Protein AF-A0A932ZQN5-F1 (afdb_monomer_lite)

Sequence (502 aa):
MGGWAAVWGGACRLLALGLAAAAVAAGDRPAQAADREADEVEGDEAFLRPDIDPVLRTKIDAAIVRGVEHLRGKLQAKLEEVKDWHPSPAVRGARANLEQHPVGHVALYALTLIKCGDGPGNELVDRAMAWLRERHPRQELFMGTYDVSVTLMALQAYLHHPASLRRTEEERRADLEWARKMAFWLMSGSNDGGWAYVCPGYIESGGEYPMPGPRQPRSAEEGREARARERRARRERDRGGSGEAEVPDPAEVVRFRTPPDLPGFHAPPRGFGDRSNTQYAVLGLQAASRLGIAFPDRFWDRIALRCLDSQMGDGEEVDLLFTREWRYELSGEERSARHANGWGYGNFGPPVRSSGVSASMTVAGLAILRVAQDHVTQAPVRKRIPVALEDGWAWLQRHFTVTANPCYNQAEAPAVPVLDPSPANRPLTLYYLYGLERAGVFCQVRHVGGHDWYVEGAEHLCVSQLADGSWMARAEYHCMGLLFLKRASHGVVQEYEIGEMR

Radius of gyration: 23.83 Å; chains: 1; bounding box: 66×71×60 Å

pLDDT: mean 71.6, std 24.77, range [18.47, 98.19]

Secondary structure (DSSP, 8-state):
-------------------------------SSHHHHHHHHHHHHHHTS----HHHHHHHHHHHHHHHHHHHHHHHHHHHHHTT----TT--STTTTTS--HHHHHHHHHHHHHHTT--TT-HHHHHHHHHHHHHTT-GGG--BHHHHHHHHHHHHHHHHSGGGGGS-HHHHHHHHHHHHHHHHHHHHT-BTTBB-SB-------SS-----PBPP---HHHHHHHHHHHHHHHHHHTTS------PPPHHHHS-----TT-TT--PPPTT--BHHHHHHHHHHHHHHHHTTB---HHHHHHHHHHHHHTSPSSPPEEEEE--SS--SS--S--EEEEE----BSS-SSS--TTS-EEHHHHHHHHHHHHHHHTT---HHHHHHHHHHHHHHHHHHHHT--SSS--EE-TTSSS---B---SGGGHHHHHHHHHHHHHHHHHTT--EETTEEHHHHHHHHHHHH--TTS-SSSSHHHHHHHHHHHHTTTGGGTHHHHTTT--

Foldseek 3Di:
DDDDPDDDDDDDDDDDDDDDDDDDDDDDDDDPPVPVVCVVVVVLLVLQVDPFDPVLVVLLVVLLVLLLVLLLVVLVVLCVVCVVDDDDLVQQAPVSLLVDLSLLSLLLSLLLNLLSPDAPPPPSNVSSLVVNLVCLVPQVNQFFLSNLLSNLSSLLSRCPRPVVVPPDPVVSVSSLVSLLQSLVQLLQQDQQLAHARTRFGADPPVDDDPRQDFPDPAPLVRLVVVVVVVVVVLVVVVVDPDPDPCPDDPNVVRPDDRPPPSRNDDRPPRLFHWLVSSLSSLSSNLSSVSSRGDDDLVSLQRNLVLLLQQWDPDADWDFWDFCPDDDPDPPDDPTDGAGLIFGFTDRSDHHPLQGKGKLLSLLSSLSSLLSSLVRHDDPVSNVSSVRSNSSSLSNCLVVPDLQFIFIFGSPDPPTDTDGDSDPVGLLVSLSSLLSVLSSCQSVVTQDRNNDRSLNRNSVVLSVQADPSSANDPDVSSSSSSSCSSSSSCNVVVVVVCVSVVD

Structure (mmCIF, N/CA/C/O backbone):
data_AF-A0A932ZQN5-F1
#
_entry.id   AF-A0A932ZQN5-F1
#
loop_
_atom_site.group_PDB
_atom_site.id
_atom_site.type_symbol
_atom_site.label_atom_id
_atom_site.label_alt_id
_atom_site.label_comp_id
_atom_site.label_asym_id
_atom_site.label_entity_id
_atom_site.label_seq_id
_atom_site.pdbx_PDB_ins_code
_atom_site.Cartn_x
_atom_site.Cartn_y
_atom_site.Cartn_z
_atom_site.occupancy
_atom_site.B_iso_or_equiv
_atom_site.auth_seq_id
_atom_site.auth_comp_id
_atom_site.auth_asym_id
_atom_site.auth_atom_id
_atom_site.pdbx_PDB_model_num
ATOM 1 N N . MET A 1 1 ? 29.085 -20.135 19.365 1.00 27.22 1 MET A N 1
ATOM 2 C CA . MET A 1 1 ? 28.961 -21.312 20.255 1.00 27.22 1 MET A CA 1
ATOM 3 C C . MET A 1 1 ? 28.257 -20.827 21.507 1.00 27.22 1 MET A C 1
ATOM 5 O O . MET A 1 1 ? 28.739 -19.872 22.082 1.00 27.22 1 MET A O 1
ATOM 9 N N . GLY A 1 2 ? 27.116 -21.310 21.961 1.00 27.14 2 GLY A N 1
ATOM 10 C CA . GLY A 1 2 ? 26.179 -22.346 21.554 1.00 27.14 2 GLY A CA 1
ATOM 11 C C . GLY A 1 2 ? 25.006 -22.235 22.543 1.00 27.14 2 GLY A C 1
ATOM 12 O O . GLY A 1 2 ? 25.179 -21.658 23.615 1.00 27.14 2 GLY A O 1
ATOM 13 N N . GLY A 1 3 ? 23.831 -22.755 22.191 1.00 25.08 3 GLY A N 1
ATOM 14 C CA . GLY A 1 3 ? 22.744 -22.924 23.164 1.00 25.08 3 GLY A CA 1
ATOM 15 C C . GLY A 1 3 ? 21.388 -22.394 22.719 1.00 25.08 3 GLY A C 1
ATOM 16 O O . GLY A 1 3 ? 20.890 -21.451 23.310 1.00 25.08 3 GLY A O 1
ATOM 17 N N . TRP A 1 4 ? 20.786 -23.030 21.712 1.00 21.64 4 TRP A N 1
ATOM 18 C CA . TRP A 1 4 ? 19.333 -22.971 21.458 1.00 21.64 4 TRP A CA 1
ATOM 19 C C . TRP A 1 4 ? 18.773 -24.338 21.010 1.00 21.64 4 TRP A C 1
ATOM 21 O O . TRP A 1 4 ? 17.686 -24.427 20.452 1.00 21.64 4 TRP A O 1
ATOM 31 N N . ALA A 1 5 ? 19.517 -25.425 21.251 1.00 23.42 5 ALA A N 1
ATOM 32 C CA . ALA A 1 5 ? 19.123 -26.788 20.907 1.00 23.42 5 ALA A CA 1
ATOM 33 C C . ALA A 1 5 ? 18.731 -27.550 22.175 1.00 23.42 5 ALA A C 1
ATOM 35 O O . ALA A 1 5 ? 19.576 -28.188 22.791 1.00 23.42 5 ALA A O 1
ATOM 36 N N . ALA A 1 6 ? 17.468 -27.425 22.570 1.00 26.09 6 ALA A N 1
ATOM 37 C CA . ALA A 1 6 ? 16.700 -28.416 23.324 1.00 26.09 6 ALA A CA 1
ATOM 38 C C . ALA A 1 6 ? 15.440 -27.716 23.815 1.00 26.09 6 ALA A C 1
ATOM 40 O O . ALA A 1 6 ? 15.520 -26.983 24.791 1.00 26.09 6 ALA A O 1
ATOM 41 N N . VAL A 1 7 ? 14.308 -27.926 23.139 1.00 23.94 7 VAL A N 1
ATOM 42 C CA . VAL A 1 7 ? 12.987 -27.987 23.777 1.00 23.94 7 VAL A CA 1
ATOM 43 C C . VAL A 1 7 ? 11.941 -28.446 22.740 1.00 23.94 7 VAL A C 1
ATOM 45 O O . VAL A 1 7 ? 11.383 -27.666 21.984 1.00 23.94 7 VAL A O 1
ATOM 48 N N . TRP A 1 8 ? 11.738 -29.769 22.755 1.00 21.16 8 TRP A N 1
ATOM 49 C CA . TRP A 1 8 ? 10.469 -30.498 22.605 1.00 21.16 8 TRP A CA 1
ATOM 50 C C . TRP A 1 8 ? 9.842 -30.735 21.216 1.00 21.16 8 TRP A C 1
ATOM 52 O O . TRP A 1 8 ? 9.406 -29.831 20.513 1.00 21.16 8 TRP A O 1
ATOM 62 N N . GLY A 1 9 ? 9.718 -32.031 20.898 1.00 18.47 9 GLY A N 1
ATOM 63 C CA . GLY A 1 9 ? 8.845 -32.607 19.874 1.00 18.47 9 GLY A CA 1
ATOM 64 C C . GLY A 1 9 ? 7.825 -33.591 20.475 1.00 18.47 9 GLY A C 1
ATOM 65 O O . GLY A 1 9 ? 7.951 -33.983 21.634 1.00 18.47 9 GLY A O 1
ATOM 66 N N . GLY A 1 10 ? 6.846 -33.999 19.651 1.00 21.88 10 GLY A N 1
ATOM 67 C CA . GLY A 1 10 ? 5.819 -35.032 19.914 1.00 21.88 10 GLY A CA 1
ATOM 68 C C . GLY A 1 10 ? 4.390 -34.489 19.712 1.00 21.88 10 GLY A C 1
ATOM 69 O O . GLY A 1 10 ? 3.918 -33.745 20.557 1.00 21.88 10 GLY A O 1
ATOM 70 N N . ALA A 1 11 ? 3.738 -34.590 18.543 1.00 22.89 11 ALA A N 1
ATOM 71 C CA . ALA A 1 11 ? 3.148 -35.740 17.826 1.00 22.89 11 ALA A CA 1
ATOM 72 C C . ALA A 1 11 ? 1.651 -36.028 18.147 1.00 22.89 11 ALA A C 1
ATOM 74 O O . ALA A 1 11 ? 1.338 -36.437 19.255 1.00 22.89 11 ALA A O 1
ATOM 75 N N . CYS A 1 12 ? 0.813 -35.953 17.084 1.00 20.77 12 CYS A N 1
ATOM 76 C CA . CYS A 1 12 ? -0.411 -36.743 16.753 1.00 20.77 12 CYS A CA 1
ATOM 77 C C . CYS A 1 12 ? -1.681 -36.647 17.650 1.00 20.77 12 CYS A C 1
ATOM 79 O O . CYS A 1 12 ? -1.560 -36.497 18.850 1.00 20.77 12 CYS A O 1
ATOM 81 N N . ARG A 1 13 ? -2.947 -36.833 17.212 1.00 23.75 13 ARG A N 1
ATOM 82 C CA . ARG A 1 13 ? -3.656 -37.076 15.925 1.00 23.75 13 ARG A CA 1
ATOM 83 C C . ARG A 1 13 ? -5.197 -37.028 16.175 1.00 23.75 13 ARG A C 1
ATOM 85 O O . ARG A 1 13 ? -5.625 -37.423 17.248 1.00 23.75 13 ARG A O 1
ATOM 92 N N . LEU A 1 14 ? -5.962 -36.708 15.114 1.00 21.86 14 LEU A N 1
ATOM 93 C CA . LEU A 1 14 ? -7.324 -37.173 14.717 1.00 21.86 14 LEU A CA 1
ATOM 94 C C . LEU A 1 14 ? -8.587 -36.869 15.569 1.00 21.86 14 LEU A C 1
ATOM 96 O O . LEU A 1 14 ? -8.740 -37.399 16.660 1.00 21.86 14 LEU A O 1
ATOM 100 N N . LEU A 1 15 ? -9.597 -36.223 14.954 1.00 22.77 15 LEU A N 1
ATOM 101 C CA . LEU A 1 15 ? -10.834 -36.871 14.450 1.00 22.77 15 LEU A CA 1
ATOM 102 C C . LEU A 1 15 ? -11.714 -35.893 13.635 1.00 22.77 15 LEU A C 1
ATOM 104 O O . LEU A 1 15 ? -11.743 -34.695 13.897 1.00 22.77 15 LEU A O 1
ATOM 108 N N . ALA A 1 16 ? -12.389 -36.442 12.622 1.00 22.02 16 ALA A N 1
ATOM 109 C CA . ALA A 1 16 ? -13.243 -35.782 11.631 1.00 22.02 16 ALA A CA 1
ATOM 110 C C . ALA A 1 16 ? -14.741 -36.077 11.871 1.00 22.02 16 ALA A C 1
ATOM 112 O O . ALA A 1 16 ? -15.050 -36.908 12.724 1.00 22.02 16 ALA A O 1
ATOM 113 N N . LEU A 1 17 ? -15.596 -35.457 11.031 1.00 23.14 17 LEU A N 1
ATOM 114 C CA . LEU A 1 17 ? -17.052 -35.617 10.756 1.00 23.14 17 LEU A CA 1
ATOM 115 C C . LEU A 1 17 ? -17.785 -34.287 11.031 1.00 23.14 17 LEU A C 1
ATOM 117 O O . LEU A 1 17 ? -17.595 -33.713 12.092 1.00 23.14 17 LEU A O 1
ATOM 121 N N . GLY A 1 18 ? -18.632 -33.702 10.179 1.00 22.66 18 GLY A N 1
ATOM 122 C CA . GLY A 1 18 ? -19.268 -34.072 8.911 1.00 22.66 18 GLY A CA 1
ATOM 123 C C . GLY A 1 18 ? -20.589 -33.277 8.786 1.00 22.66 18 GLY A C 1
ATOM 124 O O . GLY A 1 18 ? -21.123 -32.868 9.813 1.00 22.66 18 GLY A O 1
ATOM 125 N N . LEU A 1 19 ? -21.120 -33.150 7.556 1.00 23.20 19 LEU A N 1
ATOM 126 C CA . LEU A 1 19 ? -22.444 -32.612 7.137 1.00 23.20 19 LEU A CA 1
ATOM 127 C C . LEU A 1 19 ? -22.521 -31.097 6.870 1.00 23.20 19 LEU A C 1
ATOM 129 O O . LEU A 1 19 ? -21.942 -30.310 7.602 1.00 23.20 19 LEU A O 1
ATOM 133 N N . ALA A 1 20 ? -23.320 -30.575 5.937 1.00 24.66 20 ALA A N 1
ATOM 134 C CA . ALA A 1 20 ? -23.915 -30.994 4.658 1.00 24.66 20 ALA A CA 1
ATOM 135 C C . ALA A 1 20 ? -24.662 -29.737 4.163 1.00 24.66 20 ALA A C 1
ATOM 137 O O . ALA A 1 20 ? -25.292 -29.041 4.957 1.00 24.66 20 ALA A O 1
ATOM 138 N N . ALA A 1 21 ? -24.560 -29.430 2.873 1.00 25.69 21 ALA A N 1
ATOM 139 C CA . ALA A 1 21 ? -25.135 -28.237 2.261 1.00 25.69 21 ALA A CA 1
ATOM 140 C C . ALA A 1 21 ? -26.651 -28.363 2.017 1.00 25.69 21 ALA A C 1
ATOM 142 O O . ALA A 1 21 ? -27.151 -29.457 1.755 1.00 25.69 21 ALA A O 1
ATOM 143 N N . ALA A 1 22 ? -27.357 -27.229 2.002 1.00 25.77 22 ALA A N 1
ATOM 144 C CA . ALA A 1 22 ? -28.668 -27.104 1.371 1.00 25.77 22 ALA A CA 1
ATOM 145 C C . ALA A 1 22 ? -28.738 -25.777 0.599 1.00 25.77 22 ALA A C 1
ATOM 147 O O . ALA A 1 22 ? -28.624 -24.699 1.179 1.00 25.77 22 ALA A O 1
ATOM 148 N N . ALA A 1 23 ? -28.885 -25.889 -0.720 1.00 25.50 23 ALA A N 1
ATOM 149 C CA . ALA A 1 23 ? -29.097 -24.790 -1.653 1.00 25.50 23 ALA A CA 1
ATOM 150 C C . ALA A 1 23 ? -30.595 -24.464 -1.767 1.00 25.50 23 ALA A C 1
ATOM 152 O O . ALA A 1 23 ? -31.430 -25.367 -1.694 1.00 25.50 23 ALA A O 1
ATOM 153 N N . VAL A 1 24 ? -30.932 -23.193 -2.001 1.00 27.31 24 VAL A N 1
ATOM 154 C CA . VAL A 1 24 ? -32.278 -22.756 -2.402 1.00 27.31 24 VAL A CA 1
ATOM 155 C C . VAL A 1 24 ? -32.159 -21.832 -3.613 1.00 27.31 24 VAL A C 1
ATOM 157 O O . VAL A 1 24 ? -31.302 -20.954 -3.659 1.00 27.31 24 VAL A O 1
ATOM 160 N N . ALA A 1 25 ? -33.008 -22.116 -4.599 1.00 27.00 25 ALA A N 1
ATOM 161 C CA . ALA A 1 25 ? -32.998 -21.628 -5.969 1.00 27.00 25 ALA A CA 1
ATOM 162 C C . ALA A 1 25 ? -33.431 -20.159 -6.132 1.00 27.00 25 ALA A C 1
ATOM 164 O O . ALA A 1 25 ? -34.315 -19.672 -5.426 1.00 27.00 25 ALA A O 1
ATOM 165 N N . ALA A 1 26 ? -32.832 -19.499 -7.127 1.00 26.81 26 ALA A N 1
ATOM 166 C CA . ALA A 1 26 ? -33.229 -18.202 -7.665 1.00 26.81 26 ALA A CA 1
ATOM 167 C C . ALA A 1 26 ? -34.276 -18.371 -8.784 1.00 26.81 26 ALA A C 1
ATOM 169 O O . ALA A 1 26 ? -34.266 -19.372 -9.498 1.00 26.81 26 ALA A O 1
ATOM 170 N N . GLY A 1 27 ? -35.183 -17.397 -8.907 1.00 26.86 27 GLY A N 1
ATOM 171 C CA . GLY A 1 27 ? -36.199 -17.315 -9.959 1.00 26.86 27 GLY A CA 1
ATOM 172 C C . GLY A 1 27 ? -35.933 -16.150 -10.917 1.00 26.86 27 GLY A C 1
ATOM 173 O O . GLY A 1 27 ? -35.584 -15.053 -10.479 1.00 26.86 27 GLY A O 1
ATOM 174 N N . ASP A 1 28 ? -36.129 -16.428 -12.205 1.00 28.88 28 ASP A N 1
ATOM 175 C CA . ASP A 1 28 ? -35.750 -15.645 -13.387 1.00 28.88 28 ASP A CA 1
ATOM 176 C C . ASP A 1 28 ? -36.470 -14.297 -13.581 1.00 28.88 28 ASP A C 1
ATOM 178 O O . ASP A 1 28 ? -37.677 -14.162 -13.348 1.00 28.88 28 ASP A O 1
ATOM 182 N N . ARG A 1 29 ? -35.742 -13.324 -14.154 1.00 28.16 29 ARG A N 1
ATOM 183 C CA . ARG A 1 29 ? -36.260 -12.207 -14.972 1.00 28.16 29 ARG A CA 1
ATOM 184 C C . ARG A 1 29 ? -35.205 -11.791 -16.029 1.00 28.16 29 ARG A C 1
ATOM 186 O O . ARG A 1 29 ? -34.042 -12.122 -15.856 1.00 28.16 29 ARG A O 1
ATOM 193 N N . PRO A 1 30 ? -35.607 -11.162 -17.153 1.00 31.36 30 PRO A N 1
ATOM 194 C CA . PRO A 1 30 ? -35.042 -11.428 -18.481 1.00 31.36 30 PRO A CA 1
ATOM 195 C C . PRO A 1 30 ? -33.720 -10.712 -18.799 1.00 31.36 30 PRO A C 1
ATOM 197 O O . PRO A 1 30 ? -33.492 -9.573 -18.399 1.00 31.36 30 PRO A O 1
ATOM 200 N N . ALA A 1 31 ? -32.943 -11.376 -19.656 1.00 34.34 31 ALA A N 1
ATOM 201 C CA . ALA A 1 31 ? -31.537 -11.715 -19.441 1.00 34.34 31 ALA A CA 1
ATOM 202 C C . ALA A 1 31 ? -30.654 -11.433 -20.683 1.00 34.34 31 ALA A C 1
ATOM 204 O O . ALA A 1 31 ? -29.921 -12.298 -21.147 1.00 34.34 31 ALA A O 1
ATOM 205 N N . GLN A 1 32 ? -30.837 -10.303 -21.386 1.00 34.12 32 GLN A N 1
ATOM 206 C CA . GLN A 1 32 ? -30.178 -10.152 -22.707 1.00 34.12 32 GLN A CA 1
ATOM 207 C C . GLN A 1 32 ? -29.544 -8.798 -23.033 1.00 34.12 32 GLN A C 1
ATOM 209 O O . GLN A 1 32 ? -28.749 -8.733 -23.968 1.00 34.12 32 GLN A O 1
ATOM 214 N N . ALA A 1 33 ? -29.833 -7.735 -22.281 1.00 28.47 33 ALA A N 1
ATOM 215 C CA . ALA A 1 33 ? -29.161 -6.439 -22.457 1.00 28.47 33 ALA A CA 1
ATOM 216 C C . ALA A 1 33 ? -28.352 -6.047 -21.214 1.00 28.47 33 ALA A C 1
ATOM 218 O O . ALA A 1 33 ? -27.207 -5.638 -21.351 1.00 28.47 33 ALA A O 1
ATOM 219 N N . ALA A 1 34 ? -28.916 -6.273 -20.023 1.00 31.05 34 ALA A N 1
ATOM 220 C CA . ALA A 1 34 ? -28.191 -6.182 -18.759 1.00 31.05 34 ALA A CA 1
ATOM 221 C C . ALA A 1 34 ? -27.124 -7.278 -18.635 1.00 31.05 34 ALA A C 1
ATOM 223 O O . ALA A 1 34 ? -26.075 -7.015 -18.079 1.00 31.05 34 ALA A O 1
ATOM 224 N N . ASP A 1 35 ? -27.357 -8.463 -19.203 1.00 30.78 35 ASP A N 1
ATOM 225 C CA . ASP A 1 35 ? -26.448 -9.605 -19.068 1.00 30.78 35 ASP A CA 1
ATOM 226 C C . ASP A 1 35 ? -25.136 -9.414 -19.822 1.00 30.78 35 ASP A C 1
ATOM 228 O O . ASP A 1 35 ? -24.114 -9.844 -19.331 1.00 30.78 35 ASP A O 1
ATOM 232 N N . ARG A 1 36 ? -25.110 -8.695 -20.954 1.00 30.30 36 ARG A N 1
ATOM 233 C CA . ARG A 1 36 ? -23.838 -8.405 -21.644 1.00 30.30 36 ARG A CA 1
ATOM 234 C C . ARG A 1 36 ? -22.989 -7.360 -20.914 1.00 30.30 36 ARG A C 1
ATOM 236 O O . ARG A 1 36 ? -21.774 -7.481 -20.904 1.00 30.30 36 ARG A O 1
ATOM 243 N N . GLU A 1 37 ? -23.627 -6.355 -20.312 1.00 28.14 37 GLU A N 1
ATOM 244 C CA . GLU A 1 37 ? -22.958 -5.331 -19.490 1.00 28.14 37 GLU A CA 1
ATOM 245 C C . GLU A 1 37 ? -22.594 -5.862 -18.091 1.00 28.14 37 GLU A C 1
ATOM 247 O O . GLU A 1 37 ? -21.578 -5.467 -17.527 1.00 28.14 37 GLU A O 1
ATOM 252 N N . ALA A 1 38 ? -23.393 -6.776 -17.535 1.00 30.06 38 ALA A N 1
ATOM 253 C CA . ALA A 1 38 ? -23.096 -7.485 -16.296 1.00 30.06 38 ALA A CA 1
ATOM 254 C C . ALA A 1 38 ? -22.017 -8.555 -16.504 1.00 30.06 38 ALA A C 1
ATOM 256 O O . ALA A 1 38 ? -21.148 -8.652 -15.654 1.00 30.06 38 ALA A O 1
ATOM 257 N N . ASP A 1 39 ? -21.998 -9.275 -17.631 1.00 29.47 39 ASP A N 1
ATOM 258 C CA . ASP A 1 39 ? -20.952 -10.254 -17.970 1.00 29.47 39 ASP A CA 1
ATOM 259 C C . ASP A 1 39 ? -19.573 -9.586 -18.141 1.00 29.47 39 ASP A C 1
ATOM 261 O O . ASP A 1 39 ? -18.560 -10.172 -17.762 1.00 29.47 39 ASP A O 1
ATOM 265 N N . GLU A 1 40 ? -19.502 -8.358 -18.678 1.00 31.25 40 GLU A N 1
ATOM 266 C CA . GLU A 1 40 ? -18.238 -7.605 -18.805 1.00 31.25 40 GLU A CA 1
ATOM 267 C C . GLU A 1 40 ? -17.715 -7.113 -17.437 1.00 31.25 40 GLU A C 1
ATOM 269 O O . GLU A 1 40 ? -16.525 -7.238 -17.150 1.00 31.25 40 GLU A O 1
ATOM 274 N N . VAL A 1 41 ? -18.601 -6.638 -16.551 1.00 31.66 41 VAL A N 1
ATOM 275 C CA . VAL A 1 41 ? -18.256 -6.131 -15.203 1.00 31.66 41 VAL A CA 1
ATOM 276 C C . VAL A 1 41 ? -18.009 -7.264 -14.196 1.00 31.66 41 VAL A C 1
ATOM 278 O O . VAL A 1 41 ? -17.112 -7.191 -13.355 1.00 31.66 41 VAL A O 1
ATOM 281 N N . GLU A 1 42 ? -18.788 -8.341 -14.278 1.00 31.34 42 GLU A N 1
ATOM 282 C CA . GLU A 1 42 ? -18.584 -9.573 -13.512 1.00 31.34 42 GLU A CA 1
ATOM 283 C C . GLU A 1 42 ? -17.330 -10.312 -14.004 1.00 31.34 42 GLU A C 1
ATOM 285 O O . GLU A 1 42 ? -16.633 -10.926 -13.195 1.00 31.34 42 GLU A O 1
ATOM 290 N N . GLY A 1 43 ? -16.981 -10.149 -15.288 1.00 35.59 43 GLY A N 1
ATOM 291 C CA . GLY A 1 43 ? -15.690 -10.492 -15.873 1.00 35.59 43 GLY A CA 1
ATOM 292 C C . GLY A 1 43 ? -14.539 -9.847 -15.106 1.00 35.59 43 GLY A C 1
ATOM 293 O O . GLY A 1 43 ? -13.822 -10.555 -14.399 1.00 35.59 43 GLY A O 1
ATOM 294 N N . ASP A 1 44 ? -14.374 -8.524 -15.166 1.00 38.66 44 ASP A N 1
ATOM 295 C CA . ASP A 1 44 ? -13.230 -7.824 -14.549 1.00 38.66 44 ASP A CA 1
ATOM 296 C C . ASP A 1 44 ? -13.118 -8.036 -13.021 1.00 38.66 44 ASP A C 1
ATOM 298 O O . ASP A 1 44 ? -12.011 -8.195 -12.487 1.00 38.66 44 ASP A O 1
ATOM 302 N N . GLU A 1 45 ? -14.240 -8.177 -12.299 1.00 40.34 45 GLU A N 1
ATOM 303 C CA . GLU A 1 45 ? -14.233 -8.560 -10.878 1.00 40.34 45 GLU A CA 1
ATOM 304 C C . GLU A 1 45 ? -13.859 -10.031 -10.621 1.00 40.34 45 GLU A C 1
ATOM 306 O O . GLU A 1 45 ? -13.254 -10.340 -9.583 1.00 40.34 45 GLU A O 1
ATOM 311 N N . ALA A 1 46 ? -14.224 -10.953 -11.515 1.00 47.88 46 ALA A N 1
ATOM 312 C CA . ALA A 1 46 ? -13.819 -12.353 -11.449 1.00 47.88 46 ALA A CA 1
ATOM 313 C C . ALA A 1 46 ? -12.330 -12.532 -11.786 1.00 47.88 46 ALA A C 1
ATOM 315 O O . ALA A 1 46 ? -11.711 -13.462 -11.273 1.00 47.88 46 ALA A O 1
ATOM 316 N N . PHE A 1 47 ? -11.722 -11.609 -12.546 1.00 48.19 47 PHE A N 1
ATOM 317 C CA . PHE A 1 47 ? -10.319 -11.681 -12.988 1.00 48.19 47 PHE A CA 1
ATOM 318 C C . PHE A 1 47 ? -9.349 -11.847 -11.841 1.00 48.19 47 PHE A C 1
ATOM 320 O O . PHE A 1 47 ? -8.479 -12.724 -11.818 1.00 48.19 47 PHE A O 1
ATOM 327 N N . LEU A 1 48 ? -9.509 -10.945 -10.877 1.00 51.62 48 LEU A N 1
ATOM 328 C CA . LEU A 1 48 ? -8.634 -10.883 -9.743 1.00 51.62 48 LEU A CA 1
ATOM 329 C C . LEU A 1 48 ? -9.070 -11.877 -8.673 1.00 51.62 48 LEU A C 1
ATOM 331 O O . LEU A 1 48 ? -8.332 -12.018 -7.712 1.00 51.62 48 LEU A O 1
ATOM 335 N N . ARG A 1 49 ? -10.216 -12.572 -8.789 1.00 59.25 49 ARG A N 1
ATOM 336 C CA . ARG A 1 49 ? -10.625 -13.690 -7.917 1.00 59.25 49 ARG A CA 1
ATOM 337 C C . ARG A 1 49 ? -9.964 -14.972 -8.447 1.00 59.25 49 ARG A C 1
ATOM 339 O O . ARG A 1 49 ? -10.482 -15.564 -9.383 1.00 59.25 49 ARG A O 1
ATOM 346 N N . PRO A 1 50 ? -8.839 -15.436 -7.868 1.00 62.72 50 PRO A N 1
ATOM 347 C CA . PRO A 1 50 ? -8.258 -16.682 -8.312 1.00 62.72 50 PRO A CA 1
ATOM 348 C C . PRO A 1 50 ? -9.257 -17.805 -8.059 1.00 62.72 50 PRO A C 1
ATOM 350 O O . PRO A 1 50 ? -10.016 -17.771 -7.076 1.00 62.72 50 PRO A O 1
ATOM 353 N N . ASP A 1 51 ? -9.207 -18.822 -8.915 1.00 71.94 51 ASP A N 1
ATOM 354 C CA . ASP A 1 51 ? -9.853 -20.098 -8.629 1.00 71.94 51 ASP A CA 1
ATOM 355 C C . ASP A 1 51 ? -9.043 -20.789 -7.540 1.00 71.94 51 ASP A C 1
ATOM 357 O O . ASP A 1 51 ? -8.171 -21.623 -7.767 1.00 71.94 51 ASP A O 1
ATOM 361 N N . ILE A 1 52 ? -9.291 -20.340 -6.316 1.00 81.50 52 ILE A N 1
ATOM 362 C CA . ILE A 1 52 ? -8.701 -20.901 -5.118 1.00 81.50 52 ILE A CA 1
ATOM 363 C C . ILE A 1 52 ? -9.453 -22.190 -4.832 1.00 81.50 52 ILE A C 1
ATOM 365 O O . ILE A 1 52 ? -10.665 -22.156 -4.581 1.00 81.50 52 ILE A O 1
ATOM 369 N N . ASP A 1 53 ? -8.712 -23.293 -4.802 1.00 88.12 53 ASP A N 1
ATOM 370 C CA . ASP A 1 53 ? -9.200 -24.570 -4.302 1.00 88.12 53 ASP A CA 1
ATOM 371 C C . ASP A 1 53 ? -9.976 -24.380 -2.972 1.00 88.12 53 ASP A C 1
ATOM 373 O O . ASP A 1 53 ? -9.496 -23.676 -2.072 1.00 88.12 53 ASP A O 1
ATOM 377 N N . PRO A 1 54 ? -11.172 -24.977 -2.798 1.00 92.31 54 PRO A N 1
ATOM 378 C CA . PRO A 1 54 ? -11.989 -24.769 -1.600 1.00 92.31 54 PRO A CA 1
ATOM 379 C C . PRO A 1 54 ? -11.282 -25.101 -0.276 1.00 92.31 54 PRO A C 1
ATOM 381 O O . PRO A 1 54 ? -11.556 -24.468 0.752 1.00 92.31 54 PRO A O 1
ATOM 384 N N . VAL A 1 55 ? -10.353 -26.066 -0.278 1.00 94.56 55 VAL A N 1
ATOM 385 C CA . VAL A 1 55 ? -9.555 -26.414 0.906 1.00 94.56 55 VAL A CA 1
ATOM 386 C C . VAL A 1 55 ? -8.579 -25.288 1.219 1.00 94.56 55 VAL A C 1
ATOM 388 O O . VAL A 1 55 ? -8.469 -24.878 2.378 1.00 94.56 55 VAL A O 1
ATOM 391 N N . LEU A 1 56 ? -7.894 -24.751 0.208 1.00 93.75 56 LEU A N 1
ATOM 392 C CA . LEU A 1 56 ? -7.026 -23.589 0.383 1.00 93.75 56 LEU A CA 1
ATOM 393 C C . LEU A 1 56 ? -7.816 -22.352 0.828 1.00 93.75 56 LEU A C 1
ATOM 395 O O . LEU A 1 56 ? -7.403 -21.687 1.774 1.00 93.75 56 LEU A O 1
ATOM 399 N N . ARG A 1 57 ? -8.987 -22.085 0.242 1.00 93.69 57 ARG A N 1
ATOM 400 C CA . ARG A 1 57 ? -9.859 -20.971 0.654 1.00 93.69 57 ARG A CA 1
ATOM 401 C C . ARG A 1 57 ? -10.218 -21.051 2.136 1.00 93.69 57 ARG A C 1
ATOM 403 O O . ARG A 1 57 ? -10.043 -20.082 2.866 1.00 93.69 57 ARG A O 1
ATOM 410 N N . THR A 1 58 ? -10.597 -22.239 2.602 1.00 95.62 58 THR A N 1
ATOM 411 C CA . THR A 1 58 ? -10.886 -22.487 4.022 1.00 95.62 58 THR A CA 1
ATOM 412 C C . THR A 1 58 ? -9.665 -22.213 4.910 1.00 95.62 58 THR A C 1
ATOM 414 O O . THR A 1 58 ? -9.795 -21.638 5.993 1.00 95.62 58 THR A O 1
ATOM 417 N N . LYS A 1 59 ? -8.457 -22.592 4.465 1.00 97.00 59 LYS A N 1
ATOM 418 C CA . LYS A 1 59 ? -7.210 -22.299 5.194 1.00 97.00 59 LYS A CA 1
ATOM 419 C C . LYS A 1 59 ? -6.923 -20.800 5.253 1.00 97.00 59 LYS A C 1
ATOM 421 O O . LYS A 1 59 ? -6.554 -20.318 6.323 1.00 97.00 59 LYS A O 1
ATOM 426 N N . ILE A 1 60 ? -7.120 -20.084 4.145 1.00 96.00 60 ILE A N 1
ATOM 427 C CA . ILE A 1 60 ? -6.946 -18.629 4.054 1.00 96.00 60 ILE A CA 1
ATOM 428 C C . ILE A 1 60 ? -7.900 -17.928 5.020 1.00 96.00 60 ILE A C 1
ATOM 430 O O . ILE A 1 60 ? -7.452 -17.133 5.844 1.00 96.00 60 ILE A O 1
ATOM 434 N N . ASP A 1 61 ? -9.189 -18.267 4.983 1.00 95.38 61 ASP A N 1
ATOM 435 C CA . ASP A 1 61 ? -10.196 -17.662 5.856 1.00 95.38 61 ASP A CA 1
ATOM 436 C C . ASP A 1 61 ? -9.876 -17.916 7.334 1.00 95.38 61 ASP A C 1
ATOM 438 O O . ASP A 1 61 ? -9.874 -16.990 8.149 1.00 95.38 61 ASP A O 1
ATOM 442 N N . ALA A 1 62 ? -9.501 -19.150 7.684 1.00 96.88 62 ALA A N 1
ATOM 443 C CA . ALA A 1 62 ? -9.094 -19.487 9.044 1.00 96.88 62 ALA A CA 1
ATOM 444 C C . ALA A 1 62 ? -7.816 -18.745 9.481 1.00 96.88 62 ALA A C 1
ATOM 446 O O . ALA A 1 62 ? -7.707 -18.335 10.640 1.00 96.88 62 ALA A O 1
ATOM 447 N N . ALA A 1 63 ? -6.846 -18.566 8.578 1.00 97.62 63 ALA A N 1
ATOM 448 C CA . ALA A 1 63 ? -5.624 -17.814 8.851 1.00 97.62 63 ALA A CA 1
ATOM 449 C C . ALA A 1 63 ? -5.914 -16.324 9.075 1.00 97.62 63 ALA A C 1
ATOM 451 O O . ALA A 1 63 ? -5.390 -15.741 10.027 1.00 97.62 63 ALA A O 1
ATOM 452 N N . ILE A 1 64 ? -6.791 -15.727 8.263 1.00 97.12 64 ILE A N 1
ATOM 453 C CA . ILE A 1 64 ? -7.248 -14.344 8.429 1.00 97.12 64 ILE A CA 1
ATOM 454 C C . ILE A 1 64 ? -7.934 -14.173 9.783 1.00 97.12 64 ILE A C 1
ATOM 456 O O . ILE A 1 64 ? -7.561 -13.268 10.520 1.00 97.12 64 ILE A O 1
ATOM 460 N N . VAL A 1 65 ? -8.880 -15.048 10.149 1.00 97.25 65 VAL A N 1
ATOM 461 C CA . VAL A 1 65 ? -9.600 -14.956 11.434 1.00 97.25 65 VAL A CA 1
ATOM 462 C C . VAL A 1 65 ? -8.625 -14.954 12.612 1.00 97.25 65 VAL A C 1
ATOM 464 O O . VAL A 1 65 ? -8.652 -14.033 13.426 1.00 97.25 65 VAL A O 1
ATOM 467 N N . ARG A 1 66 ? -7.706 -15.927 12.677 1.00 97.44 66 ARG A N 1
ATOM 468 C CA . ARG A 1 66 ? -6.703 -15.980 13.756 1.00 97.44 66 ARG A CA 1
ATOM 469 C C . ARG A 1 66 ? -5.808 -14.743 13.773 1.00 97.44 66 ARG A C 1
ATOM 471 O O . ARG A 1 66 ? -5.515 -14.207 14.839 1.00 97.44 66 ARG A O 1
ATOM 478 N N . GLY A 1 67 ? -5.375 -14.288 12.599 1.00 97.50 67 GLY A N 1
ATOM 479 C CA . GLY A 1 67 ? -4.507 -13.123 12.495 1.00 97.50 67 GLY A CA 1
ATOM 480 C C . GLY A 1 67 ? -5.203 -11.819 12.889 1.00 97.50 67 GLY A C 1
ATOM 481 O O . GLY A 1 67 ? -4.587 -10.980 13.545 1.00 97.50 67 GLY A O 1
ATOM 482 N N . VAL A 1 68 ? -6.481 -11.650 12.551 1.00 97.56 68 VAL A N 1
ATOM 483 C CA . VAL A 1 68 ? -7.287 -10.487 12.949 1.00 97.56 68 VAL A CA 1
ATOM 484 C C . VAL A 1 68 ? -7.455 -10.442 14.464 1.00 97.56 68 VAL A C 1
ATOM 486 O O . VAL A 1 68 ? -7.197 -9.397 15.058 1.00 97.56 68 VAL A O 1
ATOM 489 N N . GLU A 1 69 ? -7.794 -11.564 15.107 1.00 97.12 69 GLU A N 1
ATOM 490 C CA . GLU A 1 69 ? -7.906 -11.612 16.573 1.00 97.12 69 GLU A CA 1
ATOM 491 C C . GLU A 1 69 ? -6.581 -11.253 17.259 1.00 97.12 69 GLU A C 1
ATOM 493 O O . GLU A 1 69 ? -6.549 -10.434 18.182 1.00 97.12 69 GLU A O 1
ATOM 498 N N . HIS A 1 70 ? -5.458 -11.777 16.755 1.00 97.00 70 HIS A N 1
ATOM 499 C CA . HIS A 1 70 ? -4.135 -11.399 17.249 1.00 97.00 70 HIS A CA 1
ATOM 500 C C . HIS A 1 70 ? -3.872 -9.890 17.100 1.00 97.00 70 HIS A C 1
ATOM 502 O O . HIS A 1 70 ? -3.374 -9.238 18.024 1.00 97.00 70 HIS A O 1
ATOM 508 N N . LEU A 1 71 ? -4.213 -9.312 15.942 1.00 97.56 71 LEU A N 1
ATOM 509 C CA . LEU A 1 71 ? -3.987 -7.895 15.661 1.00 97.56 71 LEU A CA 1
ATOM 510 C C . LEU A 1 71 ? -4.858 -6.983 16.534 1.00 97.56 71 LEU A C 1
ATOM 512 O O . LEU A 1 71 ? -4.365 -5.949 16.983 1.00 97.56 71 LEU A O 1
ATOM 516 N N . ARG A 1 72 ? -6.105 -7.364 16.839 1.00 97.69 72 ARG A N 1
ATOM 517 C CA . ARG A 1 72 ? -6.953 -6.628 17.793 1.00 97.69 72 ARG A CA 1
ATOM 518 C C . ARG A 1 72 ? -6.282 -6.524 19.162 1.00 97.69 72 ARG A C 1
ATOM 520 O O . ARG A 1 72 ? -6.213 -5.432 19.722 1.00 97.69 72 ARG A O 1
ATOM 527 N N . GLY A 1 73 ? -5.694 -7.619 19.651 1.00 96.62 73 GLY A N 1
ATOM 528 C CA . GLY A 1 73 ? -4.902 -7.618 20.885 1.00 96.62 73 GLY A CA 1
ATOM 529 C C . GLY A 1 73 ? -3.688 -6.681 20.823 1.00 96.62 73 GLY A C 1
ATOM 530 O O . GLY A 1 73 ? -3.432 -5.930 21.765 1.00 96.62 73 GLY A O 1
ATOM 531 N N . LYS A 1 74 ? -2.966 -6.664 19.693 1.00 96.56 74 LYS A N 1
ATOM 532 C CA . LYS A 1 74 ? -1.831 -5.747 19.472 1.00 96.56 74 LYS A CA 1
ATOM 533 C C . LYS A 1 74 ? -2.261 -4.283 19.413 1.00 96.56 74 LYS A C 1
ATOM 535 O O . LYS A 1 74 ? -1.575 -3.447 19.995 1.00 96.56 74 LYS A O 1
ATOM 540 N N . LEU A 1 75 ? -3.377 -3.968 18.753 1.00 96.88 75 LEU A N 1
ATOM 541 C CA . LEU A 1 75 ? -3.911 -2.608 18.704 1.00 96.88 75 LEU A CA 1
ATOM 542 C C . LEU A 1 75 ? -4.361 -2.141 20.088 1.00 96.88 75 LEU A C 1
ATOM 544 O O . LEU A 1 75 ? -3.974 -1.052 20.498 1.00 96.88 75 LEU A O 1
ATOM 548 N N . GLN A 1 76 ? -5.093 -2.973 20.832 1.00 97.75 76 GLN A N 1
ATOM 549 C CA . GLN A 1 76 ? -5.487 -2.661 22.206 1.00 97.75 76 GLN A CA 1
ATOM 550 C C . GLN A 1 76 ? -4.257 -2.368 23.077 1.00 97.75 76 GLN A C 1
ATOM 552 O O . GLN A 1 76 ? -4.183 -1.309 23.693 1.00 97.75 76 GLN A O 1
ATOM 557 N N . ALA A 1 77 ? -3.255 -3.254 23.077 1.00 95.94 77 ALA A N 1
ATOM 558 C CA . ALA A 1 77 ? -2.021 -3.041 23.832 1.00 95.94 77 ALA A CA 1
ATOM 559 C C . ALA A 1 77 ? -1.286 -1.764 23.395 1.00 95.94 77 ALA A C 1
ATOM 561 O O . ALA A 1 77 ? -0.801 -1.015 24.241 1.00 95.94 77 ALA A O 1
ATOM 562 N N . LYS A 1 78 ? -1.243 -1.486 22.084 1.00 94.81 78 LYS A N 1
ATOM 563 C CA . LYS A 1 78 ? -0.596 -0.284 21.557 1.00 94.81 78 LYS A CA 1
ATOM 564 C C . LYS A 1 78 ? -1.313 0.984 22.000 1.00 94.81 78 LYS A C 1
ATOM 566 O O . LYS A 1 78 ? -0.635 1.924 22.387 1.00 94.81 78 LYS A O 1
ATOM 571 N N . LEU A 1 79 ? -2.645 1.013 21.977 1.00 95.94 79 LEU A N 1
ATOM 572 C CA . LEU A 1 79 ? -3.432 2.159 22.439 1.00 95.94 79 LEU A CA 1
ATOM 573 C C . LEU A 1 79 ? -3.203 2.439 23.929 1.00 95.94 79 LEU A C 1
ATOM 575 O O . LEU A 1 79 ? -3.059 3.599 24.302 1.00 95.94 79 LEU A O 1
ATOM 579 N N . GLU A 1 80 ? -3.092 1.401 24.763 1.00 95.94 80 GLU A N 1
ATOM 580 C CA . GLU A 1 80 ? -2.754 1.575 26.183 1.00 95.94 80 GLU A CA 1
ATOM 581 C C . GLU A 1 80 ? -1.316 2.064 26.397 1.00 95.94 80 GLU A C 1
ATOM 583 O O . GLU A 1 80 ? -1.077 2.895 27.271 1.00 95.94 80 GLU A O 1
ATOM 588 N N . GLU A 1 81 ? -0.366 1.586 25.589 1.00 92.31 81 GLU A N 1
ATOM 589 C CA . GLU A 1 81 ? 1.034 2.032 25.609 1.00 92.31 81 GLU A CA 1
ATOM 590 C C . GLU A 1 81 ? 1.158 3.523 25.250 1.00 92.31 81 GLU A C 1
ATOM 592 O O . GLU A 1 81 ? 1.971 4.236 25.835 1.00 92.31 81 GLU A O 1
ATOM 597 N N . VAL A 1 82 ? 0.356 4.006 24.292 1.00 90.19 82 VAL A N 1
ATOM 598 C CA . VAL A 1 82 ? 0.530 5.338 23.681 1.00 90.19 82 VAL A CA 1
ATOM 599 C C . VAL A 1 82 ? -0.505 6.379 24.108 1.00 90.19 82 VAL A C 1
ATOM 601 O O . VAL A 1 82 ? -0.492 7.499 23.589 1.00 90.19 82 VAL A O 1
ATOM 604 N N . LYS A 1 83 ? -1.403 6.048 25.043 1.00 87.44 83 LYS A N 1
ATOM 605 C CA . LYS A 1 83 ? -2.474 6.954 25.496 1.00 87.44 83 LYS A CA 1
ATOM 606 C C . LYS A 1 83 ? -1.939 8.306 25.989 1.00 87.44 83 LYS A C 1
ATOM 608 O O . LYS A 1 83 ? -2.430 9.342 25.550 1.00 87.44 83 LYS A O 1
ATOM 613 N N . ASP A 1 84 ? -0.854 8.275 26.762 1.00 84.19 84 ASP A N 1
ATOM 614 C CA . ASP A 1 84 ? -0.188 9.449 27.345 1.00 84.19 84 ASP A CA 1
ATOM 615 C C . AS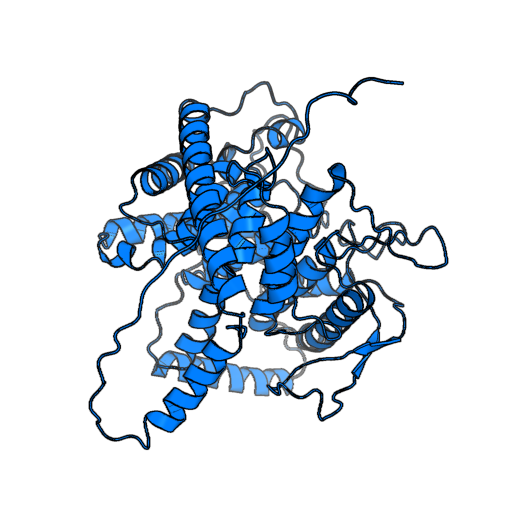P A 1 84 ? 1.145 9.762 26.639 1.00 84.19 84 ASP A C 1
ATOM 617 O O . ASP A 1 84 ? 1.997 10.479 27.165 1.00 84.19 84 ASP A O 1
ATOM 621 N N . TRP A 1 85 ? 1.377 9.183 25.454 1.00 83.31 85 TRP A N 1
ATOM 622 C CA . TRP A 1 85 ? 2.645 9.360 24.754 1.00 83.31 85 TRP A CA 1
ATOM 623 C C . TRP A 1 85 ? 2.780 10.774 24.186 1.00 83.31 85 TRP A C 1
ATOM 625 O O . TRP A 1 85 ? 1.898 11.291 23.489 1.00 83.31 85 TRP A O 1
ATOM 635 N N . HIS A 1 86 ? 3.952 11.355 24.427 1.00 72.12 86 HIS A N 1
ATOM 636 C CA . HIS A 1 86 ? 4.426 12.593 23.832 1.00 72.12 86 HIS A CA 1
ATOM 637 C C . HIS A 1 86 ? 5.878 12.402 23.372 1.00 72.12 86 HIS A C 1
ATOM 639 O O . HIS A 1 86 ? 6.636 11.692 24.042 1.00 72.12 86 HIS A O 1
ATOM 645 N N . PRO A 1 87 ? 6.296 13.031 22.262 1.00 65.75 87 PRO A N 1
ATOM 646 C CA . PRO A 1 87 ? 7.679 12.967 21.813 1.00 65.75 87 PRO A CA 1
ATOM 647 C C . PRO A 1 87 ? 8.586 13.578 22.886 1.00 65.75 87 PRO A C 1
ATOM 649 O O . PRO A 1 87 ? 8.308 14.654 23.419 1.00 65.75 87 PRO A O 1
ATOM 652 N N . SER A 1 88 ? 9.669 12.883 23.233 1.00 56.66 88 SER A N 1
ATOM 653 C CA . SER A 1 88 ? 10.596 13.372 24.256 1.00 56.66 88 SER A CA 1
ATOM 654 C C . SER A 1 88 ? 11.395 14.584 23.739 1.00 56.66 88 SER A C 1
ATOM 656 O O . SER A 1 88 ? 11.981 14.505 22.657 1.00 56.66 88 SER A O 1
ATOM 658 N N . PRO A 1 89 ? 11.523 15.678 24.522 1.00 49.59 89 PRO A N 1
ATOM 659 C CA . PRO A 1 89 ? 12.357 16.831 24.160 1.00 49.59 89 PRO A CA 1
ATOM 660 C C . PRO A 1 89 ? 13.847 16.490 23.992 1.00 49.59 89 PRO A C 1
ATOM 662 O O . PRO A 1 89 ? 14.601 17.246 23.383 1.00 49.59 89 PRO A O 1
ATOM 665 N N . ALA A 1 90 ? 14.298 15.366 24.562 1.00 43.31 90 ALA A N 1
ATOM 666 C CA . ALA A 1 90 ? 15.696 14.936 24.541 1.00 43.31 90 ALA A CA 1
ATOM 667 C C . ALA A 1 90 ? 16.107 14.236 23.233 1.00 43.31 90 ALA A C 1
ATOM 669 O O . ALA A 1 90 ? 17.286 13.919 23.056 1.00 43.31 90 ALA A O 1
ATOM 670 N N . VAL A 1 91 ? 15.163 14.013 22.314 1.00 44.25 91 VAL A N 1
ATOM 671 C CA . VAL A 1 91 ? 15.368 13.318 21.038 1.00 44.25 91 VAL A CA 1
ATOM 672 C C . VAL A 1 91 ? 15.988 14.287 20.030 1.00 44.25 91 VAL A C 1
ATOM 674 O O . VAL A 1 91 ? 15.381 14.754 19.072 1.00 44.25 91 VAL A O 1
ATOM 677 N N . ARG A 1 92 ? 17.245 14.640 20.298 1.00 39.72 92 ARG A N 1
ATOM 678 C CA . ARG A 1 92 ? 18.090 15.439 19.413 1.00 39.72 92 ARG A CA 1
ATOM 679 C C . ARG A 1 92 ? 18.552 14.559 18.253 1.00 39.72 92 ARG A C 1
ATOM 681 O O . ARG A 1 92 ? 19.514 13.809 18.387 1.00 39.72 92 ARG A O 1
ATOM 688 N N . GLY A 1 93 ? 17.863 14.659 17.119 1.00 41.84 93 GLY A N 1
ATOM 689 C CA . GLY A 1 93 ? 18.311 14.105 15.841 1.00 41.84 93 GLY A CA 1
ATOM 690 C C . GLY A 1 93 ? 17.285 13.217 15.137 1.00 41.84 93 GLY A C 1
ATOM 691 O O . GLY A 1 93 ? 16.595 12.410 15.757 1.00 41.84 93 GLY A O 1
ATOM 692 N N . ALA A 1 94 ? 17.264 13.310 13.804 1.00 43.72 94 ALA A N 1
ATOM 693 C CA . ALA A 1 94 ? 16.377 12.565 12.904 1.00 43.72 94 ALA A CA 1
ATOM 694 C C . ALA A 1 94 ? 16.366 11.037 13.114 1.00 43.72 94 ALA A C 1
ATOM 696 O O . ALA A 1 94 ? 15.407 10.386 12.724 1.00 43.72 94 ALA A O 1
ATOM 697 N N . ARG A 1 95 ? 17.402 10.452 13.732 1.00 38.19 95 ARG A N 1
ATOM 698 C CA . ARG A 1 95 ? 17.515 9.000 13.943 1.00 38.19 95 ARG A CA 1
ATOM 699 C C . ARG A 1 95 ? 16.731 8.493 15.156 1.00 38.19 95 ARG A C 1
ATOM 701 O O . ARG A 1 95 ? 16.247 7.372 15.123 1.00 38.19 95 ARG A O 1
ATOM 708 N N . ALA A 1 96 ? 16.582 9.312 16.194 1.00 39.88 96 ALA A N 1
ATOM 709 C CA . ALA A 1 96 ? 15.940 8.898 17.439 1.00 39.88 96 ALA A CA 1
ATOM 710 C C . ALA A 1 96 ? 14.403 9.094 17.410 1.00 39.88 96 ALA A C 1
ATOM 712 O O . ALA A 1 96 ? 13.687 8.400 18.125 1.00 39.88 96 ALA A O 1
ATOM 713 N N . ASN A 1 97 ? 13.883 9.935 16.501 1.00 46.28 97 ASN A N 1
ATOM 714 C CA . ASN A 1 97 ? 12.445 10.010 16.184 1.00 46.28 97 ASN A CA 1
ATOM 715 C C . ASN A 1 97 ? 11.934 8.797 15.379 1.00 46.28 97 ASN A C 1
ATOM 717 O O . ASN A 1 97 ? 10.734 8.549 15.367 1.00 46.28 97 ASN A O 1
ATOM 721 N N . LEU A 1 98 ? 12.819 8.026 14.732 1.00 45.59 98 LEU A N 1
ATOM 722 C CA . LEU A 1 98 ? 12.433 6.858 13.925 1.00 45.59 98 LEU A CA 1
ATOM 723 C C . LEU A 1 98 ? 12.169 5.589 14.758 1.00 45.59 98 LEU A C 1
ATOM 725 O O . LEU A 1 98 ? 11.650 4.599 14.249 1.00 45.59 98 LEU A O 1
ATOM 729 N N . GLU A 1 99 ? 12.548 5.578 16.038 1.00 44.62 99 GLU A N 1
ATOM 730 C CA . GLU A 1 99 ? 12.385 4.401 16.905 1.00 44.62 99 GLU A CA 1
ATOM 731 C C . GLU A 1 99 ? 11.020 4.367 17.612 1.00 44.62 99 GLU A C 1
ATOM 733 O O . GLU A 1 99 ? 10.604 3.327 18.119 1.00 44.62 99 GLU A O 1
ATOM 738 N N . GLN A 1 100 ? 10.281 5.479 17.601 1.00 61.97 100 GLN A N 1
ATOM 739 C CA . GLN A 1 100 ? 8.971 5.603 18.232 1.00 61.97 100 GLN A CA 1
ATOM 740 C C . GLN A 1 100 ? 7.979 6.173 17.216 1.00 61.97 100 GLN A C 1
ATOM 742 O O . GLN A 1 100 ? 7.634 7.344 17.295 1.00 61.97 100 GLN A O 1
ATOM 747 N N . HIS A 1 101 ? 7.511 5.349 16.272 1.00 76.19 101 HIS A N 1
ATOM 748 C CA . HIS A 1 101 ? 6.424 5.679 15.333 1.00 76.19 101 HIS A CA 1
ATOM 749 C C . HIS A 1 101 ? 5.054 5.183 15.850 1.00 76.19 101 HIS A C 1
ATOM 751 O O . HIS A 1 101 ? 4.442 4.304 15.235 1.00 76.19 101 HIS A O 1
ATOM 757 N N . PRO A 1 102 ? 4.534 5.652 17.008 1.00 87.69 102 PRO A N 1
ATOM 758 C CA . PRO A 1 102 ? 3.259 5.164 17.521 1.00 87.69 102 PRO A CA 1
ATOM 759 C C . PRO A 1 102 ? 2.112 5.506 16.573 1.00 87.69 102 PRO A C 1
ATOM 761 O O . PRO A 1 102 ? 1.199 4.701 16.431 1.00 87.69 102 PRO A O 1
ATOM 764 N N . VAL A 1 103 ? 2.196 6.648 15.885 1.00 89.25 103 VAL A N 1
ATOM 765 C CA . VAL A 1 103 ? 1.216 7.078 14.888 1.00 89.25 103 VAL A CA 1
ATOM 766 C C . VAL A 1 103 ? 1.138 6.089 13.732 1.00 89.25 103 VAL A C 1
ATOM 768 O O . VAL A 1 103 ? 0.067 5.537 13.488 1.00 89.25 103 VAL A O 1
ATOM 771 N N . GLY A 1 104 ? 2.261 5.802 13.066 1.00 91.06 104 GLY A N 1
ATOM 772 C CA . GLY A 1 104 ? 2.308 4.833 11.976 1.00 91.06 104 GLY A CA 1
ATOM 773 C C . GLY A 1 104 ? 1.855 3.441 12.404 1.00 91.06 104 GLY A C 1
ATOM 774 O O . GLY A 1 104 ? 1.123 2.790 11.663 1.00 91.06 104 GLY A O 1
ATOM 775 N N . HIS A 1 105 ? 2.207 2.999 13.617 1.00 93.19 105 HIS A N 1
ATOM 776 C CA . HIS A 1 105 ? 1.735 1.721 14.155 1.00 93.19 105 HIS A CA 1
ATOM 777 C C . HIS A 1 105 ? 0.213 1.699 14.353 1.00 93.19 105 HIS A C 1
ATOM 779 O O . HIS A 1 105 ? -0.450 0.808 13.829 1.00 93.19 105 HIS A O 1
ATOM 785 N N . VAL A 1 106 ? -0.360 2.685 15.053 1.00 96.12 106 VAL A N 1
ATOM 786 C CA . VAL A 1 106 ? -1.815 2.763 15.277 1.00 96.12 106 VAL A CA 1
ATOM 787 C C . VAL A 1 106 ? -2.562 2.844 13.943 1.00 96.12 106 VAL A C 1
ATOM 789 O O . VAL A 1 106 ? -3.520 2.099 13.735 1.00 96.12 106 VAL A O 1
ATOM 792 N N . ALA A 1 107 ? -2.088 3.676 13.012 1.00 97.06 107 ALA A N 1
ATOM 793 C CA . ALA A 1 107 ? -2.679 3.817 11.686 1.00 97.06 107 ALA A CA 1
ATOM 794 C C . ALA A 1 107 ? -2.607 2.518 10.868 1.00 97.06 107 ALA A C 1
ATOM 796 O O . ALA A 1 107 ? -3.602 2.132 10.257 1.00 97.06 107 ALA A O 1
ATOM 797 N N . LEU A 1 108 ? -1.470 1.811 10.873 1.00 97.44 108 LEU A N 1
ATOM 798 C CA . LEU A 1 108 ? -1.309 0.554 10.134 1.00 97.44 108 LEU A CA 1
ATOM 799 C C . LEU A 1 108 ? -2.212 -0.548 10.686 1.00 97.44 108 LEU A C 1
ATOM 801 O O . LEU A 1 108 ? -2.814 -1.299 9.914 1.00 97.44 108 LEU A O 1
ATOM 805 N N . TYR A 1 109 ? -2.322 -0.642 12.010 1.00 98.00 109 TYR A N 1
ATOM 806 C CA . TYR A 1 109 ? -3.159 -1.651 12.652 1.00 98.00 109 TYR A CA 1
ATOM 807 C C . TYR A 1 109 ? -4.635 -1.370 12.363 1.00 98.00 109 TYR A C 1
ATOM 809 O O . TYR A 1 109 ? -5.351 -2.276 11.942 1.00 98.00 109 TYR A O 1
ATOM 817 N N . ALA A 1 110 ? -5.068 -0.111 12.496 1.00 98.19 110 ALA A N 1
ATOM 818 C CA . ALA A 1 110 ? -6.425 0.309 12.161 1.00 98.19 110 ALA A CA 1
ATOM 819 C C . ALA A 1 110 ? -6.748 0.060 10.680 1.00 98.19 110 ALA A C 1
ATOM 821 O O . ALA A 1 110 ? -7.743 -0.594 10.381 1.00 98.19 110 ALA A O 1
ATOM 822 N N . LEU A 1 111 ? -5.879 0.491 9.755 1.00 98.06 111 LEU A N 1
ATOM 823 C CA . LEU A 1 111 ? -6.020 0.224 8.319 1.00 98.06 111 LEU A CA 1
ATOM 824 C C . LEU A 1 111 ? -6.205 -1.271 8.045 1.00 98.06 111 LEU A C 1
ATOM 826 O O . LEU A 1 111 ? -7.092 -1.658 7.288 1.00 98.06 111 LEU A O 1
ATOM 830 N N . THR A 1 112 ? -5.371 -2.110 8.656 1.00 98.00 112 THR A N 1
ATOM 831 C CA . THR A 1 112 ? -5.397 -3.556 8.423 1.00 98.00 112 THR A CA 1
ATOM 832 C C . THR A 1 112 ? -6.682 -4.186 8.940 1.00 98.00 112 THR A C 1
ATOM 834 O O . THR A 1 112 ? -7.291 -4.975 8.221 1.00 98.00 112 THR A O 1
ATOM 837 N N . LEU A 1 113 ? -7.135 -3.811 10.140 1.00 97.81 113 LEU A N 1
ATOM 838 C CA . LEU A 1 113 ? -8.414 -4.276 10.681 1.00 97.81 113 LEU A CA 1
ATOM 839 C C . LEU A 1 113 ? -9.586 -3.829 9.798 1.00 97.81 113 LEU A C 1
ATOM 841 O O . LEU A 1 113 ? -10.428 -4.660 9.458 1.00 97.81 113 LEU A O 1
ATOM 845 N N . ILE A 1 114 ? -9.586 -2.571 9.336 1.00 96.50 114 ILE A N 1
ATOM 846 C CA . ILE A 1 114 ? -10.616 -2.055 8.423 1.00 96.50 114 ILE A CA 1
ATOM 847 C C . ILE A 1 114 ? -10.654 -2.871 7.126 1.00 96.50 114 ILE A C 1
ATOM 849 O O . ILE A 1 114 ? -11.707 -3.313 6.673 1.00 96.50 114 ILE A O 1
ATOM 853 N N . LYS A 1 115 ? -9.485 -3.143 6.538 1.00 94.62 115 LYS A N 1
ATOM 854 C CA . LYS A 1 115 ? -9.363 -3.971 5.328 1.00 94.62 115 LYS A CA 1
ATOM 855 C C . LYS A 1 115 ? -9.732 -5.440 5.558 1.00 94.62 115 LYS A C 1
ATOM 857 O O . LYS A 1 115 ? -10.042 -6.142 4.598 1.00 94.62 115 LYS A O 1
ATOM 862 N N . CYS A 1 116 ? -9.728 -5.903 6.806 1.00 94.06 116 CYS A N 1
ATOM 863 C CA . CYS A 1 116 ? -10.163 -7.245 7.179 1.00 94.06 116 CYS A CA 1
ATOM 864 C C . CYS A 1 116 ? -11.651 -7.342 7.548 1.00 94.06 116 CYS A C 1
ATOM 866 O O . CYS A 1 116 ? -12.121 -8.457 7.776 1.00 94.06 116 CYS A O 1
ATOM 868 N N . GLY A 1 117 ? -12.392 -6.229 7.541 1.00 90.19 117 GLY A N 1
ATOM 869 C CA . GLY A 1 117 ? -13.841 -6.192 7.755 1.00 90.19 117 GLY A CA 1
ATOM 870 C C . GLY A 1 117 ? -14.291 -5.575 9.081 1.00 90.19 117 GLY A C 1
ATOM 871 O O . GLY A 1 117 ? -15.495 -5.444 9.286 1.00 90.19 117 GLY A O 1
ATOM 872 N N . ASP A 1 118 ? -13.367 -5.172 9.962 1.00 93.38 118 ASP A N 1
ATOM 873 C CA . ASP A 1 118 ? -13.722 -4.233 11.033 1.00 93.38 118 ASP A CA 1
ATOM 874 C C . ASP A 1 118 ? -13.989 -2.840 10.424 1.00 93.38 118 ASP A C 1
ATOM 876 O O . ASP A 1 118 ? -13.728 -2.586 9.250 1.00 93.38 118 ASP A O 1
ATOM 880 N N . GLY A 1 119 ? -14.516 -1.897 11.201 1.00 90.38 119 GLY A N 1
ATOM 881 C CA . GLY A 1 119 ? -14.809 -0.567 10.675 1.00 90.38 119 GLY A CA 1
ATOM 882 C C . GLY A 1 119 ? -15.459 0.360 11.697 1.00 90.38 119 GLY A C 1
ATOM 883 O O . GLY A 1 119 ? -15.468 0.036 12.884 1.00 90.38 119 GLY A O 1
ATOM 884 N N . PRO A 1 120 ? -16.013 1.498 11.245 1.00 90.50 120 PRO A N 1
ATOM 885 C CA . PRO A 1 120 ? -16.821 2.388 12.074 1.00 90.50 120 PRO A CA 1
ATOM 886 C C . PRO A 1 120 ? -17.859 1.622 12.904 1.00 90.50 120 PRO A C 1
ATOM 888 O O . PRO A 1 120 ? -18.607 0.803 12.360 1.00 90.50 120 PRO A O 1
ATOM 891 N N . GLY A 1 121 ? -17.918 1.891 14.206 1.00 89.06 121 GLY A N 1
ATOM 892 C CA . GLY A 1 121 ? -18.752 1.178 15.176 1.00 89.06 121 GLY A CA 1
ATOM 893 C C . GLY A 1 121 ? -18.047 0.018 15.889 1.00 89.06 121 GLY A C 1
ATOM 894 O O . GLY A 1 121 ? -18.572 -0.485 16.881 1.00 89.06 121 GLY A O 1
ATOM 895 N N . ASN A 1 122 ? -16.866 -0.413 15.428 1.00 95.06 122 ASN A N 1
ATOM 896 C CA . ASN A 1 122 ? -15.983 -1.278 16.208 1.00 95.06 122 ASN A CA 1
ATOM 897 C C . ASN A 1 122 ? -15.186 -0.416 17.199 1.00 95.06 122 ASN A C 1
ATOM 899 O O . ASN A 1 122 ? -14.435 0.469 16.789 1.00 95.06 122 ASN A O 1
ATOM 903 N N . GLU A 1 123 ? -15.306 -0.715 18.495 1.00 96.19 123 GLU A N 1
ATOM 904 C CA . GLU A 1 123 ? -14.712 0.083 19.576 1.00 96.19 123 GLU A CA 1
ATOM 905 C C . GLU A 1 123 ? -13.201 0.316 19.404 1.00 96.19 123 GLU A C 1
ATOM 907 O O . GLU A 1 123 ? -12.722 1.433 19.599 1.00 96.19 123 GLU A O 1
ATOM 912 N N . LEU A 1 124 ? -12.436 -0.707 19.006 1.00 96.75 124 LEU A N 1
ATOM 913 C CA . LEU A 1 124 ? -10.983 -0.584 18.849 1.00 96.75 124 LEU A CA 1
ATOM 914 C C . LEU A 1 124 ? -10.609 0.302 17.661 1.00 96.75 124 LEU A C 1
ATOM 916 O O . LEU A 1 124 ? -9.703 1.131 17.773 1.00 96.75 124 LEU A O 1
ATOM 920 N N . VAL A 1 125 ? -11.304 0.139 16.533 1.00 97.12 125 VAL A N 1
ATOM 921 C CA . VAL A 1 125 ? -11.075 0.959 15.336 1.00 97.12 125 VAL A CA 1
ATOM 922 C C . VAL A 1 125 ? -11.456 2.410 15.614 1.00 97.12 125 VAL A C 1
ATOM 924 O O . VAL A 1 125 ? -10.673 3.309 15.311 1.00 97.12 125 VAL A O 1
ATOM 927 N N . ASP A 1 126 ? -12.604 2.656 16.244 1.00 95.94 126 ASP A N 1
ATOM 928 C CA . ASP A 1 126 ? -13.051 4.013 16.559 1.00 95.94 126 ASP A CA 1
ATOM 929 C C . ASP A 1 126 ? -12.127 4.700 17.571 1.00 95.94 126 ASP A C 1
ATOM 931 O O . ASP A 1 126 ? -11.771 5.864 17.376 1.00 95.94 126 ASP A O 1
ATOM 935 N N . ARG A 1 127 ? -11.643 3.981 18.595 1.00 97.56 127 ARG A N 1
ATOM 936 C CA . ARG A 1 127 ? -10.623 4.501 19.523 1.00 97.56 127 ARG A CA 1
ATOM 937 C C . ARG A 1 127 ? -9.321 4.849 18.807 1.00 97.56 127 ARG A C 1
ATOM 939 O O . ARG A 1 127 ? -8.749 5.904 19.077 1.00 97.56 127 ARG A O 1
ATOM 946 N N . ALA A 1 128 ? -8.860 4.003 17.884 1.00 97.50 128 ALA A N 1
ATOM 947 C CA . ALA A 1 128 ? -7.657 4.272 17.101 1.00 97.50 128 ALA A CA 1
ATOM 948 C C . ALA A 1 128 ? -7.815 5.514 16.212 1.00 97.50 128 ALA A C 1
ATOM 950 O O . ALA A 1 128 ? -6.955 6.396 16.221 1.00 97.50 128 ALA A O 1
ATOM 951 N N . MET A 1 129 ? -8.935 5.625 15.495 1.00 96.50 129 MET A N 1
ATOM 952 C CA . MET A 1 129 ? -9.213 6.779 14.639 1.00 96.50 129 MET A CA 1
ATOM 953 C C . MET A 1 129 ? -9.406 8.065 15.447 1.00 96.50 129 MET A C 1
ATOM 955 O O . MET A 1 129 ? -8.922 9.115 15.028 1.00 96.50 129 MET A O 1
ATOM 959 N N . ALA A 1 130 ? -10.040 7.999 16.620 1.00 94.94 130 ALA A N 1
ATOM 960 C CA . ALA A 1 130 ? -10.160 9.135 17.531 1.00 94.94 130 ALA A CA 1
ATOM 961 C C . ALA A 1 130 ? -8.791 9.591 18.059 1.00 94.94 130 ALA A C 1
ATOM 963 O O . ALA A 1 130 ? -8.494 10.785 18.032 1.00 94.94 130 ALA A O 1
ATOM 964 N N . TRP A 1 131 ? -7.931 8.649 18.461 1.00 95.00 131 TRP A N 1
ATOM 965 C CA . TRP A 1 131 ? -6.575 8.944 18.934 1.00 95.00 131 TRP A CA 1
ATOM 966 C C . TRP A 1 131 ? -5.724 9.629 17.852 1.00 95.00 131 TRP A C 1
ATOM 968 O O . TRP A 1 131 ? -5.018 10.599 18.143 1.00 95.00 131 TRP A O 1
ATOM 978 N N . LEU A 1 132 ? -5.830 9.172 16.597 1.00 94.38 132 LEU A N 1
ATOM 979 C CA . LEU A 1 132 ? -5.178 9.799 15.441 1.00 94.38 132 LEU A CA 1
ATOM 980 C C . LEU A 1 132 ? -5.758 11.192 15.149 1.00 94.38 132 LEU A C 1
ATOM 982 O O . LEU A 1 132 ? -4.999 12.142 14.943 1.00 94.38 132 LEU A O 1
ATOM 986 N N . ARG A 1 133 ? -7.091 11.334 15.178 1.00 92.19 133 ARG A N 1
ATOM 987 C CA . ARG A 1 133 ? -7.791 12.602 14.920 1.00 92.19 133 ARG A CA 1
ATOM 988 C C . ARG A 1 133 ? -7.419 13.673 15.942 1.00 92.19 133 ARG A C 1
ATOM 990 O O . ARG A 1 133 ? -7.193 14.810 15.552 1.00 92.19 133 ARG A O 1
ATOM 997 N N . GLU A 1 134 ? -7.315 13.333 17.222 1.00 90.69 134 GLU A N 1
ATOM 998 C CA . GLU A 1 134 ? -6.905 14.278 18.271 1.00 90.69 134 GLU A CA 1
ATOM 999 C C . GLU A 1 134 ? -5.489 14.834 18.030 1.00 90.69 134 GLU A C 1
ATOM 1001 O O . GLU A 1 134 ? -5.195 15.988 18.336 1.00 90.69 134 GLU A O 1
ATOM 1006 N N . ARG A 1 135 ? -4.603 14.018 17.448 1.00 86.38 135 ARG A N 1
ATOM 1007 C CA . ARG A 1 135 ? -3.178 14.336 17.292 1.00 86.38 135 ARG A CA 1
ATOM 1008 C C . ARG A 1 135 ? -2.834 14.990 15.963 1.00 86.38 135 ARG A C 1
ATOM 1010 O O . ARG A 1 135 ? -1.818 15.674 15.902 1.00 86.38 135 ARG A O 1
ATOM 1017 N N . HIS A 1 136 ? -3.652 14.832 14.922 1.00 82.94 136 HIS A N 1
ATOM 1018 C CA . HIS A 1 136 ? -3.347 15.359 13.586 1.00 82.94 136 HIS A CA 1
ATOM 1019 C C . HIS A 1 136 ? -3.016 16.863 13.498 1.00 82.94 136 HIS A C 1
ATOM 1021 O O . HIS A 1 136 ? -2.237 17.214 12.609 1.00 82.94 136 HIS A O 1
ATOM 1027 N N . PRO A 1 137 ? -3.543 17.764 14.361 1.00 79.75 137 PRO A N 1
ATOM 1028 C CA . PRO A 1 137 ? -3.171 19.178 14.308 1.00 79.75 137 PRO A CA 1
ATOM 1029 C C . PRO A 1 137 ? -1.723 19.431 14.750 1.00 79.75 137 PRO A C 1
ATOM 1031 O O . PRO A 1 137 ? -1.154 20.474 14.441 1.00 79.75 137 PRO A O 1
ATOM 1034 N N . ARG A 1 138 ? -1.121 18.486 15.482 1.00 74.75 138 ARG A N 1
ATOM 1035 C CA . ARG A 1 138 ? 0.233 18.583 16.028 1.00 74.75 138 ARG A CA 1
ATOM 1036 C C . ARG A 1 138 ? 1.234 17.968 15.061 1.00 74.75 138 ARG A C 1
ATOM 1038 O O . ARG A 1 138 ? 1.517 16.768 15.109 1.00 74.75 138 ARG A O 1
ATOM 1045 N N . GLN A 1 139 ? 1.753 18.788 14.152 1.00 69.12 139 GLN A N 1
ATOM 1046 C CA . GLN A 1 139 ? 2.593 18.294 13.065 1.00 69.12 139 GLN A CA 1
ATOM 1047 C C . GLN A 1 139 ? 3.918 17.660 13.534 1.00 69.12 139 GLN A C 1
ATOM 1049 O O . GLN A 1 139 ? 4.484 16.771 12.902 1.00 69.12 139 GLN A O 1
ATOM 1054 N N . GLU A 1 140 ? 4.409 18.059 14.697 1.00 68.00 140 GLU A N 1
ATOM 1055 C CA . GLU A 1 140 ? 5.570 17.446 15.332 1.00 68.00 140 GLU A CA 1
ATOM 1056 C C . GLU A 1 140 ? 5.351 15.967 15.709 1.00 68.00 140 GLU A C 1
ATOM 1058 O O . GLU A 1 140 ? 6.313 15.266 16.010 1.00 68.00 140 GLU A O 1
ATOM 1063 N N . LEU A 1 141 ? 4.104 15.476 15.684 1.00 72.81 141 LEU A N 1
ATOM 1064 C CA . LEU A 1 141 ? 3.767 14.082 15.978 1.00 72.81 141 LEU A CA 1
ATOM 1065 C C . LEU A 1 141 ? 3.757 13.171 14.739 1.00 72.81 141 LEU A C 1
ATOM 1067 O O . LEU A 1 141 ? 3.834 11.957 14.908 1.00 72.81 141 LEU A O 1
ATOM 1071 N N . PHE A 1 142 ? 3.684 13.713 13.515 1.00 71.56 142 PHE A N 1
ATOM 1072 C CA . PHE A 1 142 ? 3.650 12.919 12.271 1.00 71.56 142 PHE A CA 1
ATOM 1073 C C . PHE A 1 142 ? 4.874 13.213 11.399 1.00 71.56 142 PHE A C 1
ATOM 1075 O O . PHE A 1 142 ? 4.773 13.638 10.254 1.00 71.56 142 PHE A O 1
ATOM 1082 N N . MET A 1 143 ? 6.068 13.002 11.944 1.00 72.31 143 MET A N 1
ATOM 1083 C CA . MET A 1 143 ? 7.308 13.347 11.241 1.00 72.31 143 MET A CA 1
ATOM 1084 C C . MET A 1 143 ? 7.753 12.298 10.215 1.00 72.31 143 MET A C 1
ATOM 1086 O O . MET A 1 143 ? 8.636 12.588 9.407 1.00 72.31 143 MET A O 1
ATOM 1090 N N . GLY A 1 144 ? 7.190 11.086 10.245 1.00 81.31 144 GLY A N 1
ATOM 1091 C CA . GLY A 1 144 ? 7.535 10.012 9.322 1.00 81.31 144 GLY A CA 1
ATOM 1092 C C . GLY A 1 144 ? 6.686 10.011 8.053 1.00 81.31 144 GLY A C 1
ATOM 1093 O O . GLY A 1 144 ? 5.467 10.172 8.108 1.00 81.31 144 GLY A O 1
ATOM 1094 N N . THR A 1 145 ? 7.298 9.726 6.901 1.00 88.12 145 THR A N 1
ATOM 1095 C CA . THR A 1 145 ? 6.544 9.526 5.645 1.00 88.12 145 THR A CA 1
ATOM 1096 C C . THR A 1 145 ? 5.512 8.409 5.782 1.00 88.12 145 THR A C 1
ATOM 1098 O O . THR A 1 145 ? 4.374 8.568 5.340 1.00 88.12 145 THR A O 1
ATOM 1101 N N . TYR A 1 146 ? 5.864 7.304 6.449 1.00 91.25 146 TYR A N 1
ATOM 1102 C CA . TYR A 1 146 ? 4.920 6.223 6.746 1.00 91.25 146 TYR A CA 1
ATOM 1103 C C . TYR A 1 146 ? 3.768 6.679 7.644 1.00 91.25 146 TYR A C 1
ATOM 1105 O O . TYR A 1 146 ? 2.632 6.289 7.391 1.00 91.25 146 TYR A O 1
ATOM 1113 N N . ASP A 1 147 ? 4.035 7.522 8.645 1.00 90.06 147 ASP A N 1
ATOM 1114 C CA . ASP A 1 147 ? 3.017 7.993 9.589 1.00 90.06 147 ASP A CA 1
ATOM 1115 C C . ASP A 1 147 ? 1.906 8.746 8.849 1.00 90.06 147 ASP A C 1
ATOM 1117 O O . ASP A 1 147 ? 0.730 8.400 8.966 1.00 90.06 147 ASP A O 1
ATOM 1121 N N . VAL A 1 148 ? 2.282 9.725 8.020 1.00 91.31 148 VAL A N 1
ATOM 1122 C CA . VAL A 1 148 ? 1.329 10.526 7.236 1.00 91.31 148 VAL A CA 1
ATOM 1123 C C . VAL A 1 148 ? 0.628 9.664 6.182 1.00 91.31 148 VAL A C 1
ATOM 1125 O O . VAL A 1 148 ? -0.597 9.699 6.050 1.00 91.31 148 VAL A O 1
ATOM 1128 N N . SER A 1 149 ? 1.393 8.847 5.455 1.00 95.44 149 SER A N 1
ATOM 1129 C CA . SER A 1 149 ? 0.874 8.032 4.353 1.00 95.44 149 SER A CA 1
ATOM 1130 C C . SER A 1 149 ? -0.134 6.988 4.822 1.00 95.44 149 SER A C 1
ATOM 1132 O O . SER A 1 149 ? -1.231 6.885 4.276 1.00 95.44 149 SER A O 1
ATOM 1134 N N . VAL A 1 150 ? 0.214 6.217 5.855 1.00 96.19 150 VAL A N 1
ATOM 1135 C CA . VAL A 1 150 ? -0.646 5.143 6.361 1.00 96.19 150 VAL A CA 1
ATOM 1136 C C . VAL A 1 150 ? -1.858 5.720 7.088 1.00 96.19 150 VAL A C 1
ATOM 1138 O O . VAL A 1 150 ? -2.940 5.149 6.982 1.00 96.19 150 VAL A O 1
ATOM 1141 N N . THR A 1 151 ? -1.730 6.881 7.739 1.00 96.19 151 THR A N 1
ATOM 1142 C CA . THR A 1 151 ? -2.887 7.603 8.296 1.00 96.19 151 THR A CA 1
ATOM 1143 C C . THR A 1 151 ? -3.877 7.996 7.200 1.00 96.19 151 THR A C 1
ATOM 1145 O O . THR A 1 151 ? -5.071 7.744 7.347 1.00 96.19 151 THR A O 1
ATOM 1148 N N . LEU A 1 152 ? -3.404 8.541 6.072 1.00 95.81 152 LEU A N 1
ATOM 1149 C CA . LEU A 1 152 ? -4.260 8.844 4.917 1.00 95.81 152 LEU A CA 1
ATOM 1150 C C . LEU A 1 152 ? -4.945 7.598 4.353 1.00 95.81 152 LEU A C 1
ATOM 1152 O O . LEU A 1 152 ? -6.140 7.630 4.063 1.00 95.81 152 LEU A O 1
ATOM 1156 N N . MET A 1 153 ? -4.209 6.494 4.226 1.00 97.44 153 MET A N 1
ATOM 1157 C CA . MET A 1 153 ? -4.771 5.220 3.771 1.00 97.44 153 MET A CA 1
ATOM 1158 C C . MET A 1 153 ? -5.832 4.686 4.744 1.00 97.44 153 MET A C 1
ATOM 1160 O O . MET A 1 153 ? -6.890 4.237 4.304 1.00 97.44 153 MET A O 1
ATOM 1164 N N . ALA A 1 154 ? -5.580 4.754 6.056 1.00 97.38 154 ALA A N 1
ATOM 1165 C CA . ALA A 1 154 ? -6.530 4.350 7.092 1.00 97.38 154 ALA A CA 1
ATOM 1166 C C . ALA A 1 154 ? -7.799 5.209 7.046 1.00 97.38 154 ALA A C 1
ATOM 1168 O O . ALA A 1 154 ? -8.904 4.675 7.068 1.00 97.38 154 ALA A O 1
ATOM 1169 N N . LEU A 1 155 ? -7.643 6.528 6.914 1.00 96.12 155 LEU A N 1
ATOM 1170 C CA . LEU A 1 155 ? -8.747 7.478 6.824 1.00 96.12 155 LEU A CA 1
ATOM 1171 C C . LEU A 1 155 ? -9.597 7.259 5.568 1.00 96.12 155 LEU A C 1
ATOM 1173 O O . LEU A 1 155 ? -10.823 7.255 5.656 1.00 96.12 155 LEU A O 1
ATOM 1177 N N . GLN A 1 156 ? -8.965 7.004 4.418 1.00 95.69 156 GLN A N 1
ATOM 1178 C CA . GLN A 1 156 ? -9.671 6.638 3.190 1.00 95.69 156 GLN A CA 1
ATOM 1179 C C . GLN A 1 156 ? -10.464 5.341 3.363 1.00 95.69 156 GLN A C 1
ATOM 1181 O O . GLN A 1 156 ? -11.656 5.312 3.062 1.00 95.69 156 GLN A O 1
ATOM 1186 N N . ALA A 1 157 ? -9.830 4.288 3.889 1.00 94.88 157 ALA A N 1
ATOM 1187 C CA . ALA A 1 157 ? -10.494 3.009 4.130 1.00 94.88 157 ALA A CA 1
ATOM 1188 C C . ALA A 1 157 ? -11.667 3.153 5.113 1.00 94.88 157 ALA A C 1
ATOM 1190 O O . ALA A 1 157 ? -12.736 2.592 4.883 1.00 94.88 157 ALA A O 1
ATOM 1191 N N . TYR A 1 158 ? -11.489 3.945 6.172 1.00 94.31 158 TYR A N 1
ATOM 1192 C CA . TYR A 1 158 ? -12.527 4.229 7.155 1.00 94.31 158 TYR A CA 1
ATOM 1193 C C . TYR A 1 158 ? -13.715 4.959 6.510 1.00 94.31 158 TYR A C 1
ATOM 1195 O O . TYR A 1 158 ? -14.856 4.526 6.650 1.00 94.31 158 TYR A O 1
ATOM 1203 N N . LEU A 1 159 ? -13.469 6.036 5.758 1.00 91.62 159 LEU A N 1
ATOM 1204 C CA . LEU A 1 159 ? -14.522 6.838 5.122 1.00 91.62 159 LEU A CA 1
ATOM 1205 C C . LEU A 1 159 ? -15.286 6.090 4.023 1.00 91.62 159 LEU A C 1
ATOM 1207 O O . LEU A 1 159 ? -16.460 6.384 3.804 1.00 91.62 159 LEU A O 1
ATOM 1211 N N . HIS A 1 160 ? -14.639 5.146 3.336 1.00 90.62 160 HIS A N 1
ATOM 1212 C CA . HIS A 1 160 ? -15.261 4.339 2.280 1.00 90.62 160 HIS A CA 1
ATOM 1213 C C . HIS A 1 160 ? -15.953 3.081 2.825 1.00 90.62 160 HIS A C 1
ATOM 1215 O O . HIS A 1 160 ? -16.688 2.417 2.097 1.00 90.62 160 HIS A O 1
ATOM 1221 N N . HIS A 1 161 ? -15.750 2.742 4.101 1.00 90.56 161 HIS A N 1
ATOM 1222 C CA . HIS A 1 161 ? -16.395 1.586 4.711 1.00 90.56 161 HIS A CA 1
ATOM 1223 C C . HIS A 1 161 ? -17.931 1.754 4.728 1.00 90.56 161 HIS A C 1
ATOM 1225 O O . HIS A 1 161 ? -18.410 2.820 5.121 1.00 90.56 161 HIS A O 1
ATOM 1231 N N . PRO A 1 162 ? -18.741 0.719 4.412 1.00 86.62 162 PRO A N 1
ATOM 1232 C CA . PRO A 1 162 ? -20.206 0.833 4.377 1.00 86.62 162 PRO A CA 1
ATOM 1233 C C . PRO A 1 162 ? -20.835 1.354 5.679 1.00 86.62 162 PRO A C 1
ATOM 1235 O O . PRO A 1 162 ? -21.815 2.094 5.656 1.00 86.62 162 PRO A O 1
ATOM 1238 N N . ALA A 1 163 ? -20.248 1.018 6.833 1.00 86.62 163 ALA A N 1
ATOM 1239 C CA . ALA A 1 163 ? -20.705 1.528 8.131 1.00 86.62 163 ALA A CA 1
ATOM 1240 C C . ALA A 1 163 ? -20.562 3.058 8.284 1.00 86.62 163 ALA A C 1
ATOM 1242 O O . ALA A 1 163 ? -21.292 3.653 9.076 1.00 86.62 163 ALA A O 1
ATOM 1243 N N . SER A 1 164 ? -19.700 3.713 7.494 1.00 85.12 164 SER A N 1
ATOM 1244 C CA . SER A 1 164 ? -19.558 5.176 7.491 1.00 85.12 164 SER A CA 1
ATOM 1245 C C . SER A 1 164 ? -20.780 5.901 6.927 1.00 85.12 164 SER A C 1
ATOM 1247 O O . SER A 1 164 ? -20.932 7.090 7.182 1.00 85.12 164 SER A O 1
ATOM 1249 N N . LEU A 1 165 ? -21.705 5.205 6.250 1.00 77.94 165 LEU A N 1
ATOM 1250 C CA . LEU A 1 165 ? -22.988 5.779 5.814 1.00 77.94 165 LEU A CA 1
ATOM 1251 C C . LEU A 1 165 ? -23.874 6.243 6.981 1.00 77.94 165 LEU A C 1
ATOM 1253 O O . LEU A 1 165 ? -24.806 7.013 6.772 1.00 77.94 165 LEU A O 1
ATOM 1257 N N . ARG A 1 166 ? -23.609 5.767 8.204 1.00 82.06 166 ARG A N 1
ATOM 1258 C CA . ARG A 1 166 ? -24.350 6.153 9.415 1.00 82.06 166 ARG A CA 1
ATOM 1259 C C . ARG A 1 166 ? -23.794 7.408 10.092 1.00 82.06 166 ARG A C 1
ATOM 1261 O O . ARG A 1 166 ? -24.406 7.888 11.041 1.00 82.06 166 ARG A O 1
ATOM 1268 N N . ARG A 1 167 ? -22.636 7.907 9.647 1.00 85.62 167 ARG A N 1
ATOM 1269 C CA . ARG A 1 167 ? -21.983 9.092 10.216 1.00 85.62 167 ARG A CA 1
ATOM 1270 C C . ARG A 1 167 ? -22.643 10.370 9.719 1.00 85.62 167 ARG A C 1
ATOM 1272 O O . ARG A 1 167 ? -23.225 10.401 8.635 1.00 85.62 167 ARG A O 1
ATOM 1279 N N . THR A 1 168 ? -22.566 11.428 10.519 1.00 89.81 168 THR A N 1
ATOM 1280 C CA . THR A 1 168 ? -23.181 12.709 10.152 1.00 89.81 168 THR A CA 1
ATOM 1281 C C . THR A 1 168 ? -22.389 13.398 9.038 1.00 89.81 168 THR A C 1
ATOM 1283 O O . THR A 1 168 ? -21.192 13.166 8.854 1.00 89.81 168 THR A O 1
ATOM 1286 N N . GLU A 1 169 ? -23.043 14.288 8.291 1.00 87.88 169 GLU A N 1
ATOM 1287 C CA . GLU A 1 169 ? -22.364 15.085 7.260 1.00 87.88 169 GLU A CA 1
ATOM 1288 C C . GLU A 1 169 ? -21.267 15.984 7.861 1.00 87.88 169 GLU A C 1
ATOM 1290 O O . GLU A 1 169 ? -20.225 16.201 7.247 1.00 87.88 169 GLU A O 1
ATOM 1295 N N . GLU A 1 170 ? -21.469 16.476 9.085 1.00 90.50 170 GLU A N 1
ATOM 1296 C CA . GLU A 1 170 ? -20.477 17.267 9.817 1.00 90.50 170 GLU A CA 1
ATOM 1297 C C . GLU A 1 170 ? -19.235 16.438 10.169 1.00 90.50 170 GLU A C 1
ATOM 1299 O O . GLU A 1 170 ? -18.109 16.848 9.884 1.00 90.50 170 GLU A O 1
ATOM 1304 N N . GLU A 1 171 ? -19.436 15.235 10.705 1.00 89.50 171 GLU A N 1
ATOM 1305 C CA . GLU A 1 171 ? -18.366 14.282 10.991 1.00 89.50 171 GLU A CA 1
ATOM 1306 C C . GLU A 1 171 ? -17.566 13.916 9.738 1.00 89.50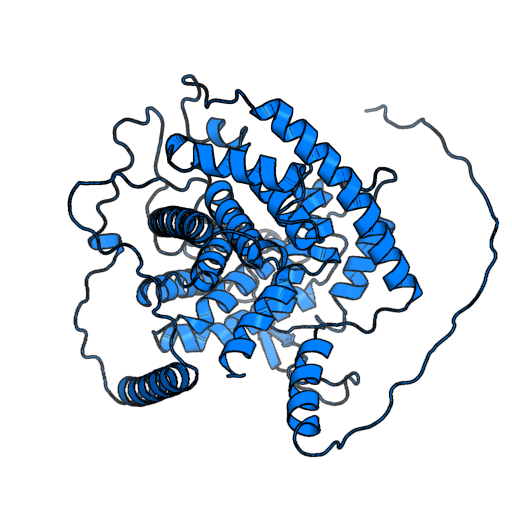 171 GLU A C 1
ATOM 1308 O O . GLU A 1 171 ? -16.332 13.914 9.755 1.00 89.50 171 GLU A O 1
ATOM 1313 N N . ARG A 1 172 ? -18.270 13.628 8.638 1.00 87.31 172 ARG A N 1
ATOM 1314 C CA . ARG A 1 172 ? -17.656 13.317 7.346 1.00 87.31 172 ARG A CA 1
ATOM 1315 C C . ARG A 1 172 ? -16.853 14.505 6.820 1.00 87.31 172 ARG A C 1
ATOM 1317 O O . ARG A 1 172 ? -15.746 14.318 6.318 1.00 87.31 172 ARG A O 1
ATOM 1324 N N . ARG A 1 173 ? -17.375 15.728 6.943 1.00 88.19 173 ARG A N 1
ATOM 1325 C CA . ARG A 1 173 ? -16.678 16.953 6.531 1.00 88.19 173 ARG A CA 1
ATOM 1326 C C . ARG A 1 173 ? -15.398 17.177 7.331 1.00 88.19 173 ARG A C 1
ATOM 1328 O O . ARG A 1 173 ? -14.376 17.482 6.721 1.00 88.19 173 ARG A O 1
ATOM 1335 N N . ALA A 1 174 ? -15.441 16.990 8.649 1.00 89.81 174 ALA A N 1
ATOM 1336 C CA . ALA A 1 174 ? -14.269 17.121 9.513 1.00 89.81 174 ALA A CA 1
ATOM 1337 C C . ALA A 1 174 ? -13.169 16.111 9.143 1.00 89.81 174 ALA A C 1
ATOM 1339 O O . ALA A 1 174 ? -11.997 16.470 9.039 1.00 89.81 174 ALA A O 1
ATOM 1340 N N . ASP A 1 175 ? -13.547 14.862 8.860 1.00 91.31 175 ASP A N 1
ATOM 1341 C CA . ASP A 1 175 ? -12.602 13.833 8.417 1.00 91.31 175 ASP A CA 1
ATOM 1342 C C . ASP A 1 175 ? -12.030 14.121 7.016 1.00 91.31 175 ASP A C 1
ATOM 1344 O O . ASP A 1 175 ? -10.840 13.918 6.779 1.00 91.31 175 ASP A O 1
ATOM 1348 N N . LEU A 1 176 ? -12.829 14.658 6.087 1.00 89.56 176 LEU A N 1
ATOM 1349 C CA . LEU A 1 176 ? -12.332 15.097 4.776 1.00 89.56 176 LEU A CA 1
ATOM 1350 C C . LEU A 1 176 ? -11.385 16.301 4.883 1.00 89.56 176 LEU A C 1
ATOM 1352 O O . LEU A 1 176 ? -10.416 16.393 4.128 1.00 89.56 176 LEU A O 1
ATOM 1356 N N . GLU A 1 177 ? -11.635 17.227 5.808 1.00 87.19 177 GLU A N 1
ATOM 1357 C CA . GLU A 1 177 ? -10.723 18.340 6.082 1.00 87.19 177 GLU A CA 1
ATOM 1358 C C . GLU A 1 177 ? -9.393 17.839 6.660 1.00 87.19 177 GLU A C 1
ATOM 1360 O O . GLU A 1 177 ? -8.324 18.255 6.206 1.00 87.19 177 GLU A O 1
ATOM 1365 N N . TRP A 1 178 ? -9.449 16.887 7.594 1.00 90.31 178 TRP A N 1
ATOM 1366 C CA . TRP A 1 178 ? -8.264 16.203 8.103 1.00 90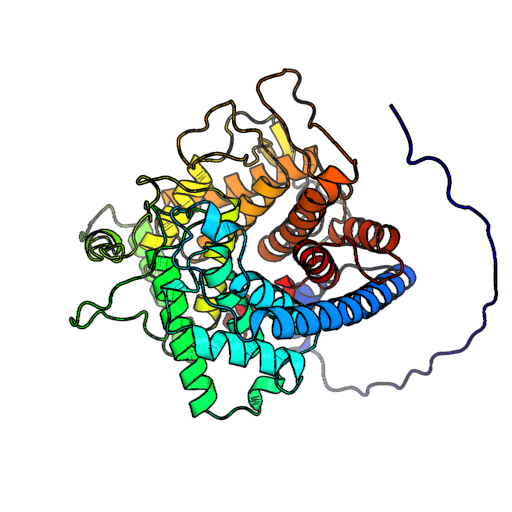.31 178 TRP A CA 1
ATOM 1367 C C . TRP A 1 178 ? -7.478 15.523 6.969 1.00 90.31 178 TRP A C 1
ATOM 1369 O O . TRP A 1 178 ? -6.269 15.743 6.843 1.00 90.31 178 TRP A O 1
ATOM 1379 N N . ALA A 1 179 ? -8.153 14.787 6.079 1.00 90.81 179 ALA A N 1
ATOM 1380 C CA . ALA A 1 179 ? -7.521 14.167 4.915 1.00 90.81 179 ALA A CA 1
ATOM 1381 C C . ALA A 1 179 ? -6.826 15.198 4.011 1.00 90.81 179 ALA A C 1
ATOM 1383 O O . ALA A 1 179 ? -5.698 14.973 3.578 1.00 90.81 179 ALA A O 1
ATOM 1384 N N . ARG A 1 180 ? -7.451 16.358 3.762 1.00 86.75 180 ARG A N 1
ATOM 1385 C CA . ARG A 1 180 ? -6.846 17.445 2.968 1.00 86.75 180 ARG A CA 1
ATOM 1386 C C . ARG A 1 180 ? -5.570 17.986 3.598 1.00 86.75 180 ARG A C 1
ATOM 1388 O O . ARG A 1 180 ? -4.584 18.163 2.885 1.00 86.75 180 ARG A O 1
ATOM 1395 N N . LYS A 1 181 ? -5.562 18.209 4.916 1.00 84.25 181 LYS A N 1
ATOM 1396 C CA . LYS A 1 181 ? -4.368 18.673 5.646 1.00 84.25 181 LYS A CA 1
ATOM 1397 C C . LYS A 1 181 ? -3.228 17.662 5.539 1.00 84.25 181 LYS A C 1
ATOM 1399 O O . LYS A 1 181 ? -2.103 18.033 5.215 1.00 84.25 181 LYS A O 1
ATOM 1404 N N . MET A 1 182 ? -3.529 16.379 5.734 1.00 87.19 182 MET A N 1
ATOM 1405 C CA . MET A 1 182 ? -2.539 15.305 5.618 1.00 87.19 182 MET A CA 1
ATOM 1406 C C . MET A 1 182 ? -2.018 15.146 4.185 1.00 87.19 182 MET A C 1
ATOM 1408 O O . MET A 1 182 ? -0.822 14.967 3.983 1.00 87.19 182 MET A O 1
ATOM 1412 N N . ALA A 1 183 ? -2.891 15.252 3.181 1.00 88.38 183 ALA A N 1
ATOM 1413 C CA . ALA A 1 183 ? -2.522 15.182 1.770 1.00 88.38 183 ALA A CA 1
ATOM 1414 C C . ALA A 1 183 ? -1.599 16.334 1.359 1.00 88.38 183 ALA A C 1
ATOM 1416 O O . ALA A 1 183 ? -0.593 16.119 0.683 1.00 88.38 183 ALA A O 1
ATOM 1417 N N . PHE A 1 184 ? -1.924 17.553 1.797 1.00 81.69 184 PHE A N 1
ATOM 1418 C CA . PHE A 1 184 ? -1.097 18.729 1.553 1.00 81.69 184 PHE A CA 1
ATOM 1419 C C . PHE A 1 184 ? 0.272 18.605 2.226 1.00 81.69 184 PHE A C 1
ATOM 1421 O O . PHE A 1 184 ? 1.297 18.900 1.611 1.00 81.69 184 PHE A O 1
ATOM 1428 N N . TRP A 1 185 ? 0.302 18.110 3.463 1.00 83.69 185 TRP A N 1
ATOM 1429 C CA . TRP A 1 185 ? 1.549 17.818 4.158 1.00 83.69 185 TRP A CA 1
ATOM 1430 C C . TRP A 1 185 ? 2.375 16.780 3.399 1.00 83.69 185 TRP A C 1
ATOM 1432 O O . TRP A 1 185 ? 3.528 17.045 3.075 1.00 83.69 185 TRP A O 1
ATOM 1442 N N . LEU A 1 186 ? 1.794 15.639 3.031 1.00 88.06 186 LEU A N 1
ATOM 1443 C CA . LEU A 1 186 ? 2.512 14.593 2.308 1.00 88.06 186 LEU A CA 1
ATOM 1444 C C . LEU A 1 186 ? 3.088 15.102 0.980 1.00 88.06 186 LEU A C 1
ATOM 1446 O O . LEU A 1 186 ? 4.246 14.826 0.671 1.00 88.06 186 LEU A O 1
ATOM 1450 N N . MET A 1 187 ? 2.314 15.900 0.238 1.00 86.00 187 MET A N 1
ATOM 1451 C CA . MET A 1 187 ? 2.774 16.579 -0.977 1.00 86.00 187 MET A CA 1
ATOM 1452 C C . MET A 1 187 ? 3.951 17.523 -0.685 1.00 86.00 187 MET A C 1
ATOM 1454 O O . MET A 1 187 ? 4.939 17.510 -1.414 1.00 86.00 187 MET A O 1
ATOM 1458 N N . SER A 1 188 ? 3.880 18.286 0.407 1.00 77.44 188 SER A N 1
ATOM 1459 C CA . SER A 1 188 ? 4.946 19.193 0.861 1.00 77.44 188 SER A CA 1
ATOM 1460 C C . SER A 1 188 ? 6.189 18.456 1.374 1.00 77.44 188 SER A C 1
ATOM 1462 O O . SER A 1 188 ? 7.276 19.016 1.385 1.00 77.44 188 SER A O 1
ATOM 1464 N N . GLY A 1 189 ? 6.067 17.190 1.774 1.00 79.50 189 GLY A N 1
ATOM 1465 C CA . GLY A 1 189 ? 7.203 16.340 2.131 1.00 79.50 189 GLY A CA 1
ATOM 1466 C C . GLY A 1 189 ? 7.984 15.800 0.928 1.00 79.50 189 GLY A C 1
ATOM 1467 O O . GLY A 1 189 ? 9.047 15.208 1.115 1.00 79.50 189 GLY A O 1
ATOM 1468 N N . SER A 1 190 ? 7.472 15.985 -0.295 1.00 85.31 190 SER A N 1
ATOM 1469 C CA . SER A 1 190 ? 8.137 15.544 -1.522 1.00 85.31 190 SER A CA 1
ATOM 1470 C C . SER A 1 190 ? 9.452 16.281 -1.731 1.00 85.31 190 SER A C 1
ATOM 1472 O O . SER A 1 190 ? 9.502 17.505 -1.838 1.00 85.31 190 SER A O 1
ATOM 1474 N N . ASN A 1 191 ? 10.512 15.516 -1.935 1.00 80.88 191 ASN A N 1
ATOM 1475 C CA . ASN A 1 191 ? 11.824 16.004 -2.301 1.00 80.88 191 ASN A CA 1
ATOM 1476 C C . ASN A 1 191 ? 12.129 15.629 -3.751 1.00 80.88 191 ASN A C 1
ATOM 1478 O O . ASN A 1 191 ? 12.763 14.608 -4.004 1.00 80.88 191 ASN A O 1
ATOM 1482 N N . ASP A 1 192 ? 11.665 16.448 -4.698 1.00 79.56 192 ASP A N 1
ATOM 1483 C CA . ASP A 1 192 ? 11.833 16.245 -6.147 1.00 79.56 192 ASP A CA 1
ATOM 1484 C C . ASP A 1 192 ? 11.243 14.913 -6.658 1.00 79.56 192 ASP A C 1
ATOM 1486 O O . ASP A 1 192 ? 11.917 14.117 -7.302 1.00 79.56 192 ASP A O 1
ATOM 1490 N N . GLY A 1 193 ? 9.988 14.619 -6.295 1.00 82.19 193 GLY A N 1
ATOM 1491 C CA . GLY A 1 193 ? 9.271 13.408 -6.716 1.00 82.19 193 GLY A CA 1
ATOM 1492 C C . GLY A 1 193 ? 9.599 12.147 -5.908 1.00 82.19 193 GLY A C 1
ATOM 1493 O O . GLY A 1 193 ? 9.119 11.069 -6.248 1.00 82.19 193 GLY A O 1
ATOM 1494 N N . GLY A 1 194 ? 10.418 12.257 -4.856 1.00 85.88 194 GLY A N 1
ATOM 1495 C CA . GLY A 1 194 ? 10.730 11.162 -3.936 1.00 85.88 194 GLY A CA 1
ATOM 1496 C C . GLY A 1 194 ? 10.588 11.576 -2.474 1.00 85.88 194 GLY A C 1
ATOM 1497 O O . GLY A 1 194 ? 10.598 12.760 -2.153 1.00 85.88 194 GLY A O 1
ATOM 1498 N N . TRP A 1 195 ? 10.482 10.596 -1.581 1.00 88.62 195 TRP A N 1
ATOM 1499 C CA . TRP A 1 195 ? 10.377 10.810 -0.136 1.00 88.62 195 TRP A CA 1
ATOM 1500 C C . TRP A 1 195 ? 11.490 10.082 0.608 1.00 88.62 195 TRP A C 1
ATOM 1502 O O . TRP A 1 195 ? 11.942 9.013 0.197 1.00 88.62 195 TRP A O 1
ATOM 1512 N N . ALA A 1 196 ? 11.916 10.666 1.723 1.00 82.69 196 ALA A N 1
ATOM 1513 C CA . ALA A 1 196 ? 12.787 10.027 2.702 1.00 82.69 196 ALA A CA 1
ATOM 1514 C C . ALA A 1 196 ? 11.953 9.515 3.886 1.00 82.69 196 ALA A C 1
ATOM 1516 O O . ALA A 1 196 ? 10.739 9.688 3.916 1.00 82.69 196 ALA A O 1
ATOM 1517 N N . TYR A 1 197 ? 12.598 8.940 4.902 1.00 78.75 197 TYR A N 1
ATOM 1518 C CA . TYR A 1 197 ? 11.922 8.534 6.144 1.00 78.75 197 TYR A CA 1
ATOM 1519 C C . TYR A 1 197 ? 11.252 9.686 6.891 1.00 78.75 197 TYR A C 1
ATOM 1521 O O . TYR A 1 197 ? 10.340 9.460 7.679 1.00 78.75 197 TYR A O 1
ATOM 1529 N N . VAL A 1 198 ? 11.687 10.914 6.624 1.00 76.81 198 VAL A N 1
ATOM 1530 C CA . VAL A 1 198 ? 11.184 12.123 7.257 1.00 76.81 198 VAL A CA 1
ATOM 1531 C C . VAL A 1 198 ? 10.319 12.899 6.268 1.00 76.81 198 VAL A C 1
ATOM 1533 O O . VAL A 1 198 ? 10.767 13.196 5.161 1.00 76.81 198 VAL A O 1
ATOM 1536 N N . CYS A 1 199 ? 9.116 13.266 6.701 1.00 77.38 199 CYS A N 1
ATOM 1537 C CA . CYS A 1 199 ? 8.156 14.084 5.969 1.00 77.38 199 CYS A CA 1
ATOM 1538 C C . CYS A 1 199 ? 7.956 15.405 6.732 1.00 77.38 199 CYS A C 1
ATOM 1540 O O . CYS A 1 199 ? 7.077 15.480 7.594 1.00 77.38 199 CYS A O 1
ATOM 1542 N N . PRO A 1 200 ? 8.794 16.437 6.495 1.00 65.19 200 PRO A N 1
ATOM 1543 C CA . PRO A 1 200 ? 8.658 17.711 7.197 1.00 65.19 200 PRO A CA 1
ATOM 1544 C C . PRO A 1 200 ? 7.259 18.303 6.992 1.00 65.19 200 PRO A C 1
ATOM 1546 O O . PRO A 1 200 ? 6.732 18.296 5.881 1.00 65.19 200 PRO A O 1
ATOM 1549 N N . GLY A 1 201 ? 6.667 18.786 8.086 1.00 58.31 201 GLY A N 1
ATOM 1550 C CA . GLY A 1 201 ? 5.414 19.542 8.082 1.00 58.31 201 GLY A CA 1
ATOM 1551 C C . GLY A 1 201 ? 5.511 20.875 7.346 1.00 58.31 201 GLY A C 1
ATOM 1552 O O . GLY A 1 201 ? 6.587 21.298 6.919 1.00 58.31 201 GLY A O 1
ATOM 1553 N N . TYR A 1 202 ? 4.371 21.550 7.221 1.00 54.44 202 TYR A N 1
ATOM 1554 C CA . TYR A 1 202 ? 4.262 22.893 6.658 1.00 54.44 202 TYR A CA 1
ATOM 1555 C C . TYR A 1 202 ? 3.927 23.896 7.771 1.00 54.44 202 TYR A C 1
ATOM 1557 O O . TYR A 1 202 ? 3.127 23.606 8.655 1.00 54.44 202 TYR A O 1
ATOM 1565 N N . ILE A 1 203 ? 4.480 25.109 7.720 1.00 48.72 203 ILE A N 1
ATOM 1566 C CA . ILE A 1 203 ? 4.029 26.204 8.593 1.00 48.72 203 ILE A CA 1
ATOM 1567 C C . ILE A 1 203 ? 2.922 26.956 7.855 1.00 48.72 203 ILE A C 1
ATOM 1569 O O . ILE A 1 203 ? 3.148 27.410 6.733 1.00 48.72 203 ILE A O 1
ATOM 1573 N N . GLU A 1 204 ? 1.750 27.123 8.474 1.00 44.34 204 GLU A N 1
ATOM 1574 C CA . GLU A 1 204 ? 0.742 28.077 7.997 1.00 44.34 204 GLU A CA 1
ATOM 1575 C C . GLU A 1 204 ? 1.340 29.491 8.035 1.00 44.34 204 GLU A C 1
ATOM 1577 O O . GLU A 1 204 ? 1.340 30.171 9.059 1.00 44.34 204 GLU A O 1
ATOM 1582 N N . SER A 1 205 ? 1.898 29.961 6.919 1.00 36.78 205 SER A N 1
ATOM 1583 C CA . SER A 1 205 ? 2.024 31.399 6.704 1.00 36.78 205 SER A CA 1
ATOM 1584 C C . SER A 1 205 ? 0.622 31.909 6.399 1.00 36.78 205 SER A C 1
ATOM 1586 O O . SER A 1 205 ? 0.023 31.399 5.458 1.00 36.78 205 SER A O 1
ATOM 1588 N N . GLY A 1 206 ? 0.112 32.878 7.163 1.00 34.31 206 GLY A N 1
ATOM 1589 C CA . GLY A 1 206 ? -1.244 33.444 7.054 1.00 34.31 206 GLY A CA 1
ATOM 1590 C C . GLY A 1 206 ? -1.595 34.165 5.739 1.00 34.31 206 GLY A C 1
ATOM 1591 O O . GLY A 1 206 ? -2.275 35.183 5.771 1.00 34.31 206 GLY A O 1
ATOM 1592 N N . GLY A 1 207 ? -1.111 33.680 4.596 1.00 37.62 207 GLY A N 1
ATOM 1593 C CA . GLY A 1 207 ? -1.617 33.995 3.268 1.00 37.62 207 GLY A CA 1
ATOM 1594 C C . GLY A 1 207 ? -2.540 32.878 2.785 1.00 37.62 207 GLY A C 1
ATOM 1595 O O . GLY A 1 207 ? -2.285 31.701 3.035 1.00 37.62 207 GLY A O 1
ATOM 1596 N N . GLU A 1 208 ? -3.611 33.254 2.092 1.00 36.09 208 GLU A N 1
ATOM 1597 C CA . GLU A 1 208 ? -4.536 32.327 1.441 1.00 36.09 208 GLU A CA 1
ATOM 1598 C C . GLU A 1 208 ? -3.787 31.495 0.391 1.00 36.09 208 GLU A C 1
ATOM 1600 O O . GLU A 1 208 ? -3.531 31.940 -0.727 1.00 36.09 208 GLU A O 1
ATOM 1605 N N . TYR A 1 209 ? -3.411 30.271 0.755 1.00 40.25 209 TYR A N 1
ATOM 1606 C CA . TYR A 1 209 ? -3.051 29.252 -0.219 1.00 40.25 209 TYR A CA 1
ATOM 1607 C C . TYR A 1 209 ? -4.332 28.600 -0.740 1.00 40.25 209 TYR A C 1
ATOM 1609 O O . TYR A 1 209 ? -5.208 28.260 0.063 1.00 40.25 209 TYR A O 1
ATOM 1617 N N . PRO A 1 210 ? -4.453 28.341 -2.052 1.00 45.31 210 PRO A N 1
ATOM 1618 C CA . PRO A 1 210 ? -5.488 27.452 -2.544 1.00 45.31 210 PRO A CA 1
ATOM 1619 C C . PRO A 1 210 ? -5.144 26.036 -2.069 1.00 45.31 210 PRO A C 1
ATOM 1621 O O . PRO A 1 210 ? -4.388 25.309 -2.713 1.00 45.31 210 PRO A O 1
ATOM 1624 N N . MET A 1 211 ? -5.667 25.660 -0.898 1.00 45.06 211 MET A N 1
ATOM 1625 C CA . MET A 1 211 ? -5.657 24.278 -0.425 1.00 45.06 211 MET A CA 1
ATOM 1626 C C . MET A 1 211 ? -6.158 23.372 -1.554 1.00 45.06 211 MET A C 1
ATOM 1628 O O . MET A 1 211 ? -7.086 23.783 -2.259 1.00 45.06 211 MET A O 1
ATOM 1632 N N . PRO A 1 212 ? -5.598 22.156 -1.727 1.00 51.09 212 PRO A N 1
ATOM 1633 C CA . PRO A 1 212 ? -6.127 21.164 -2.653 1.00 51.09 212 PRO A CA 1
ATOM 1634 C C . PRO A 1 212 ? -7.651 21.095 -2.546 1.00 51.09 212 PRO A C 1
ATOM 1636 O O . PRO A 1 212 ? -8.212 20.647 -1.541 1.00 51.09 212 PRO A O 1
ATOM 1639 N N . GLY A 1 213 ? -8.319 21.641 -3.560 1.00 43.22 213 GLY A N 1
ATOM 1640 C CA . GLY A 1 213 ? -9.764 21.765 -3.551 1.00 43.22 213 GLY A CA 1
ATOM 1641 C C . GLY A 1 213 ? -10.398 20.384 -3.683 1.00 43.22 213 GLY A C 1
ATOM 1642 O O . GLY A 1 213 ? -9.799 19.489 -4.294 1.00 43.22 213 GLY A O 1
ATOM 1643 N N . PRO A 1 214 ? -11.615 20.181 -3.152 1.00 42.59 214 PRO A N 1
ATOM 1644 C CA . PRO A 1 214 ? -12.403 19.047 -3.595 1.00 42.59 214 PRO A CA 1
ATOM 1645 C C . PRO A 1 214 ? -12.508 19.095 -5.120 1.00 42.59 214 PRO A C 1
ATOM 1647 O O . PRO A 1 214 ? -12.910 20.116 -5.684 1.00 42.59 214 PRO A O 1
ATOM 1650 N N . ARG A 1 215 ? -12.207 17.983 -5.795 1.00 47.72 215 ARG A N 1
ATOM 1651 C CA . ARG A 1 215 ? -12.797 17.735 -7.108 1.00 47.72 215 ARG A CA 1
ATOM 1652 C C . ARG A 1 215 ? -14.300 17.855 -6.907 1.00 47.72 215 ARG A C 1
ATOM 1654 O O . ARG A 1 215 ? -14.870 17.124 -6.098 1.00 47.72 215 ARG A O 1
ATOM 1661 N N . GLN A 1 216 ? -14.925 18.813 -7.590 1.00 43.62 216 GLN A N 1
ATOM 1662 C CA . GLN A 1 216 ? -16.380 18.885 -7.597 1.00 43.62 216 GLN A CA 1
ATOM 1663 C C . GLN A 1 216 ? -16.905 17.517 -8.047 1.00 43.62 216 GLN A C 1
ATOM 1665 O O . GLN A 1 216 ? -16.384 16.988 -9.038 1.00 43.62 216 GLN A O 1
ATOM 1670 N N . PRO A 1 217 ? -17.864 16.915 -7.319 1.00 37.69 217 PRO A N 1
ATOM 1671 C CA . PRO A 1 217 ? -18.506 15.698 -7.775 1.00 37.69 217 PRO A CA 1
ATOM 1672 C C . PRO A 1 217 ? -19.174 16.026 -9.106 1.00 37.69 217 PRO A C 1
ATOM 1674 O O . PRO A 1 217 ? -20.144 16.775 -9.156 1.00 37.69 217 PRO A O 1
ATOM 1677 N N . ARG A 1 218 ? -18.583 15.532 -10.191 1.00 44.00 218 ARG A N 1
ATOM 1678 C CA . ARG A 1 218 ? -19.148 15.663 -11.528 1.00 44.00 218 ARG A CA 1
ATOM 1679 C C . ARG A 1 218 ? -20.264 14.644 -11.652 1.00 44.00 218 ARG A C 1
ATOM 1681 O O . ARG A 1 218 ? -20.100 13.502 -11.213 1.00 44.00 218 ARG A O 1
ATOM 1688 N N . SER A 1 219 ? -21.374 15.034 -12.264 1.00 44.25 219 SER A N 1
ATOM 1689 C CA . SER A 1 219 ? -22.336 14.048 -12.741 1.00 44.25 219 SER A CA 1
ATOM 1690 C C . SER A 1 219 ? -21.646 13.085 -13.718 1.00 44.25 219 SER A C 1
ATOM 1692 O O . SER A 1 219 ? -20.610 13.401 -14.307 1.00 44.25 219 SER A O 1
ATOM 1694 N N . ALA A 1 220 ? -22.230 11.908 -13.903 1.00 43.38 220 ALA A N 1
ATOM 1695 C CA . ALA A 1 220 ? -21.885 10.967 -14.966 1.00 43.38 220 ALA A CA 1
ATOM 1696 C C . ALA A 1 220 ? -21.574 11.658 -16.312 1.00 43.38 220 ALA A C 1
ATOM 1698 O O . ALA A 1 220 ? -20.544 11.440 -16.952 1.00 43.38 220 ALA A O 1
ATOM 1699 N N . GLU A 1 221 ? -22.462 12.569 -16.703 1.00 39.53 221 GLU A N 1
ATOM 1700 C CA . GLU A 1 221 ? -22.413 13.308 -17.957 1.00 39.53 221 GLU A CA 1
ATOM 1701 C C . GLU A 1 221 ? -21.305 14.368 -17.972 1.00 39.53 221 GLU A C 1
ATOM 1703 O O . GLU A 1 221 ? -20.527 14.428 -18.921 1.00 39.53 221 GLU A O 1
ATOM 1708 N N . GLU A 1 222 ? -21.132 15.122 -16.885 1.0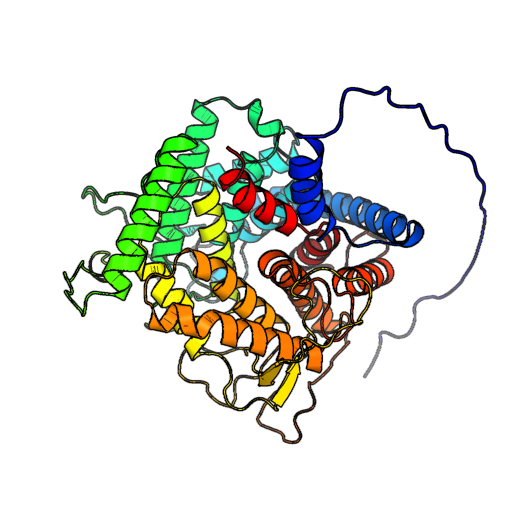0 42.06 222 GLU A N 1
ATOM 1709 C CA . GLU A 1 222 ? -20.040 16.093 -16.731 1.00 42.06 222 GLU A CA 1
ATOM 1710 C C . GLU A 1 222 ? -18.665 15.412 -16.658 1.00 42.06 222 GLU A C 1
ATOM 1712 O O . GLU A 1 222 ? -17.662 15.951 -17.130 1.00 42.06 222 GLU A O 1
ATOM 1717 N N . GLY A 1 223 ? -18.601 14.209 -16.083 1.00 42.16 223 GLY A N 1
ATOM 1718 C CA . GLY A 1 223 ? -17.418 13.357 -16.062 1.00 42.16 223 GLY A CA 1
ATOM 1719 C C . GLY A 1 223 ? -17.052 12.886 -17.467 1.00 42.16 223 GLY A C 1
ATOM 1720 O O . GLY A 1 223 ? -15.898 13.030 -17.877 1.00 42.16 223 GLY A O 1
ATOM 1721 N N . ARG A 1 224 ? -18.033 12.394 -18.235 1.00 46.59 224 ARG A N 1
ATOM 1722 C CA . ARG A 1 224 ? -17.863 12.018 -19.649 1.00 46.59 224 ARG A CA 1
ATOM 1723 C C . ARG A 1 224 ? -17.456 13.207 -20.513 1.00 46.59 224 ARG A C 1
ATOM 1725 O O . ARG A 1 224 ? -16.504 13.093 -21.283 1.00 46.59 224 ARG A O 1
ATOM 1732 N N . GLU A 1 225 ? -18.103 14.359 -20.354 1.00 44.44 225 GLU A N 1
ATOM 1733 C CA . GLU A 1 225 ? -17.755 15.580 -21.080 1.00 44.44 225 GLU A CA 1
ATOM 1734 C C . GLU A 1 225 ? -16.361 16.082 -20.729 1.00 44.44 225 GLU A C 1
ATOM 1736 O O . GLU A 1 225 ? -15.601 16.446 -21.625 1.00 44.44 225 GLU A O 1
ATOM 1741 N N . ALA A 1 226 ? -15.987 16.088 -19.451 1.00 44.81 226 ALA A N 1
ATOM 1742 C CA . ALA A 1 226 ? -14.656 16.505 -19.046 1.00 44.81 226 ALA A CA 1
ATOM 1743 C C . ALA A 1 226 ? -13.584 15.551 -19.583 1.00 44.81 226 ALA A C 1
ATOM 1745 O O . ALA A 1 226 ? -12.588 16.026 -20.118 1.00 44.81 226 ALA A O 1
ATOM 1746 N N . ARG A 1 227 ? -13.817 14.230 -19.553 1.00 47.38 227 ARG A N 1
ATOM 1747 C CA . ARG A 1 227 ? -12.934 13.233 -20.185 1.00 47.38 227 ARG A CA 1
ATOM 1748 C C . ARG A 1 227 ? -12.881 13.399 -21.704 1.00 47.38 227 ARG A C 1
ATOM 1750 O O . ARG A 1 227 ? -11.823 13.224 -22.298 1.00 47.38 227 ARG A O 1
ATOM 1757 N N . ALA A 1 228 ? -13.986 13.753 -22.360 1.00 49.16 228 ALA A N 1
ATOM 1758 C CA . ALA A 1 228 ? -14.028 14.013 -23.799 1.00 49.16 228 ALA A CA 1
ATOM 1759 C C . ALA A 1 228 ? -13.295 15.314 -24.171 1.00 49.16 228 ALA A C 1
ATOM 1761 O O . ALA A 1 228 ? -12.543 15.334 -25.148 1.00 49.16 228 ALA A O 1
ATOM 1762 N N . ARG A 1 229 ? -13.451 16.377 -23.371 1.00 52.12 229 ARG A N 1
ATOM 1763 C CA . ARG A 1 229 ? -12.695 17.636 -23.479 1.00 52.12 229 ARG A CA 1
ATOM 1764 C C . ARG A 1 229 ? -11.215 17.400 -23.225 1.00 52.12 229 ARG A C 1
ATOM 1766 O O . ARG A 1 229 ? -10.392 17.904 -23.973 1.00 52.12 229 ARG A O 1
ATOM 1773 N N . GLU A 1 230 ? -10.872 16.573 -22.248 1.00 45.72 230 GLU A N 1
ATOM 1774 C CA . GLU A 1 230 ? -9.500 16.191 -21.938 1.00 45.72 230 GLU A CA 1
ATOM 1775 C C . GLU A 1 230 ? -8.899 15.303 -23.032 1.00 45.72 230 GLU A C 1
ATOM 1777 O O . GLU A 1 230 ? -7.767 15.536 -23.433 1.00 45.72 230 GLU A O 1
ATOM 1782 N N . ARG A 1 231 ? -9.665 14.373 -23.623 1.00 49.19 231 ARG A N 1
ATOM 1783 C CA . ARG A 1 231 ? -9.270 13.594 -24.814 1.00 49.19 231 ARG A CA 1
ATOM 1784 C C . ARG A 1 231 ? -9.105 14.474 -26.058 1.00 49.19 231 ARG A C 1
ATOM 1786 O O . ARG A 1 231 ? -8.225 14.192 -26.871 1.00 49.19 231 ARG A O 1
ATOM 1793 N N . ARG A 1 232 ? -9.910 15.530 -26.224 1.00 53.47 232 ARG A N 1
ATOM 1794 C CA . ARG A 1 232 ? -9.749 16.528 -27.300 1.00 53.47 232 ARG A CA 1
ATOM 1795 C C . ARG A 1 232 ? -8.528 17.413 -27.066 1.00 53.47 232 ARG A C 1
ATOM 1797 O O . ARG A 1 232 ? -7.669 17.460 -27.937 1.00 53.47 232 ARG A O 1
ATOM 1804 N N . ALA A 1 233 ? -8.378 17.976 -25.871 1.00 48.34 233 ALA A N 1
ATOM 1805 C CA . ALA A 1 233 ? -7.203 18.743 -25.469 1.00 48.34 233 ALA A CA 1
ATOM 1806 C C . ALA A 1 233 ? -5.917 17.892 -25.523 1.00 48.34 233 ALA A C 1
ATOM 1808 O O . ALA A 1 233 ? -4.862 18.392 -25.887 1.00 48.34 233 ALA A O 1
ATOM 1809 N N . ARG A 1 234 ? -5.999 16.586 -25.231 1.00 49.41 234 ARG A N 1
ATOM 1810 C CA . ARG A 1 234 ? -4.940 15.576 -25.418 1.00 49.41 234 ARG A CA 1
ATOM 1811 C C . ARG A 1 234 ? -4.568 15.421 -26.891 1.00 49.41 234 ARG A C 1
ATOM 1813 O O . ARG A 1 234 ? -3.393 15.497 -27.215 1.00 49.41 234 ARG A O 1
ATOM 1820 N N . ARG A 1 235 ? -5.554 15.282 -27.787 1.00 52.91 235 ARG A N 1
ATOM 1821 C CA . ARG A 1 235 ? -5.329 15.223 -29.246 1.00 52.91 235 ARG A CA 1
ATOM 1822 C C . ARG A 1 235 ? -4.774 16.529 -29.816 1.00 52.91 235 ARG A C 1
ATOM 1824 O O . ARG A 1 235 ? -4.058 16.484 -30.806 1.00 52.91 235 ARG A O 1
ATOM 1831 N N . GLU A 1 236 ? -5.114 17.670 -29.227 1.00 51.16 236 GLU A N 1
ATOM 1832 C CA . GLU A 1 236 ? -4.607 18.986 -29.630 1.00 51.16 236 GLU A CA 1
ATOM 1833 C C . GLU A 1 236 ? -3.187 19.237 -29.103 1.00 51.16 236 GLU A C 1
ATOM 1835 O O . GLU A 1 236 ? -2.336 19.680 -29.868 1.00 51.16 236 GLU A O 1
ATOM 1840 N N . ARG A 1 237 ? -2.882 18.852 -27.855 1.00 49.44 237 ARG A N 1
ATOM 1841 C CA . ARG A 1 237 ? -1.521 18.896 -27.286 1.00 49.44 237 ARG A CA 1
ATOM 1842 C C . ARG A 1 237 ? -0.557 17.929 -27.970 1.00 49.44 237 ARG A C 1
ATOM 1844 O O . ARG A 1 237 ? 0.592 18.281 -28.187 1.00 49.44 237 ARG A O 1
ATOM 1851 N N . ASP A 1 238 ? -1.026 16.748 -28.370 1.00 49.03 238 ASP A N 1
ATOM 1852 C CA . ASP A 1 238 ? -0.221 15.798 -29.149 1.00 49.03 238 ASP A CA 1
ATOM 1853 C C . ASP A 1 238 ? 0.010 16.278 -30.607 1.00 49.03 238 ASP A C 1
ATOM 1855 O O . ASP A 1 238 ? 0.862 15.728 -31.303 1.00 49.03 238 ASP A O 1
ATOM 1859 N N . ARG A 1 239 ? -0.728 17.303 -31.080 1.00 53.00 239 ARG A N 1
ATOM 1860 C CA . ARG A 1 239 ? -0.610 17.904 -32.428 1.00 53.00 239 ARG A CA 1
ATOM 1861 C C . ARG A 1 239 ? 0.095 19.268 -32.460 1.00 53.00 239 ARG A C 1
ATOM 1863 O O . ARG A 1 239 ? 0.515 19.681 -33.538 1.00 53.00 239 ARG A O 1
ATOM 1870 N N . GLY A 1 240 ? 0.209 19.970 -31.333 1.00 39.28 240 GLY A N 1
ATOM 1871 C CA . GLY A 1 240 ? 0.796 21.309 -31.238 1.00 39.28 240 GLY A CA 1
ATOM 1872 C C . GLY A 1 240 ? 2.136 21.310 -30.503 1.00 39.28 240 GLY A C 1
ATOM 1873 O O . GLY A 1 240 ? 2.208 20.923 -29.340 1.00 39.28 240 GLY A O 1
ATOM 1874 N N . GLY A 1 241 ? 3.194 21.768 -31.176 1.00 44.72 241 GLY A N 1
ATOM 1875 C CA . GLY A 1 241 ? 4.505 21.989 -30.567 1.00 44.72 241 GLY A CA 1
ATOM 1876 C C . GLY A 1 241 ? 4.470 23.063 -29.473 1.00 44.72 241 GLY A C 1
ATOM 1877 O O . GLY A 1 241 ? 3.867 24.117 -29.656 1.00 44.72 241 GLY A O 1
ATOM 1878 N N . SER A 1 242 ? 5.116 22.740 -28.349 1.00 43.62 242 SER A N 1
ATOM 1879 C CA . SER A 1 242 ? 5.636 23.608 -27.278 1.00 43.62 242 SER A CA 1
ATOM 1880 C C . SER A 1 242 ? 5.201 25.083 -27.298 1.00 43.62 242 SER A C 1
ATOM 1882 O O . SER A 1 242 ? 5.893 25.943 -27.840 1.00 43.62 242 SER A O 1
ATOM 1884 N N . GLY A 1 243 ? 4.094 25.381 -26.620 1.00 33.78 243 GLY A N 1
ATOM 1885 C CA . GLY A 1 243 ? 3.821 26.703 -26.059 1.00 33.78 243 GLY A CA 1
ATOM 1886 C C . GLY A 1 243 ? 3.826 26.591 -24.539 1.00 33.78 243 GLY A C 1
ATOM 1887 O O . GLY A 1 243 ? 2.783 26.341 -23.937 1.00 33.78 243 GLY A O 1
ATOM 1888 N N . GLU A 1 244 ? 5.005 26.685 -23.924 1.00 38.44 244 GLU A N 1
ATOM 1889 C CA . GLU A 1 244 ? 5.165 26.680 -22.470 1.00 38.44 244 GLU A CA 1
ATOM 1890 C C . GLU A 1 244 ? 4.651 28.003 -21.894 1.00 38.44 244 GLU A C 1
ATOM 1892 O O . GLU A 1 244 ? 5.358 29.005 -21.854 1.00 38.44 244 GLU A O 1
ATOM 1897 N N . ALA A 1 245 ? 3.407 28.014 -21.415 1.00 30.95 245 ALA A N 1
ATOM 1898 C CA . ALA A 1 245 ? 3.085 28.893 -20.303 1.00 30.95 245 ALA A CA 1
ATOM 1899 C C . ALA A 1 245 ? 3.785 28.305 -19.070 1.00 30.95 245 ALA A C 1
ATOM 1901 O O . ALA A 1 245 ? 3.439 27.214 -18.601 1.00 30.95 245 ALA A O 1
ATOM 1902 N N . GLU A 1 246 ? 4.816 28.994 -18.592 1.00 35.38 246 GLU A N 1
ATOM 1903 C CA . GLU A 1 246 ? 5.554 28.657 -17.381 1.00 35.38 246 GLU A CA 1
ATOM 1904 C C . GLU A 1 246 ? 4.634 28.873 -16.169 1.00 35.38 246 GLU A C 1
ATOM 1906 O O . GLU A 1 246 ? 4.591 29.930 -15.550 1.00 35.38 246 GLU A O 1
ATOM 1911 N N . VAL A 1 247 ? 3.797 27.873 -15.877 1.00 35.94 247 VAL A N 1
ATOM 1912 C CA . VAL A 1 247 ? 3.093 27.790 -14.596 1.00 35.94 247 VAL A CA 1
ATOM 1913 C C . VAL A 1 247 ? 4.164 27.480 -13.550 1.00 35.94 247 VAL A C 1
ATOM 1915 O O . VAL A 1 247 ? 4.821 26.440 -13.693 1.00 35.94 247 VAL A O 1
ATOM 1918 N N . PRO A 1 248 ? 4.369 28.347 -12.541 1.00 31.81 248 PRO A N 1
ATOM 1919 C CA . PRO A 1 248 ? 5.423 28.140 -11.568 1.00 31.81 248 PRO A CA 1
ATOM 1920 C C . PRO A 1 248 ? 5.255 26.780 -10.898 1.00 31.81 248 PRO A C 1
ATOM 1922 O O . PRO A 1 248 ? 4.140 26.319 -10.633 1.00 31.81 248 PRO A O 1
ATOM 1925 N N . ASP A 1 249 ? 6.379 26.121 -10.658 1.00 39.28 249 ASP A N 1
ATOM 1926 C CA . ASP A 1 249 ? 6.419 24.867 -9.931 1.00 39.28 249 ASP A CA 1
ATOM 1927 C C . ASP A 1 249 ? 5.744 25.034 -8.555 1.00 39.28 249 ASP A C 1
ATOM 1929 O O . ASP A 1 249 ? 6.119 25.938 -7.805 1.00 39.28 249 ASP A O 1
ATOM 1933 N N . PRO A 1 250 ? 4.786 24.173 -8.162 1.00 37.31 250 PRO A N 1
ATOM 1934 C CA . PRO A 1 250 ? 4.259 24.165 -6.800 1.00 37.31 250 PRO A CA 1
ATOM 1935 C C . PRO A 1 250 ? 5.365 24.146 -5.725 1.00 37.31 250 PRO A C 1
ATOM 1937 O O . PRO A 1 250 ? 5.204 24.764 -4.679 1.00 37.31 250 PRO A O 1
ATOM 1940 N N . ALA A 1 251 ? 6.516 23.520 -5.997 1.00 37.75 251 ALA A N 1
ATOM 1941 C CA . ALA A 1 251 ? 7.700 23.525 -5.134 1.00 37.75 251 ALA A CA 1
ATOM 1942 C C . ALA A 1 251 ? 8.560 24.810 -5.211 1.00 37.75 251 ALA A C 1
ATOM 1944 O O . ALA A 1 251 ? 9.371 25.034 -4.317 1.00 37.75 251 ALA A O 1
ATOM 1945 N N . GLU A 1 252 ? 8.397 25.667 -6.227 1.00 36.41 252 GLU A N 1
ATOM 1946 C CA . GLU A 1 252 ? 9.023 27.005 -6.287 1.00 36.41 252 GLU A CA 1
ATOM 1947 C C . GLU A 1 252 ? 8.174 28.076 -5.588 1.00 36.41 252 GLU A C 1
ATOM 1949 O O . GLU A 1 252 ? 8.709 29.081 -5.116 1.00 36.41 252 GLU A O 1
ATOM 1954 N N . VAL A 1 253 ? 6.859 27.856 -5.473 1.00 35.59 253 VAL A N 1
ATOM 1955 C CA . VAL A 1 253 ? 5.937 28.765 -4.770 1.00 35.59 253 VAL A CA 1
ATOM 1956 C C . VAL A 1 253 ? 5.837 28.419 -3.279 1.00 35.59 253 VAL A C 1
ATOM 1958 O O . VAL A 1 253 ? 5.751 29.322 -2.441 1.00 35.59 253 VAL A O 1
ATOM 1961 N N . VAL A 1 254 ? 5.944 27.134 -2.914 1.00 37.72 254 VAL A N 1
ATOM 1962 C CA . VAL A 1 254 ? 6.005 26.685 -1.516 1.00 37.72 254 VAL A CA 1
ATOM 1963 C C . VAL A 1 254 ? 7.395 26.970 -0.953 1.00 37.72 254 VAL A C 1
ATOM 1965 O O . VAL A 1 254 ? 8.351 26.221 -1.142 1.00 37.72 254 VAL A O 1
ATOM 1968 N N . ARG A 1 255 ? 7.523 28.062 -0.192 1.00 35.53 255 ARG A N 1
ATOM 1969 C CA . ARG A 1 255 ? 8.674 28.226 0.700 1.00 35.53 255 ARG A CA 1
ATOM 1970 C C . ARG A 1 255 ? 8.596 27.142 1.770 1.00 35.53 255 ARG A C 1
ATOM 1972 O O . ARG A 1 255 ? 7.893 27.310 2.763 1.00 35.53 255 ARG A O 1
ATOM 1979 N N . PHE A 1 256 ? 9.346 26.058 1.580 1.00 38.72 256 PHE A N 1
ATOM 1980 C CA . PHE A 1 256 ? 9.658 25.099 2.633 1.00 38.72 256 PHE A CA 1
ATOM 1981 C C . PHE A 1 256 ? 10.301 25.863 3.787 1.00 38.72 256 PHE A C 1
ATOM 1983 O O . PHE A 1 256 ? 11.486 26.196 3.767 1.00 38.72 256 PHE A O 1
ATOM 1990 N N . ARG A 1 257 ? 9.515 26.184 4.807 1.00 37.50 257 ARG A N 1
ATOM 1991 C CA . ARG A 1 257 ? 10.081 26.403 6.122 1.00 37.50 257 ARG A CA 1
ATOM 1992 C C . ARG A 1 257 ? 9.862 25.106 6.861 1.00 37.50 257 ARG A C 1
ATOM 1994 O O . ARG A 1 257 ? 8.793 24.875 7.411 1.00 37.50 257 ARG A O 1
ATOM 2001 N N . THR A 1 258 ? 10.908 24.282 6.890 1.00 37.25 258 THR A N 1
ATOM 2002 C CA . THR A 1 258 ? 11.217 23.530 8.106 1.00 37.25 258 THR A CA 1
ATOM 2003 C C . THR A 1 258 ? 10.847 24.433 9.279 1.00 37.25 258 THR A C 1
ATOM 2005 O O . THR A 1 258 ? 11.299 25.584 9.246 1.00 37.25 258 THR A O 1
ATOM 2008 N N . PRO A 1 259 ? 10.028 24.003 10.255 1.00 36.78 259 PRO A N 1
ATOM 2009 C CA . PRO A 1 259 ? 9.866 24.762 11.484 1.00 36.78 259 PRO A CA 1
ATOM 2010 C C . PRO A 1 259 ? 11.266 25.195 11.932 1.00 36.78 259 PRO A C 1
ATOM 2012 O O . PRO A 1 259 ? 12.088 24.314 12.203 1.00 36.78 259 PRO A O 1
ATOM 2015 N N . PRO A 1 260 ? 11.601 26.504 11.911 1.00 38.44 260 PRO A N 1
ATOM 2016 C CA . PRO A 1 260 ? 12.943 26.963 12.274 1.00 38.44 260 PRO A CA 1
ATOM 2017 C C . PRO A 1 260 ? 13.295 26.578 13.721 1.00 38.44 260 PRO A C 1
ATOM 2019 O O . PRO A 1 260 ? 14.458 26.623 14.113 1.00 38.44 260 PRO A O 1
ATOM 2022 N N . ASP A 1 261 ? 12.292 26.103 14.463 1.00 40.94 261 ASP A N 1
ATOM 2023 C CA . ASP A 1 261 ? 12.302 25.861 15.890 1.00 40.94 261 ASP A CA 1
ATOM 2024 C C . ASP A 1 261 ? 12.153 24.369 16.252 1.00 40.94 261 ASP A C 1
ATOM 2026 O O . ASP A 1 261 ? 11.753 24.060 17.372 1.00 40.94 261 ASP A O 1
ATOM 2030 N N . LEU A 1 262 ? 12.473 23.424 15.351 1.00 42.50 262 LEU A N 1
ATOM 2031 C CA . LEU A 1 262 ? 12.704 22.018 15.734 1.00 42.50 262 LEU A CA 1
ATOM 2032 C C . LEU A 1 262 ? 14.214 21.759 15.928 1.00 42.50 262 LEU A C 1
ATOM 2034 O O . LEU A 1 262 ? 14.898 21.361 14.977 1.00 42.50 262 LEU A O 1
ATOM 2038 N N . PRO A 1 263 ? 14.772 21.980 17.138 1.00 40.34 263 PRO A N 1
ATOM 2039 C CA . PRO A 1 263 ? 16.180 21.730 17.418 1.00 40.34 263 PRO A CA 1
ATOM 2040 C C . PRO A 1 263 ? 16.595 20.298 17.044 1.00 40.34 263 PRO A C 1
ATOM 2042 O O . PRO A 1 263 ? 16.063 19.325 17.572 1.00 40.34 263 PRO A O 1
ATOM 2045 N N . GLY A 1 264 ? 17.587 20.162 16.157 1.00 44.03 264 GLY A N 1
ATOM 2046 C CA . GLY A 1 264 ? 18.142 18.865 15.738 1.00 44.03 264 GLY A CA 1
ATOM 2047 C C . GLY A 1 264 ? 17.467 18.214 14.523 1.00 44.03 264 GLY A C 1
ATOM 2048 O O . GLY A 1 264 ? 17.825 17.088 14.167 1.00 44.03 264 GLY A O 1
ATOM 2049 N N . PHE A 1 265 ? 16.522 18.894 13.867 1.00 49.94 265 PHE A N 1
ATOM 2050 C CA . PHE A 1 265 ? 15.962 18.450 12.593 1.00 49.94 265 PHE A CA 1
ATOM 2051 C C . PHE A 1 265 ? 16.852 18.858 11.411 1.00 49.94 265 PHE A C 1
ATOM 2053 O O . PHE A 1 265 ? 17.144 20.037 11.216 1.00 49.94 265 PHE A O 1
ATOM 2060 N N . HIS A 1 266 ? 17.228 17.889 10.575 1.00 56.28 266 HIS A N 1
ATOM 2061 C CA . HIS A 1 266 ? 17.911 18.134 9.305 1.00 56.28 266 HIS A CA 1
ATOM 2062 C C . HIS A 1 266 ? 17.038 17.608 8.167 1.00 56.28 266 HIS A C 1
ATOM 2064 O O . HIS A 1 266 ? 16.830 16.398 8.058 1.00 56.28 266 HIS A O 1
ATOM 2070 N N . ALA A 1 267 ? 16.519 18.515 7.333 1.00 59.97 267 ALA A N 1
ATOM 2071 C CA . ALA A 1 267 ? 15.829 18.125 6.109 1.00 59.97 267 ALA A CA 1
ATOM 2072 C C . ALA A 1 267 ? 16.789 17.312 5.219 1.00 59.97 267 ALA A C 1
ATOM 2074 O O . ALA A 1 267 ? 17.983 17.636 5.162 1.00 59.97 267 ALA A O 1
ATOM 2075 N N . PRO A 1 268 ? 16.306 16.261 4.534 1.00 61.72 268 PRO A N 1
ATOM 2076 C CA . PRO A 1 268 ? 17.146 15.510 3.613 1.00 61.72 268 PRO A CA 1
ATOM 2077 C C . PRO A 1 268 ? 17.675 16.441 2.501 1.00 61.72 268 PRO A C 1
ATOM 2079 O O . PRO A 1 268 ? 16.954 17.351 2.084 1.00 61.72 268 PRO A O 1
ATOM 2082 N N . PRO A 1 269 ? 18.913 16.241 1.998 1.00 65.00 269 PRO A N 1
ATOM 2083 C CA . PRO A 1 269 ? 19.437 17.022 0.876 1.00 65.00 269 PRO A CA 1
ATOM 2084 C C . PRO A 1 269 ? 18.485 16.978 -0.321 1.00 65.00 269 PRO A C 1
ATOM 2086 O O . PRO A 1 269 ? 17.837 15.955 -0.542 1.00 65.00 269 PRO A O 1
ATOM 2089 N N . ARG A 1 270 ? 18.406 18.048 -1.122 1.00 67.62 270 ARG A N 1
ATOM 2090 C CA . ARG A 1 270 ? 17.548 18.067 -2.320 1.00 67.62 270 ARG A CA 1
ATOM 2091 C C . ARG A 1 270 ? 17.828 16.846 -3.208 1.00 67.62 270 ARG A C 1
ATOM 2093 O O . ARG A 1 270 ? 18.986 16.510 -3.440 1.00 67.62 270 ARG A O 1
ATOM 2100 N N . GLY A 1 271 ? 16.778 16.178 -3.676 1.00 65.31 271 GLY A N 1
ATOM 2101 C CA . GLY A 1 271 ? 16.891 14.964 -4.489 1.00 65.31 271 GLY A CA 1
ATOM 2102 C C . GLY A 1 271 ? 17.162 13.680 -3.691 1.00 65.31 271 GLY A C 1
ATOM 2103 O O . GLY A 1 271 ? 17.183 12.599 -4.271 1.00 65.31 271 GLY A O 1
ATOM 2104 N N . PHE A 1 272 ? 17.306 13.732 -2.365 1.00 71.62 272 PHE A N 1
ATOM 2105 C CA . PHE A 1 272 ? 17.405 12.542 -1.516 1.00 71.62 272 PHE A CA 1
ATOM 2106 C C . PHE A 1 272 ? 16.025 11.931 -1.228 1.00 71.62 272 PHE A C 1
ATOM 2108 O O . PHE A 1 272 ? 15.084 12.614 -0.830 1.00 71.62 272 PHE A O 1
ATOM 2115 N N . GLY A 1 273 ? 15.919 10.618 -1.379 1.00 73.69 273 GLY A N 1
ATOM 2116 C CA . GLY A 1 273 ? 14.721 9.844 -1.079 1.00 73.69 273 GLY A CA 1
ATOM 2117 C C . GLY A 1 273 ? 14.945 8.386 -1.446 1.00 73.69 273 GLY A C 1
ATOM 2118 O O . GLY A 1 273 ? 15.852 8.088 -2.223 1.00 73.69 273 GLY A O 1
ATOM 2119 N N . ASP A 1 274 ? 14.113 7.497 -0.921 1.00 82.00 274 ASP A N 1
ATOM 2120 C CA . ASP A 1 274 ? 14.158 6.072 -1.235 1.00 82.00 274 ASP A CA 1
ATOM 2121 C C . ASP A 1 274 ? 12.792 5.549 -1.702 1.00 82.00 274 ASP A C 1
ATOM 2123 O O . ASP A 1 274 ? 11.737 6.175 -1.528 1.00 82.00 274 ASP A O 1
ATOM 2127 N N . ARG A 1 275 ? 12.817 4.383 -2.346 1.00 88.31 275 ARG A N 1
ATOM 2128 C CA . ARG A 1 275 ? 11.625 3.773 -2.943 1.00 88.31 275 ARG A CA 1
ATOM 2129 C C . ARG A 1 275 ? 10.655 3.196 -1.915 1.00 88.31 275 ARG A C 1
ATOM 2131 O O . ARG A 1 275 ? 9.460 3.127 -2.205 1.00 88.31 275 ARG A O 1
ATOM 2138 N N . SER A 1 276 ? 11.125 2.794 -0.731 1.00 88.81 276 SER A N 1
ATOM 2139 C CA . SER A 1 276 ? 10.237 2.257 0.304 1.00 88.81 276 SER A CA 1
ATOM 2140 C C . SER A 1 276 ? 9.342 3.353 0.882 1.00 88.81 276 SER A C 1
ATOM 2142 O O . SER A 1 276 ? 8.146 3.134 1.037 1.00 88.81 276 SER A O 1
ATOM 2144 N N . ASN A 1 277 ? 9.872 4.559 1.078 1.00 90.25 277 ASN A N 1
ATOM 2145 C CA . ASN A 1 277 ? 9.106 5.733 1.486 1.00 90.25 277 ASN A CA 1
ATOM 2146 C C . ASN A 1 277 ? 8.255 6.294 0.343 1.00 90.25 277 ASN A C 1
ATOM 2148 O O . ASN A 1 277 ? 7.069 6.561 0.527 1.00 90.25 277 ASN A O 1
ATOM 2152 N N . THR A 1 278 ? 8.832 6.424 -0.854 1.00 92.88 278 THR A N 1
ATOM 2153 C CA . THR A 1 278 ? 8.132 7.019 -2.007 1.00 92.88 278 THR A CA 1
ATOM 2154 C C . THR A 1 278 ? 6.892 6.228 -2.402 1.00 92.88 278 THR A C 1
ATOM 2156 O O . THR A 1 278 ? 5.860 6.834 -2.670 1.00 92.88 278 THR A O 1
ATOM 2159 N N . GLN A 1 279 ? 6.934 4.889 -2.385 1.00 94.94 279 GLN A N 1
ATOM 2160 C CA . GLN A 1 279 ? 5.733 4.110 -2.703 1.00 94.94 279 GLN A CA 1
ATOM 2161 C C . GLN A 1 279 ? 4.609 4.373 -1.692 1.00 94.94 279 GLN A C 1
ATOM 2163 O O . GLN A 1 279 ? 3.458 4.483 -2.088 1.00 94.94 279 GLN A O 1
ATOM 2168 N N . TYR A 1 280 ? 4.921 4.501 -0.396 1.00 95.81 280 TYR A N 1
ATOM 2169 C CA . TYR A 1 280 ? 3.901 4.751 0.621 1.00 95.81 280 TYR A CA 1
ATOM 2170 C C . TYR A 1 280 ? 3.357 6.168 0.502 1.00 95.81 280 TYR A C 1
ATOM 2172 O O . TYR A 1 280 ? 2.144 6.340 0.571 1.00 95.81 280 TYR A O 1
ATOM 2180 N N . ALA A 1 281 ? 4.213 7.150 0.211 1.00 95.25 281 ALA A N 1
ATOM 2181 C CA . ALA A 1 281 ? 3.759 8.498 -0.097 1.00 95.25 281 ALA A CA 1
ATOM 2182 C C . ALA A 1 281 ? 2.789 8.507 -1.288 1.00 95.25 281 ALA A C 1
ATOM 2184 O O . ALA A 1 281 ? 1.694 9.055 -1.199 1.00 95.25 281 ALA A O 1
ATOM 2185 N N . VAL A 1 282 ? 3.136 7.815 -2.374 1.00 95.56 282 VAL A N 1
ATOM 2186 C CA . VAL A 1 282 ? 2.270 7.672 -3.551 1.00 95.56 282 VAL A CA 1
ATOM 2187 C C . VAL A 1 282 ? 0.951 6.969 -3.211 1.00 95.56 282 VAL A C 1
ATOM 2189 O O . VAL A 1 282 ? -0.103 7.425 -3.647 1.00 95.56 282 VAL A O 1
ATOM 2192 N N . LEU A 1 283 ? 0.967 5.923 -2.378 1.00 95.94 283 LEU A N 1
ATOM 2193 C CA . LEU A 1 283 ? -0.252 5.261 -1.892 1.00 95.94 283 LEU A CA 1
ATOM 2194 C C . LEU A 1 283 ? -1.122 6.194 -1.032 1.00 95.94 283 LEU A C 1
ATOM 2196 O O . LEU A 1 283 ? -2.343 6.195 -1.176 1.00 95.94 283 LEU A O 1
ATOM 2200 N N . GLY A 1 284 ? -0.516 7.016 -0.171 1.00 95.94 284 GLY A N 1
ATOM 2201 C CA . GLY A 1 284 ? -1.219 8.026 0.624 1.00 95.94 284 GLY A CA 1
ATOM 2202 C C . GLY A 1 284 ? -1.855 9.117 -0.244 1.00 95.94 284 GLY A C 1
ATOM 2203 O O . GLY A 1 284 ? -3.009 9.488 -0.034 1.00 95.94 284 GLY A O 1
ATOM 2204 N N . LEU A 1 285 ? -1.146 9.583 -1.275 1.00 93.81 285 LEU A N 1
ATOM 2205 C CA . LEU A 1 285 ? -1.664 10.536 -2.263 1.00 93.81 285 LEU A CA 1
ATOM 2206 C C . LEU A 1 285 ? -2.780 9.925 -3.123 1.00 93.81 285 LEU A C 1
ATOM 2208 O O . LEU A 1 285 ? -3.764 10.598 -3.439 1.00 93.81 285 LEU A O 1
ATOM 2212 N N . GLN A 1 286 ? -2.679 8.639 -3.464 1.00 93.06 286 GLN A N 1
ATOM 2213 C CA . GLN A 1 286 ? -3.755 7.913 -4.139 1.00 93.06 286 GLN A CA 1
ATOM 2214 C C . GLN A 1 286 ? -4.995 7.811 -3.240 1.00 93.06 286 GLN A C 1
ATOM 2216 O O . GLN A 1 286 ? -6.107 8.078 -3.692 1.00 93.06 286 GLN A O 1
ATOM 2221 N N . ALA A 1 287 ? -4.813 7.484 -1.956 1.00 93.81 287 ALA A N 1
ATOM 2222 C CA . ALA A 1 287 ? -5.892 7.454 -0.972 1.00 93.81 287 ALA A CA 1
ATOM 2223 C C . ALA A 1 287 ? -6.575 8.829 -0.840 1.00 93.81 287 ALA A C 1
ATOM 2225 O O . ALA A 1 287 ? -7.800 8.919 -0.849 1.00 93.81 287 ALA A O 1
ATOM 2226 N N . ALA A 1 288 ? -5.800 9.914 -0.817 1.00 92.12 288 ALA A N 1
ATOM 2227 C CA . ALA A 1 288 ? -6.334 11.273 -0.848 1.00 92.12 288 ALA A CA 1
ATOM 2228 C C . ALA A 1 288 ? -7.097 11.581 -2.153 1.00 92.12 288 ALA A C 1
ATOM 2230 O O . ALA A 1 288 ? -8.176 12.174 -2.115 1.00 92.12 288 ALA A O 1
ATOM 2231 N N . SER A 1 289 ? -6.586 11.132 -3.303 1.00 88.81 289 SER A N 1
ATOM 2232 C CA . SER A 1 289 ? -7.251 11.305 -4.603 1.00 88.81 289 SER A CA 1
ATOM 2233 C C . SER A 1 289 ? -8.621 10.621 -4.648 1.00 88.81 289 SER A C 1
ATOM 2235 O O . SER A 1 289 ? -9.572 11.199 -5.176 1.00 88.81 289 SER A O 1
ATOM 2237 N N . ARG A 1 290 ? -8.754 9.439 -4.027 1.00 87.19 290 ARG A N 1
ATOM 2238 C CA . ARG A 1 290 ? -10.035 8.725 -3.854 1.00 87.19 290 ARG A CA 1
ATOM 2239 C C . ARG A 1 290 ? -11.037 9.473 -2.982 1.00 87.19 290 ARG A C 1
ATOM 2241 O O . ARG A 1 290 ? -12.234 9.424 -3.231 1.00 87.19 290 ARG A O 1
ATOM 2248 N N . LEU A 1 291 ? -10.543 10.246 -2.018 1.00 87.75 291 LEU A N 1
ATOM 2249 C CA . LEU A 1 291 ? -11.354 11.172 -1.223 1.00 87.75 291 LEU A CA 1
ATOM 2250 C C . LEU A 1 291 ? -11.691 12.475 -1.974 1.00 87.75 291 LEU A C 1
ATOM 2252 O O . LEU A 1 291 ? -12.239 13.412 -1.390 1.00 87.75 291 LEU A O 1
ATOM 2256 N N . GLY A 1 292 ? -11.368 12.554 -3.269 1.00 85.25 292 GLY A N 1
ATOM 2257 C CA . GLY A 1 292 ? -11.646 13.701 -4.124 1.00 85.25 292 GLY A CA 1
ATOM 2258 C C . GLY A 1 292 ? -10.637 14.839 -3.990 1.00 85.25 292 GLY A C 1
ATOM 2259 O O . GLY A 1 292 ? -10.941 15.954 -4.403 1.00 85.25 292 GLY A O 1
ATOM 2260 N N . ILE A 1 293 ? -9.454 14.610 -3.418 1.00 84.75 293 ILE A N 1
ATOM 2261 C CA . ILE A 1 293 ? -8.417 15.640 -3.277 1.00 84.75 293 ILE A CA 1
ATOM 2262 C C . ILE A 1 293 ? -7.585 15.693 -4.565 1.00 84.75 293 ILE A C 1
ATOM 2264 O O . ILE A 1 293 ? -7.010 14.691 -4.977 1.00 84.75 293 ILE A O 1
ATOM 2268 N N . ALA A 1 294 ? -7.534 16.852 -5.226 1.00 80.44 294 ALA A N 1
ATOM 2269 C CA . ALA A 1 294 ? -6.770 17.022 -6.463 1.00 80.44 294 ALA A CA 1
ATOM 2270 C C . ALA A 1 294 ? -5.312 17.425 -6.202 1.00 80.44 294 ALA A C 1
ATOM 2272 O O . ALA A 1 294 ? -5.034 18.220 -5.308 1.00 80.44 294 ALA A O 1
ATOM 2273 N N . PHE A 1 295 ? -4.402 16.956 -7.056 1.00 81.12 295 PHE A N 1
ATOM 2274 C CA . PHE A 1 295 ? -2.988 17.336 -7.047 1.00 81.12 295 PHE A CA 1
ATOM 2275 C C . PHE A 1 295 ? -2.580 17.909 -8.413 1.00 81.12 295 PHE A C 1
ATOM 2277 O O . PHE A 1 295 ? -3.189 17.530 -9.415 1.00 81.12 295 PHE A O 1
ATOM 2284 N N . PRO A 1 296 ? -1.570 18.797 -8.486 1.00 78.25 296 PRO A N 1
ATOM 2285 C CA . PRO A 1 296 ? -1.086 19.332 -9.759 1.00 78.25 296 PRO A CA 1
ATOM 2286 C C . PRO A 1 296 ? -0.495 18.242 -10.667 1.00 78.25 296 PRO A C 1
ATOM 2288 O O . PRO A 1 296 ? 0.316 17.441 -10.218 1.00 78.25 296 PRO A O 1
ATOM 2291 N N . ASP A 1 297 ? -0.805 18.256 -11.961 1.00 74.50 297 ASP A N 1
ATOM 2292 C CA . ASP A 1 297 ? -0.335 17.231 -12.910 1.00 74.50 297 ASP A CA 1
ATOM 2293 C C . ASP A 1 297 ? 1.201 17.125 -12.998 1.00 74.50 297 ASP A C 1
ATOM 2295 O O . ASP A 1 297 ? 1.768 16.031 -12.979 1.00 74.50 297 ASP A O 1
ATOM 2299 N N . ARG A 1 298 ? 1.900 18.272 -13.007 1.00 75.94 298 ARG A N 1
ATOM 2300 C CA . ARG A 1 298 ? 3.376 18.327 -13.037 1.00 75.94 298 ARG A CA 1
ATOM 2301 C C . ARG A 1 298 ? 4.027 17.614 -11.847 1.00 75.94 298 ARG A C 1
ATOM 2303 O O . ARG A 1 298 ? 5.179 17.198 -11.940 1.00 75.94 298 ARG A O 1
ATOM 2310 N N . PHE A 1 299 ? 3.308 17.478 -10.733 1.00 81.88 299 PHE A N 1
ATOM 2311 C CA . PHE A 1 299 ? 3.789 16.756 -9.559 1.00 81.88 299 PHE A CA 1
ATOM 2312 C C . PHE A 1 299 ? 3.944 15.259 -9.854 1.00 81.88 299 PHE A C 1
ATOM 2314 O O . PHE A 1 299 ? 4.979 14.667 -9.549 1.00 81.88 299 PHE A O 1
ATOM 2321 N N . TRP A 1 300 ? 2.958 14.667 -10.529 1.00 87.12 300 TRP A N 1
ATOM 2322 C CA . TRP A 1 300 ? 2.971 13.258 -10.916 1.00 87.12 300 TRP A CA 1
ATOM 2323 C C . TRP A 1 300 ? 4.001 12.948 -11.999 1.00 87.12 300 TRP A C 1
ATOM 2325 O O . TRP A 1 300 ? 4.634 11.893 -11.945 1.00 87.12 300 TRP A O 1
ATOM 2335 N N . ASP A 1 301 ? 4.242 13.885 -12.923 1.00 86.50 301 ASP A N 1
ATOM 2336 C CA . ASP A 1 301 ? 5.317 13.748 -13.911 1.00 86.50 301 ASP A CA 1
ATOM 2337 C C . ASP A 1 301 ? 6.682 13.547 -13.234 1.00 86.50 301 ASP A C 1
ATOM 2339 O O . ASP A 1 301 ? 7.452 12.694 -13.669 1.00 86.50 301 ASP A O 1
ATOM 2343 N N . ARG A 1 302 ? 6.979 14.283 -12.151 1.00 88.12 302 ARG A N 1
ATOM 2344 C CA . ARG A 1 302 ? 8.255 14.150 -11.422 1.00 88.12 302 ARG A CA 1
ATOM 2345 C C . ARG A 1 302 ? 8.387 12.825 -10.702 1.00 88.12 302 ARG A C 1
ATOM 2347 O O . ARG A 1 302 ? 9.446 12.211 -10.766 1.00 88.12 302 ARG A O 1
ATOM 2354 N N . ILE A 1 303 ? 7.320 12.382 -10.041 1.00 91.75 303 ILE A N 1
ATOM 2355 C CA . ILE A 1 303 ? 7.283 11.081 -9.362 1.00 91.75 303 ILE A CA 1
ATOM 2356 C C . ILE A 1 303 ? 7.567 9.963 -10.373 1.00 91.75 303 ILE A C 1
ATOM 2358 O O . ILE A 1 303 ? 8.426 9.110 -10.138 1.00 91.75 303 ILE A O 1
ATOM 2362 N N . ALA A 1 304 ? 6.884 9.997 -11.522 1.00 93.25 304 ALA A N 1
ATOM 2363 C CA . ALA A 1 304 ? 7.066 9.012 -12.579 1.00 93.25 304 ALA A CA 1
ATOM 2364 C C . ALA A 1 304 ? 8.473 9.075 -13.184 1.00 93.25 304 ALA A C 1
ATOM 2366 O O . ALA A 1 304 ? 9.155 8.054 -13.219 1.00 93.25 304 ALA A O 1
ATOM 2367 N N . LEU A 1 305 ? 8.933 10.258 -13.608 1.00 90.56 305 LEU A N 1
ATOM 2368 C CA . LEU A 1 305 ? 10.275 10.468 -14.168 1.00 90.56 305 LEU A CA 1
ATOM 2369 C C . LEU A 1 305 ? 11.362 9.929 -13.250 1.00 90.56 305 LEU A C 1
ATOM 2371 O O . LEU A 1 305 ? 12.196 9.136 -13.671 1.00 90.56 305 LEU A O 1
ATOM 2375 N N . ARG A 1 306 ? 11.297 10.290 -11.973 1.00 86.75 306 ARG A N 1
ATOM 2376 C CA . ARG A 1 306 ? 12.267 9.855 -10.979 1.00 86.75 306 ARG A CA 1
ATOM 2377 C C . ARG A 1 306 ? 12.271 8.345 -10.774 1.00 86.75 306 ARG A C 1
ATOM 2379 O O . ARG A 1 306 ? 13.330 7.743 -10.608 1.00 86.75 306 ARG A O 1
ATOM 2386 N N . CYS A 1 307 ? 11.101 7.711 -10.783 1.00 91.75 307 CYS A N 1
ATOM 2387 C CA . CYS A 1 307 ? 11.021 6.259 -10.694 1.00 91.75 307 CYS A CA 1
ATOM 2388 C C . CYS A 1 307 ? 11.621 5.590 -11.942 1.00 91.75 307 CYS A C 1
ATOM 2390 O O . CYS A 1 307 ? 12.432 4.672 -11.789 1.00 91.75 307 CYS A O 1
ATOM 2392 N N . LEU A 1 308 ? 11.301 6.100 -13.138 1.00 92.69 308 LEU A N 1
ATOM 2393 C CA . LEU A 1 308 ? 11.827 5.630 -14.424 1.00 92.69 308 LEU A CA 1
ATOM 2394 C C . LEU A 1 308 ? 13.351 5.774 -14.524 1.00 92.69 308 LEU A C 1
ATOM 2396 O O . LEU A 1 308 ? 14.023 4.843 -14.949 1.00 92.69 308 LEU A O 1
ATOM 2400 N N . ASP A 1 309 ? 13.904 6.915 -14.115 1.00 88.12 309 ASP A N 1
ATOM 2401 C CA . ASP A 1 309 ? 15.345 7.200 -14.199 1.00 88.12 309 ASP A CA 1
ATOM 2402 C C . ASP A 1 309 ? 16.175 6.376 -13.197 1.00 88.12 309 ASP A C 1
ATOM 2404 O O . ASP A 1 309 ? 17.392 6.267 -13.332 1.00 88.12 309 ASP A O 1
ATOM 2408 N N . SER A 1 310 ? 15.516 5.769 -12.202 1.00 85.62 310 SER A N 1
ATOM 2409 C CA . SER A 1 310 ? 16.143 4.914 -11.183 1.00 85.62 310 SER A CA 1
ATOM 2410 C C . SER A 1 310 ? 15.999 3.409 -11.441 1.00 85.62 310 SER A C 1
ATOM 2412 O O . SER A 1 310 ? 16.433 2.610 -10.602 1.00 85.62 310 SER A O 1
ATOM 2414 N N . GLN A 1 311 ? 15.336 3.013 -12.532 1.00 90.62 311 GLN A N 1
ATOM 2415 C CA . GLN A 1 311 ? 15.282 1.611 -12.945 1.00 90.62 311 GLN A CA 1
ATOM 2416 C C . GLN A 1 311 ? 16.675 1.173 -13.404 1.00 90.62 311 GLN A C 1
ATOM 2418 O O . GLN A 1 311 ? 17.425 1.969 -13.973 1.00 90.62 311 GLN A O 1
ATOM 2423 N N . MET A 1 312 ? 17.049 -0.077 -13.124 1.00 85.44 312 MET A N 1
ATOM 2424 C CA . MET A 1 312 ? 18.311 -0.614 -13.631 1.00 85.44 312 MET A CA 1
ATOM 2425 C C . MET A 1 312 ? 18.335 -0.530 -15.169 1.00 85.44 312 MET A C 1
ATOM 2427 O O . MET A 1 312 ? 17.312 -0.748 -15.810 1.00 85.44 312 MET A O 1
ATOM 2431 N N . GLY A 1 313 ? 19.492 -0.214 -15.749 1.00 78.12 313 GLY A N 1
ATOM 2432 C CA . GLY A 1 313 ? 19.762 -0.471 -17.164 1.00 78.12 313 GLY A CA 1
ATOM 2433 C C . GLY A 1 313 ? 20.517 -1.791 -17.322 1.00 78.12 313 GLY A C 1
ATOM 2434 O O . GLY A 1 313 ? 21.234 -2.193 -16.407 1.00 78.12 313 GLY A O 1
ATOM 2435 N N . ASP A 1 314 ? 20.393 -2.423 -18.488 1.00 76.12 314 ASP A N 1
ATOM 2436 C CA . ASP A 1 314 ? 21.198 -3.580 -18.918 1.00 76.12 314 ASP A CA 1
ATOM 2437 C C . ASP A 1 314 ? 20.822 -4.950 -18.313 1.00 76.12 314 ASP A C 1
ATOM 2439 O O . ASP A 1 314 ? 21.645 -5.866 -18.272 1.00 76.12 314 ASP A O 1
ATOM 2443 N N . GLY A 1 315 ? 19.579 -5.128 -17.863 1.00 81.44 315 GLY A N 1
ATOM 2444 C CA . GLY A 1 315 ? 19.038 -6.440 -17.510 1.00 81.44 315 GLY A CA 1
ATOM 2445 C C . GLY A 1 315 ? 19.075 -7.420 -18.688 1.00 81.44 315 GLY A C 1
ATOM 2446 O O . GLY A 1 315 ? 18.943 -7.031 -19.851 1.00 81.44 315 GLY A O 1
ATOM 2447 N N . GLU A 1 316 ? 19.246 -8.708 -18.382 1.00 84.75 316 GLU A N 1
ATOM 2448 C CA . GLU A 1 316 ? 19.186 -9.789 -19.374 1.00 84.75 316 GLU A CA 1
ATOM 2449 C C . GLU A 1 316 ? 17.856 -9.732 -20.138 1.00 84.75 316 GLU A C 1
ATOM 2451 O O . GLU A 1 316 ? 16.803 -9.506 -19.538 1.00 84.75 316 GLU A O 1
ATOM 2456 N N . GLU A 1 317 ? 17.906 -9.927 -21.454 1.00 88.88 317 GLU A N 1
ATOM 2457 C CA . GLU A 1 317 ? 16.695 -10.061 -22.257 1.00 88.88 317 GLU A CA 1
ATOM 2458 C C . GLU A 1 317 ? 16.020 -11.401 -21.947 1.00 88.88 317 GLU A C 1
ATOM 2460 O O . GLU A 1 317 ? 16.649 -12.459 -21.991 1.00 88.88 317 GLU A O 1
ATOM 2465 N N . VAL A 1 318 ? 14.735 -11.353 -21.618 1.00 86.12 318 VAL A N 1
ATOM 2466 C CA . VAL A 1 318 ? 13.912 -12.524 -21.333 1.00 86.12 318 VAL A CA 1
ATOM 2467 C C . VAL A 1 318 ? 12.597 -12.442 -22.094 1.00 86.12 318 VAL A C 1
ATOM 2469 O O . VAL A 1 318 ? 12.054 -11.357 -22.315 1.00 86.12 318 VAL A O 1
ATOM 2472 N N . ASP A 1 319 ? 12.055 -13.608 -22.440 1.00 85.62 319 ASP A N 1
ATOM 2473 C CA . ASP A 1 319 ? 10.680 -13.733 -22.915 1.00 85.62 319 ASP A CA 1
ATOM 2474 C C . ASP A 1 319 ? 9.737 -13.487 -21.734 1.00 85.62 319 ASP A C 1
ATOM 2476 O O . ASP A 1 319 ? 9.515 -14.376 -20.904 1.00 85.62 319 ASP A O 1
ATOM 2480 N N . LEU A 1 320 ? 9.186 -12.277 -21.630 1.00 80.69 320 LEU A N 1
ATOM 2481 C CA . LEU A 1 320 ? 8.171 -11.986 -20.629 1.00 80.69 320 LEU A CA 1
ATOM 2482 C C . LEU A 1 320 ? 6.906 -12.783 -20.959 1.00 80.69 320 LEU A C 1
ATOM 2484 O O . LEU A 1 320 ? 6.316 -12.617 -22.027 1.00 80.69 320 LEU A O 1
ATOM 2488 N N . LEU A 1 321 ? 6.486 -13.631 -20.022 1.00 75.38 321 LEU A N 1
ATOM 2489 C CA . LEU A 1 321 ? 5.216 -14.335 -20.086 1.00 75.38 321 LEU A CA 1
ATOM 2490 C C . LEU A 1 321 ? 4.179 -13.444 -19.414 1.00 75.38 321 LEU A C 1
ATOM 2492 O O . LEU A 1 321 ? 4.085 -13.405 -18.186 1.00 75.38 321 LEU A O 1
ATOM 2496 N N . PHE A 1 322 ? 3.428 -12.696 -20.216 1.00 63.47 322 PHE A N 1
ATOM 2497 C CA . PHE A 1 322 ? 2.378 -11.829 -19.701 1.00 63.47 322 PHE A CA 1
ATOM 2498 C C . PHE A 1 322 ? 0.994 -12.370 -20.061 1.00 63.47 322 PHE A C 1
ATOM 2500 O O . PHE A 1 322 ? 0.776 -12.902 -21.146 1.00 63.47 322 PHE A O 1
ATOM 2507 N N . THR A 1 323 ? 0.035 -12.200 -19.154 1.00 56.19 323 THR A N 1
ATOM 2508 C CA . THR A 1 323 ? -1.387 -12.420 -19.432 1.00 56.19 323 THR A CA 1
ATOM 2509 C C . THR A 1 323 ? -2.059 -11.059 -19.586 1.00 56.19 323 THR A C 1
ATOM 2511 O O . THR A 1 323 ? -2.461 -10.472 -18.584 1.00 56.19 323 THR A O 1
ATOM 2514 N N . ARG A 1 324 ? -2.126 -10.519 -20.814 1.00 50.31 324 ARG A N 1
ATOM 2515 C CA . ARG A 1 324 ? -2.829 -9.244 -21.075 1.00 50.31 324 ARG A CA 1
ATOM 2516 C C . ARG A 1 324 ? -4.335 -9.429 -21.104 1.00 50.31 324 ARG A C 1
ATOM 2518 O O . ARG A 1 324 ? -5.053 -8.521 -20.714 1.00 50.31 324 ARG A O 1
ATOM 2525 N N . GLU A 1 325 ? -4.793 -10.613 -21.496 1.00 43.50 325 GLU A N 1
ATOM 2526 C CA . GLU A 1 325 ? -6.207 -10.887 -21.732 1.00 43.50 325 GLU A CA 1
ATOM 2527 C C . GLU A 1 325 ? -6.532 -12.359 -21.436 1.00 43.50 325 GLU A C 1
ATOM 2529 O O . GLU A 1 325 ? -6.575 -13.190 -22.337 1.00 43.50 325 GLU A O 1
ATOM 2534 N N . TRP A 1 326 ? -6.771 -12.692 -20.164 1.00 45.41 326 TRP A N 1
ATOM 2535 C CA . TRP A 1 326 ? -7.715 -13.757 -19.803 1.00 45.41 326 TRP A CA 1
ATOM 2536 C C . TRP A 1 326 ? -7.735 -15.040 -20.649 1.00 45.41 326 TRP A C 1
ATOM 2538 O O . TRP A 1 326 ? -8.716 -15.287 -21.347 1.00 45.41 326 TRP A O 1
ATOM 2548 N N . ARG A 1 327 ? -6.749 -15.935 -20.531 1.00 34.47 327 ARG A N 1
ATOM 2549 C CA . ARG A 1 327 ? -6.992 -17.362 -20.814 1.00 34.47 327 ARG A CA 1
ATOM 2550 C C . ARG A 1 327 ? -6.259 -18.227 -19.802 1.00 34.47 327 ARG A C 1
ATOM 2552 O O . ARG A 1 327 ? -5.059 -18.089 -19.599 1.00 34.47 327 ARG A O 1
ATOM 2559 N N . TYR A 1 328 ? -7.014 -19.135 -19.182 1.00 36.56 328 TYR A N 1
ATOM 2560 C CA . TYR A 1 328 ? -6.505 -20.250 -18.374 1.00 36.56 328 TYR A CA 1
ATOM 2561 C C . TYR A 1 328 ? -5.673 -21.247 -19.181 1.00 36.56 328 TYR A C 1
ATOM 2563 O O . TYR A 1 328 ? -5.084 -22.173 -18.629 1.00 36.56 328 TYR A O 1
ATOM 2571 N N . GLU A 1 329 ? -5.593 -21.042 -20.487 1.00 37.31 329 GLU A N 1
ATOM 2572 C CA . GLU A 1 329 ? -4.642 -21.715 -21.328 1.00 37.31 329 GLU A CA 1
ATOM 2573 C C . GLU A 1 329 ? -3.501 -20.743 -21.639 1.00 37.31 329 GLU A C 1
ATOM 2575 O O . GLU A 1 329 ? -3.718 -19.652 -22.168 1.00 37.31 329 GLU A O 1
ATOM 2580 N N . LEU A 1 330 ? -2.264 -21.182 -21.402 1.00 45.66 330 LEU A N 1
ATOM 2581 C CA . LEU A 1 330 ? -1.053 -20.662 -22.050 1.00 45.66 330 LEU A CA 1
ATOM 2582 C C . LEU A 1 330 ? -1.101 -20.898 -23.586 1.00 45.66 330 LEU A C 1
ATOM 2584 O O . LEU A 1 330 ? -0.096 -21.245 -24.200 1.00 45.66 330 LEU A O 1
ATOM 2588 N N . SER A 1 331 ? -2.270 -20.785 -24.226 1.00 40.56 331 SER A N 1
ATOM 2589 C CA . SER A 1 331 ? -2.545 -21.219 -25.601 1.00 40.56 331 SER A CA 1
ATOM 2590 C C . SER A 1 331 ? -2.282 -20.142 -26.654 1.00 40.56 331 SER A C 1
ATOM 2592 O O . SER A 1 331 ? -2.918 -20.153 -27.709 1.00 40.56 331 SER A O 1
ATOM 2594 N N . GLY A 1 332 ? -1.371 -19.199 -26.408 1.00 42.25 332 GLY A N 1
ATOM 2595 C CA . GLY A 1 332 ? -1.034 -18.216 -27.438 1.00 42.25 332 GLY A CA 1
ATOM 2596 C C . GLY A 1 332 ? -0.141 -17.074 -26.984 1.00 42.25 332 GLY A C 1
ATOM 2597 O O . GLY A 1 332 ? -0.608 -15.957 -26.840 1.00 42.25 332 GLY A O 1
ATOM 2598 N N . GLU A 1 333 ? 1.133 -17.383 -26.759 1.00 48.94 333 GLU A N 1
ATOM 2599 C CA . GLU A 1 333 ? 2.309 -16.600 -27.179 1.00 48.94 333 GLU A CA 1
ATOM 2600 C C . GLU A 1 333 ? 2.178 -15.068 -27.389 1.00 48.94 333 GLU A C 1
ATOM 2602 O O . GLU A 1 333 ? 2.569 -14.562 -28.437 1.00 48.94 333 GLU A O 1
ATOM 2607 N N . GLU A 1 334 ? 1.778 -14.277 -26.390 1.00 52.84 334 GLU A N 1
ATOM 2608 C CA . GLU A 1 334 ? 2.312 -12.907 -26.287 1.00 52.84 334 GLU A CA 1
ATOM 2609 C C . GLU A 1 334 ? 3.625 -12.962 -25.506 1.00 52.84 334 GLU A C 1
ATOM 2611 O O . GLU A 1 334 ? 3.683 -12.742 -24.299 1.00 52.84 334 GLU A O 1
ATOM 2616 N N . ARG A 1 335 ? 4.697 -13.324 -26.216 1.00 62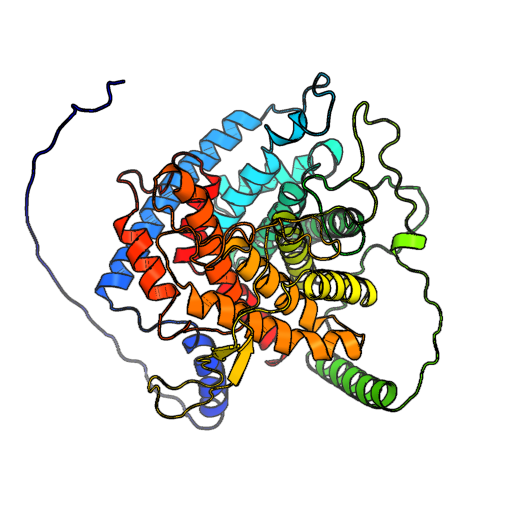.41 335 ARG A N 1
ATOM 2617 C CA . ARG A 1 335 ? 6.065 -13.179 -25.717 1.00 62.41 335 ARG A CA 1
ATOM 2618 C C . ARG A 1 335 ? 6.563 -11.810 -26.138 1.00 62.41 335 ARG A C 1
ATOM 2620 O O . ARG A 1 335 ? 6.674 -11.535 -27.333 1.00 62.41 335 ARG A O 1
ATOM 2627 N N . SER A 1 336 ? 6.867 -10.952 -25.174 1.00 67.69 336 SER A N 1
ATOM 2628 C CA . SER A 1 336 ? 7.622 -9.735 -25.447 1.00 67.69 336 SER A CA 1
ATOM 2629 C C . SER A 1 336 ? 9.048 -9.913 -24.942 1.00 67.69 336 SER A C 1
ATOM 2631 O O . SER A 1 336 ? 9.274 -10.203 -23.768 1.00 67.69 336 SER A O 1
ATOM 2633 N N . ALA A 1 337 ? 10.016 -9.745 -25.844 1.00 82.50 337 ALA A N 1
ATOM 2634 C CA . ALA A 1 337 ? 11.412 -9.618 -25.459 1.00 82.50 337 ALA A CA 1
ATOM 2635 C C . ALA A 1 337 ? 11.555 -8.348 -24.609 1.00 82.50 337 ALA A C 1
ATOM 2637 O O . ALA A 1 337 ? 11.286 -7.229 -25.073 1.00 82.50 337 ALA A O 1
ATOM 2638 N N . ARG A 1 338 ? 11.898 -8.536 -23.335 1.00 88.75 338 ARG A N 1
ATOM 2639 C CA . ARG A 1 338 ? 12.032 -7.465 -22.346 1.00 88.75 338 ARG A CA 1
ATOM 2640 C C . ARG A 1 338 ? 13.304 -7.630 -21.558 1.00 88.75 338 ARG A C 1
ATOM 2642 O O . ARG A 1 338 ? 13.753 -8.743 -21.315 1.00 88.75 338 ARG A O 1
ATOM 2649 N N . HIS A 1 339 ? 13.862 -6.513 -21.124 1.00 89.81 339 HIS A N 1
ATOM 2650 C CA . HIS A 1 339 ? 15.008 -6.555 -20.239 1.00 89.81 339 HIS A CA 1
ATOM 2651 C C . HIS A 1 339 ? 14.499 -6.774 -18.821 1.00 89.81 339 HIS A C 1
ATOM 2653 O O . HIS A 1 339 ? 13.614 -6.060 -18.356 1.00 89.81 339 HIS A O 1
ATOM 2659 N N . ALA A 1 340 ? 15.054 -7.754 -18.114 1.00 89.19 340 ALA A N 1
ATOM 2660 C CA . ALA A 1 340 ? 14.763 -7.990 -16.708 1.00 89.19 340 ALA A CA 1
ATOM 2661 C C . ALA A 1 340 ? 15.350 -6.852 -15.847 1.00 89.19 340 ALA A C 1
ATOM 2663 O O . ALA A 1 340 ? 16.342 -7.037 -15.142 1.00 89.19 340 ALA A O 1
ATOM 2664 N N . ASN A 1 341 ? 14.754 -5.658 -15.916 1.00 90.81 341 ASN A N 1
ATOM 2665 C CA . ASN A 1 341 ? 15.179 -4.474 -15.180 1.00 90.81 341 ASN A CA 1
ATOM 2666 C C . ASN A 1 341 ? 14.277 -4.248 -13.968 1.00 90.81 341 ASN A C 1
ATOM 2668 O O . ASN A 1 341 ? 13.140 -3.787 -14.074 1.00 90.81 341 ASN A O 1
ATOM 2672 N N . GLY A 1 342 ? 14.812 -4.526 -12.784 1.00 89.88 342 GLY A N 1
ATOM 2673 C CA . GLY A 1 342 ? 14.156 -4.208 -11.522 1.00 89.88 342 GLY A CA 1
ATOM 2674 C C . GLY A 1 342 ? 14.621 -2.884 -10.916 1.00 89.88 342 GLY A C 1
ATOM 2675 O O . GLY A 1 342 ? 15.336 -2.078 -11.519 1.00 89.88 342 GLY A O 1
ATOM 2676 N N . TRP A 1 343 ? 14.248 -2.693 -9.656 1.00 90.69 343 TRP A N 1
ATOM 2677 C CA . TRP A 1 343 ? 14.613 -1.538 -8.842 1.00 90.69 343 TRP A CA 1
ATOM 2678 C C . TRP A 1 343 ? 15.323 -1.973 -7.547 1.00 90.69 343 TRP A C 1
ATOM 2680 O O . TRP A 1 343 ? 14.966 -2.983 -6.947 1.00 90.69 343 TRP A O 1
ATOM 2690 N N . GLY A 1 344 ? 16.328 -1.214 -7.089 1.00 83.00 344 GLY A N 1
ATOM 2691 C CA . GLY A 1 344 ? 17.174 -1.557 -5.923 1.00 83.00 344 GLY A CA 1
ATOM 2692 C C . GLY A 1 344 ? 17.273 -0.494 -4.832 1.00 83.00 344 GLY A C 1
ATOM 2693 O O . GLY A 1 344 ? 16.870 0.637 -5.048 1.00 83.00 344 GLY A O 1
ATOM 2694 N N . TYR A 1 345 ? 17.755 -0.786 -3.630 1.00 70.69 345 TYR A N 1
ATOM 2695 C CA . TYR A 1 345 ? 17.842 0.267 -2.601 1.00 70.69 345 TYR A CA 1
ATOM 2696 C C . TYR A 1 345 ? 18.907 1.309 -2.956 1.00 70.69 345 TYR A C 1
ATOM 2698 O O . TYR A 1 345 ? 20.089 1.013 -2.864 1.00 70.69 345 TYR A O 1
ATOM 2706 N N . GLY A 1 346 ? 18.503 2.538 -3.273 1.00 59.59 346 GLY A N 1
ATOM 2707 C CA . GLY A 1 346 ? 19.413 3.648 -3.541 1.00 59.59 346 GLY A CA 1
ATOM 2708 C C . GLY A 1 346 ? 18.689 4.988 -3.477 1.00 59.59 346 GLY A C 1
ATOM 2709 O O . GLY A 1 346 ? 17.468 5.046 -3.646 1.00 59.59 346 GLY A O 1
ATOM 2710 N N . ASN A 1 347 ? 19.444 6.064 -3.237 1.00 56.38 347 ASN A N 1
ATOM 2711 C CA . ASN A 1 347 ? 18.957 7.408 -3.541 1.00 56.38 347 ASN A CA 1
ATOM 2712 C C . ASN A 1 347 ? 18.573 7.422 -5.019 1.00 56.38 347 ASN A C 1
ATOM 2714 O O . ASN A 1 347 ? 19.349 6.923 -5.828 1.00 56.38 347 ASN A O 1
ATOM 2718 N N . PHE A 1 348 ? 17.430 8.000 -5.380 1.00 54.41 348 PHE A N 1
ATOM 2719 C CA . PHE A 1 348 ? 16.989 8.158 -6.778 1.00 54.41 348 PHE A CA 1
ATOM 2720 C C . PHE A 1 348 ? 17.911 9.051 -7.658 1.00 54.41 348 PHE A C 1
ATOM 2722 O O . PHE A 1 348 ? 17.443 9.709 -8.581 1.00 54.41 348 PHE A O 1
ATOM 2729 N N . GLY A 1 349 ? 19.210 9.134 -7.365 1.00 43.88 349 GLY A N 1
ATOM 2730 C CA . GLY A 1 349 ? 20.211 9.610 -8.312 1.00 43.88 349 GLY A CA 1
ATOM 2731 C C . GLY A 1 349 ? 20.483 8.566 -9.407 1.00 43.88 349 GLY A C 1
ATOM 2732 O O . GLY A 1 349 ? 19.910 7.473 -9.363 1.00 43.88 349 GLY A O 1
ATOM 2733 N N . PRO A 1 350 ? 21.364 8.879 -10.379 1.00 38.84 350 PRO A N 1
ATOM 2734 C CA . PRO A 1 350 ? 21.768 7.919 -11.404 1.00 38.84 350 PRO A CA 1
ATOM 2735 C C . PRO A 1 350 ? 22.207 6.607 -10.742 1.00 38.84 350 PRO A C 1
ATOM 2737 O O . PRO A 1 350 ? 22.841 6.667 -9.681 1.00 38.84 350 PRO A O 1
ATOM 2740 N N . PRO A 1 351 ? 21.863 5.441 -11.324 1.00 43.03 351 PRO A N 1
ATOM 2741 C CA . PRO A 1 351 ? 22.064 4.148 -10.690 1.00 43.03 351 PRO A CA 1
ATOM 2742 C C . PRO A 1 351 ? 23.523 4.005 -10.269 1.00 43.03 351 PRO A C 1
ATOM 2744 O O . PRO A 1 351 ? 24.427 3.840 -11.090 1.00 43.03 351 PRO A O 1
ATOM 2747 N N . VAL A 1 352 ? 23.774 4.082 -8.964 1.00 43.22 352 VAL A N 1
ATOM 2748 C CA . VAL A 1 352 ? 25.061 3.663 -8.431 1.00 43.22 352 VAL A CA 1
ATOM 2749 C C . VAL A 1 352 ? 25.019 2.145 -8.496 1.00 43.22 352 VAL A C 1
ATOM 2751 O O . VAL A 1 352 ? 24.203 1.522 -7.818 1.00 43.22 352 VAL A O 1
ATOM 2754 N N . ARG A 1 353 ? 25.889 1.551 -9.319 1.00 44.72 353 ARG A N 1
ATOM 2755 C CA . ARG A 1 353 ? 26.005 0.093 -9.531 1.00 44.72 353 ARG A CA 1
ATOM 2756 C C . ARG A 1 353 ? 26.079 -0.737 -8.233 1.00 44.72 353 ARG A C 1
ATOM 2758 O O . ARG A 1 353 ? 25.900 -1.943 -8.266 1.00 44.72 353 ARG A O 1
ATOM 2765 N N . SER A 1 354 ? 26.328 -0.122 -7.075 1.00 41.03 354 SER A N 1
ATOM 2766 C CA . SER A 1 354 ? 26.399 -0.783 -5.765 1.00 41.03 354 SER A CA 1
ATOM 2767 C C . SER A 1 354 ? 25.049 -1.008 -5.066 1.00 41.03 354 SER A C 1
ATOM 2769 O O . SER A 1 354 ? 24.998 -1.684 -4.040 1.00 41.03 354 SER A O 1
ATOM 2771 N N . SER A 1 355 ? 23.959 -0.426 -5.568 1.00 54.88 355 SER A N 1
ATOM 2772 C CA . SER A 1 355 ? 22.645 -0.429 -4.919 1.00 54.88 355 SER A CA 1
ATOM 2773 C C . SER A 1 355 ? 21.827 -1.619 -5.444 1.00 54.88 355 SER A C 1
ATOM 2775 O O . SER A 1 355 ? 21.168 -1.533 -6.480 1.00 54.88 355 SER A O 1
ATOM 2777 N N . GLY A 1 356 ? 21.950 -2.770 -4.782 1.00 71.56 356 GLY A N 1
ATOM 2778 C CA . GLY A 1 356 ? 21.402 -4.037 -5.268 1.00 71.56 356 GLY A CA 1
ATOM 2779 C C . GLY A 1 356 ? 19.891 -4.024 -5.549 1.00 71.56 356 GLY A C 1
ATOM 2780 O O . GLY A 1 356 ? 19.121 -3.433 -4.788 1.00 71.56 356 GLY A O 1
ATOM 2781 N N . VAL A 1 357 ? 19.471 -4.668 -6.645 1.00 85.06 357 VAL A N 1
ATOM 2782 C CA . VAL A 1 357 ? 18.063 -4.781 -7.073 1.00 85.06 357 VAL A CA 1
ATOM 2783 C C . VAL A 1 357 ? 17.338 -5.838 -6.259 1.00 85.06 357 VAL A C 1
ATOM 2785 O O . VAL A 1 357 ? 17.878 -6.920 -6.056 1.00 85.06 357 VAL A O 1
ATOM 2788 N N . SER A 1 358 ? 16.122 -5.546 -5.792 1.00 88.12 358 SER A N 1
ATOM 2789 C CA . SER A 1 358 ? 15.347 -6.486 -4.979 1.00 88.12 358 SER A CA 1
ATOM 2790 C C . SER A 1 358 ? 13.895 -6.602 -5.417 1.00 88.12 358 SER A C 1
ATOM 2792 O O . SER A 1 358 ? 13.336 -5.689 -6.028 1.00 88.12 358 SER A O 1
ATOM 2794 N N . ALA A 1 359 ? 13.247 -7.706 -5.045 1.00 92.31 359 ALA A N 1
ATOM 2795 C CA . ALA A 1 359 ? 11.843 -7.937 -5.367 1.00 92.31 359 ALA A CA 1
ATOM 2796 C C . ALA A 1 359 ? 10.941 -6.910 -4.681 1.00 92.31 359 ALA A C 1
ATOM 2798 O O . ALA A 1 359 ? 10.111 -6.287 -5.337 1.00 92.31 359 ALA A O 1
ATOM 2799 N N . SER A 1 360 ? 11.190 -6.631 -3.398 1.00 92.38 360 SER A N 1
ATOM 2800 C CA . SER A 1 360 ? 10.497 -5.603 -2.615 1.00 92.38 360 SER A CA 1
ATOM 2801 C C . SER A 1 360 ? 10.558 -4.207 -3.238 1.00 92.38 360 SER A C 1
ATOM 2803 O O . SER A 1 360 ? 9.587 -3.454 -3.195 1.00 92.38 360 SER A O 1
ATOM 2805 N N . MET A 1 361 ? 11.702 -3.844 -3.811 1.00 92.94 361 MET A N 1
ATOM 2806 C CA . MET A 1 361 ? 11.903 -2.555 -4.458 1.00 92.94 361 MET A CA 1
ATOM 2807 C C . MET A 1 361 ? 11.370 -2.535 -5.888 1.00 92.94 361 MET A C 1
ATOM 2809 O O . MET A 1 361 ? 10.937 -1.482 -6.355 1.00 92.94 361 MET A O 1
ATOM 2813 N N . THR A 1 362 ? 11.339 -3.685 -6.555 1.00 95.06 362 THR A N 1
ATOM 2814 C CA . THR A 1 362 ? 10.748 -3.837 -7.884 1.00 95.06 362 THR A CA 1
ATOM 2815 C C . THR A 1 362 ? 9.232 -3.696 -7.830 1.00 95.06 362 THR A C 1
ATOM 2817 O O . THR A 1 362 ? 8.681 -2.850 -8.530 1.00 95.06 362 THR A O 1
ATOM 2820 N N . VAL A 1 363 ? 8.556 -4.391 -6.908 1.00 96.88 363 VAL A N 1
ATOM 2821 C CA . VAL A 1 363 ? 7.108 -4.207 -6.693 1.00 96.88 363 VAL A CA 1
ATOM 2822 C C . VAL A 1 363 ? 6.761 -2.783 -6.234 1.00 96.88 363 VAL A C 1
ATOM 2824 O O . VAL A 1 363 ? 5.702 -2.265 -6.581 1.00 96.88 363 VAL A O 1
ATOM 2827 N N . ALA A 1 364 ? 7.672 -2.103 -5.524 1.00 96.19 364 ALA A N 1
ATOM 2828 C CA . ALA A 1 364 ? 7.529 -0.687 -5.187 1.00 96.19 364 ALA A CA 1
ATOM 2829 C C . ALA A 1 364 ? 7.536 0.218 -6.427 1.00 96.19 364 ALA A C 1
ATOM 2831 O O . ALA A 1 364 ? 6.694 1.107 -6.538 1.00 96.19 364 ALA A O 1
ATOM 2832 N N . GLY A 1 365 ? 8.482 -0.006 -7.346 1.00 96.00 365 GLY A N 1
ATOM 2833 C CA . GLY A 1 365 ? 8.576 0.725 -8.611 1.00 96.00 365 GLY A CA 1
ATOM 2834 C C . GLY A 1 365 ? 7.333 0.525 -9.474 1.00 96.00 365 GLY A C 1
ATOM 2835 O O . GLY A 1 365 ? 6.741 1.503 -9.928 1.00 96.00 365 GLY A O 1
ATOM 2836 N N . LEU A 1 366 ? 6.868 -0.723 -9.596 1.00 96.19 366 LEU A N 1
ATOM 2837 C CA . LEU A 1 366 ? 5.622 -1.057 -10.291 1.00 96.19 366 LEU A CA 1
ATOM 2838 C C . LEU A 1 366 ? 4.423 -0.301 -9.704 1.00 96.19 366 LEU A C 1
ATOM 2840 O O . LEU A 1 366 ? 3.674 0.334 -10.445 1.00 96.19 366 LEU A O 1
ATOM 2844 N N . ALA A 1 367 ? 4.273 -0.303 -8.375 1.00 95.06 367 ALA A N 1
ATOM 2845 C CA . ALA A 1 367 ? 3.190 0.414 -7.709 1.00 95.06 367 ALA A CA 1
ATOM 2846 C C . ALA A 1 367 ? 3.267 1.934 -7.940 1.00 95.06 367 ALA A C 1
ATOM 2848 O O . ALA A 1 367 ? 2.253 2.548 -8.266 1.00 95.06 367 ALA A O 1
ATOM 2849 N N . ILE A 1 368 ? 4.455 2.542 -7.818 1.00 95.81 368 ILE A N 1
ATOM 2850 C CA . ILE A 1 368 ? 4.655 3.980 -8.065 1.00 95.81 368 ILE A CA 1
ATOM 2851 C C . ILE A 1 368 ? 4.251 4.343 -9.496 1.00 95.81 368 ILE A C 1
ATOM 2853 O O . ILE A 1 368 ? 3.457 5.264 -9.692 1.00 95.81 368 ILE A O 1
ATOM 2857 N N . LEU A 1 369 ? 4.784 3.625 -10.488 1.00 95.56 369 LEU A N 1
ATOM 2858 C CA . LEU A 1 369 ? 4.533 3.922 -11.895 1.00 95.56 369 LEU A CA 1
ATOM 2859 C C . LEU A 1 369 ? 3.072 3.717 -12.267 1.00 95.56 369 LEU A C 1
ATOM 2861 O O . LEU A 1 369 ? 2.513 4.559 -12.965 1.00 95.56 369 LEU A O 1
ATOM 2865 N N . ARG A 1 370 ? 2.444 2.638 -11.790 1.00 92.94 370 ARG A N 1
ATOM 2866 C CA . ARG A 1 370 ? 1.050 2.345 -12.121 1.00 92.94 370 ARG A CA 1
ATOM 2867 C C . ARG A 1 370 ? 0.089 3.370 -11.528 1.00 92.94 370 ARG A C 1
ATOM 2869 O O . ARG A 1 370 ? -0.814 3.802 -12.231 1.00 92.94 370 ARG A O 1
ATOM 2876 N N . VAL A 1 371 ? 0.316 3.812 -10.288 1.00 90.25 371 VAL A N 1
ATOM 2877 C CA . VAL A 1 371 ? -0.480 4.894 -9.683 1.00 90.25 371 VAL A CA 1
ATOM 2878 C C . VAL A 1 371 ? -0.240 6.221 -10.404 1.00 90.25 371 VAL A C 1
ATOM 2880 O O . VAL A 1 371 ? -1.189 6.937 -10.700 1.00 90.25 371 VAL A O 1
ATOM 2883 N N . ALA A 1 372 ? 1.016 6.557 -10.712 1.00 91.19 372 ALA A N 1
ATOM 2884 C CA . ALA A 1 372 ? 1.333 7.815 -11.383 1.00 91.19 372 ALA A CA 1
ATOM 2885 C C . ALA A 1 372 ? 0.808 7.865 -12.827 1.00 91.19 372 ALA A C 1
ATOM 2887 O O . ALA A 1 372 ? 0.473 8.945 -13.310 1.00 91.19 372 ALA A O 1
ATOM 2888 N N . GLN A 1 373 ? 0.718 6.722 -13.515 1.00 88.50 373 GLN A N 1
ATOM 2889 C CA . GLN A 1 373 ? 0.360 6.617 -14.933 1.00 88.50 373 GLN A CA 1
ATOM 2890 C C . GLN A 1 373 ? -0.907 7.394 -15.306 1.00 88.50 373 GLN A C 1
ATOM 2892 O O . GLN A 1 373 ? -0.930 8.035 -16.358 1.00 88.50 373 GLN A O 1
ATOM 2897 N N . ASP A 1 374 ? -1.922 7.379 -14.441 1.00 80.75 374 ASP A N 1
ATOM 2898 C CA . ASP A 1 374 ? -3.215 8.026 -14.696 1.00 80.75 374 ASP A CA 1
ATOM 2899 C C . ASP A 1 374 ? -3.157 9.560 -14.591 1.00 80.75 374 ASP A C 1
ATOM 2901 O O . ASP A 1 374 ? -4.087 10.254 -15.001 1.00 80.75 374 ASP A O 1
ATOM 2905 N N . HIS A 1 375 ? -2.055 10.096 -14.063 1.00 83.94 375 HIS A N 1
ATOM 2906 C CA . HIS A 1 375 ? -1.861 11.517 -13.793 1.00 83.94 375 HIS A CA 1
ATOM 2907 C C . HIS A 1 375 ? -0.741 12.167 -14.628 1.00 83.94 375 HIS A C 1
ATOM 2909 O O . HIS A 1 375 ? -0.621 13.391 -14.645 1.00 83.94 375 HIS A O 1
ATOM 2915 N N . VAL A 1 376 ? 0.089 11.384 -15.329 1.00 85.25 376 VAL A N 1
ATOM 2916 C CA . VAL A 1 376 ? 1.234 11.904 -16.101 1.00 85.25 376 VAL A CA 1
ATOM 2917 C C . VAL A 1 376 ? 0.776 12.630 -17.373 1.00 85.25 376 VAL A C 1
ATOM 2919 O O . VAL A 1 376 ? 0.142 12.067 -18.275 1.00 85.25 376 VAL A O 1
ATOM 2922 N N . THR A 1 377 ? 1.191 13.888 -17.516 1.00 85.00 377 THR A N 1
ATOM 2923 C CA . THR A 1 377 ? 0.823 14.756 -18.647 1.00 85.00 377 THR A CA 1
ATOM 2924 C C . THR A 1 377 ? 1.920 14.918 -19.691 1.00 85.00 377 THR A C 1
ATOM 2926 O O . THR A 1 377 ? 1.616 15.235 -20.849 1.00 85.00 377 THR A O 1
ATOM 2929 N N . GLN A 1 378 ? 3.169 14.602 -19.359 1.00 85.19 378 GLN A N 1
ATOM 2930 C CA . GLN A 1 378 ? 4.266 14.667 -20.318 1.00 85.19 378 GLN A CA 1
ATOM 2931 C C . GLN A 1 378 ? 4.317 13.428 -21.218 1.00 85.19 378 GLN A C 1
ATOM 2933 O O . GLN A 1 378 ? 4.499 12.297 -20.765 1.00 85.19 378 GLN A O 1
ATOM 2938 N N . ALA A 1 379 ? 4.192 13.640 -22.533 1.00 87.81 379 ALA A N 1
ATOM 2939 C CA . ALA A 1 379 ? 4.203 12.559 -23.521 1.00 87.81 379 ALA A CA 1
ATOM 2940 C C . ALA A 1 379 ? 5.473 11.681 -23.479 1.00 87.81 379 ALA A C 1
ATOM 2942 O O . ALA A 1 379 ? 5.319 10.460 -23.566 1.00 87.81 379 ALA A O 1
ATOM 2943 N N . PRO A 1 380 ? 6.698 12.227 -23.309 1.00 89.62 380 PRO A N 1
ATOM 2944 C CA . PRO A 1 380 ? 7.901 11.401 -23.179 1.00 89.62 380 PRO A CA 1
ATOM 2945 C C . PRO A 1 380 ? 7.857 10.468 -21.963 1.00 89.62 380 PRO A C 1
ATOM 2947 O O . PRO A 1 380 ? 8.214 9.299 -22.072 1.00 89.62 380 PRO A O 1
ATOM 2950 N N . VAL A 1 381 ? 7.355 10.960 -20.827 1.00 89.81 381 VAL A N 1
ATOM 2951 C CA . VAL A 1 381 ? 7.226 10.194 -19.578 1.00 89.81 381 VAL A CA 1
ATOM 2952 C C . VAL A 1 381 ? 6.209 9.073 -19.750 1.00 89.81 381 VAL A C 1
ATOM 2954 O O . VAL A 1 381 ? 6.527 7.909 -19.519 1.00 89.81 381 VAL A O 1
ATOM 2957 N N . ARG A 1 382 ? 5.015 9.396 -20.268 1.00 89.50 382 ARG A N 1
ATOM 2958 C CA . ARG A 1 382 ? 3.956 8.407 -20.527 1.00 89.50 382 ARG A CA 1
ATOM 2959 C C . ARG A 1 382 ? 4.416 7.252 -21.408 1.00 89.50 382 ARG A C 1
ATOM 2961 O O . ARG A 1 382 ? 4.017 6.120 -21.169 1.00 89.50 382 ARG A O 1
ATOM 2968 N N . LYS A 1 383 ? 5.226 7.529 -22.434 1.00 90.81 383 LYS A N 1
ATOM 2969 C CA . LYS A 1 383 ? 5.718 6.501 -23.366 1.00 90.81 383 LYS A CA 1
ATOM 2970 C C . LYS A 1 383 ? 6.702 5.527 -22.713 1.00 90.81 383 LYS A C 1
ATOM 2972 O O . LYS A 1 383 ? 6.774 4.384 -23.145 1.00 90.81 383 LYS A O 1
ATOM 2977 N N . ARG A 1 384 ? 7.438 5.963 -21.685 1.00 93.50 384 ARG A N 1
ATOM 2978 C CA . ARG A 1 384 ? 8.416 5.133 -20.961 1.00 93.50 384 ARG A CA 1
ATOM 2979 C C . ARG A 1 384 ? 7.765 4.200 -19.934 1.00 93.50 384 ARG A C 1
ATOM 2981 O O . ARG A 1 384 ? 8.298 3.124 -19.694 1.00 93.50 384 ARG A O 1
ATOM 2988 N N . ILE A 1 385 ? 6.620 4.585 -19.358 1.00 92.19 385 ILE A N 1
ATOM 2989 C CA . ILE A 1 385 ? 5.959 3.831 -18.275 1.00 92.19 385 ILE A CA 1
ATOM 2990 C C . ILE A 1 385 ? 5.632 2.377 -18.657 1.00 92.19 385 ILE A C 1
ATOM 2992 O O . ILE A 1 385 ? 6.041 1.497 -17.905 1.00 92.19 385 ILE A O 1
ATOM 2996 N N . PRO A 1 386 ? 4.956 2.073 -19.785 1.00 90.00 386 PRO A N 1
ATOM 2997 C CA . PRO A 1 386 ? 4.615 0.689 -20.122 1.00 90.00 386 PRO A CA 1
ATOM 2998 C C . PRO A 1 386 ? 5.841 -0.216 -20.261 1.00 90.00 386 PRO A C 1
ATOM 3000 O O . PRO A 1 386 ? 5.825 -1.339 -19.772 1.00 90.00 386 PRO A O 1
ATOM 3003 N N . VAL A 1 387 ? 6.920 0.295 -20.864 1.00 90.75 387 VAL A N 1
ATOM 3004 C CA . VAL A 1 387 ? 8.179 -0.449 -21.018 1.00 90.75 387 VAL A CA 1
ATOM 3005 C C . VAL A 1 387 ? 8.790 -0.747 -19.653 1.00 90.75 387 VAL A C 1
ATOM 3007 O O . VAL A 1 387 ? 9.098 -1.894 -19.362 1.00 90.75 387 VAL A O 1
ATOM 3010 N N . ALA A 1 388 ? 8.878 0.260 -18.782 1.00 93.56 388 ALA A N 1
ATOM 3011 C CA . ALA A 1 388 ? 9.410 0.086 -17.436 1.00 93.56 388 ALA A CA 1
ATOM 3012 C C . ALA A 1 388 ? 8.584 -0.901 -16.592 1.00 93.56 388 ALA A C 1
ATOM 3014 O O . ALA A 1 388 ? 9.153 -1.687 -15.836 1.00 93.56 388 ALA A O 1
ATOM 3015 N N . LEU A 1 389 ? 7.250 -0.879 -16.722 1.00 93.06 389 LEU A N 1
ATOM 3016 C CA . LEU A 1 389 ? 6.367 -1.843 -16.061 1.00 93.06 389 LEU A CA 1
ATOM 3017 C C . LEU A 1 389 ? 6.641 -3.273 -16.544 1.00 93.06 389 LEU A C 1
ATOM 3019 O O . LEU A 1 389 ? 6.800 -4.169 -15.719 1.00 93.06 389 LEU A O 1
ATOM 3023 N N . GLU A 1 390 ? 6.715 -3.487 -17.859 1.00 91.50 390 GLU A N 1
ATOM 3024 C CA . GLU A 1 390 ? 6.998 -4.803 -18.445 1.00 91.50 390 GLU A CA 1
ATOM 3025 C C . GLU A 1 390 ? 8.391 -5.316 -18.043 1.00 91.50 390 GLU A C 1
ATOM 3027 O O . GLU A 1 390 ? 8.517 -6.462 -17.616 1.00 91.50 390 GLU A O 1
ATOM 3032 N N . ASP A 1 391 ? 9.412 -4.461 -18.061 1.00 92.56 391 ASP A N 1
ATOM 3033 C CA . ASP A 1 391 ? 10.762 -4.804 -17.604 1.00 92.56 391 ASP A CA 1
ATOM 3034 C C . ASP A 1 391 ? 10.803 -5.190 -16.107 1.00 92.56 391 ASP A C 1
ATOM 3036 O O . ASP A 1 391 ? 11.487 -6.135 -15.700 1.00 92.56 391 ASP A O 1
ATOM 3040 N N . GLY A 1 392 ? 10.029 -4.493 -15.267 1.00 93.69 392 GLY A N 1
ATOM 3041 C CA . GLY A 1 392 ? 9.898 -4.818 -13.846 1.00 93.69 392 GLY A CA 1
ATOM 3042 C C . GLY A 1 392 ? 9.249 -6.182 -13.607 1.00 93.69 392 GLY A C 1
ATOM 3043 O O . GLY A 1 392 ? 9.697 -6.948 -12.751 1.00 93.69 392 GLY A O 1
ATOM 3044 N N . TRP A 1 393 ? 8.218 -6.515 -14.387 1.00 93.38 393 TRP A N 1
ATOM 3045 C CA . TRP A 1 393 ? 7.602 -7.842 -14.359 1.00 93.38 393 TRP A CA 1
ATOM 3046 C C . TRP A 1 393 ? 8.532 -8.926 -14.905 1.00 93.38 393 TRP A C 1
ATOM 3048 O O . TRP A 1 393 ? 8.565 -10.018 -14.342 1.00 93.38 393 TRP A O 1
ATOM 3058 N N . ALA A 1 394 ? 9.343 -8.619 -15.918 1.00 91.56 394 ALA A N 1
ATOM 3059 C CA . ALA A 1 394 ? 10.369 -9.522 -16.436 1.00 91.56 394 ALA A CA 1
ATOM 3060 C C . ALA A 1 394 ? 11.410 -9.866 -15.361 1.00 91.56 394 ALA A C 1
ATOM 3062 O O . ALA A 1 394 ? 11.761 -11.037 -15.182 1.00 91.56 394 ALA A O 1
ATOM 3063 N N . TRP A 1 395 ? 11.829 -8.873 -14.568 1.00 92.31 395 TRP A N 1
ATOM 3064 C CA . TRP A 1 395 ? 12.692 -9.104 -13.409 1.00 92.31 395 TRP A CA 1
ATOM 3065 C C . TRP A 1 395 ? 12.020 -9.999 -12.357 1.00 92.31 395 TRP A C 1
ATOM 3067 O O . TRP A 1 395 ? 12.639 -10.943 -11.864 1.00 92.31 395 TRP A O 1
ATOM 3077 N N . LEU A 1 396 ? 10.745 -9.753 -12.033 1.00 92.69 396 LEU A N 1
ATOM 3078 C CA . LEU A 1 396 ? 10.008 -10.585 -11.075 1.00 92.69 396 LEU A CA 1
ATOM 3079 C C . LEU A 1 396 ? 9.818 -12.018 -11.576 1.00 92.69 396 LEU A C 1
ATOM 3081 O O . LEU A 1 396 ? 10.008 -12.936 -10.791 1.00 92.69 396 LEU A O 1
ATOM 3085 N N . GLN A 1 397 ? 9.515 -12.226 -12.858 1.00 91.56 397 GLN A N 1
ATOM 3086 C CA . GLN A 1 397 ? 9.414 -13.552 -13.476 1.00 91.56 397 GLN A CA 1
ATOM 3087 C C . GLN A 1 397 ? 10.719 -14.339 -13.363 1.00 91.56 397 GLN A C 1
ATOM 3089 O O . GLN A 1 397 ? 10.703 -15.505 -12.975 1.00 91.56 397 GLN A O 1
ATOM 3094 N N . ARG A 1 398 ? 11.858 -13.706 -13.654 1.00 88.12 398 ARG A N 1
ATOM 3095 C CA . ARG A 1 398 ? 13.181 -14.342 -13.556 1.00 88.12 398 ARG A CA 1
ATOM 3096 C C . ARG A 1 398 ? 13.488 -14.835 -12.139 1.00 88.12 398 ARG A C 1
ATOM 3098 O O . ARG A 1 398 ? 14.206 -15.821 -11.968 1.00 88.12 398 ARG A O 1
ATOM 3105 N N . HIS A 1 399 ? 13.000 -14.116 -11.134 1.00 88.94 399 HIS A N 1
ATOM 3106 C CA . HIS A 1 399 ? 13.399 -14.275 -9.738 1.00 88.94 399 HIS A CA 1
ATOM 3107 C C . HIS A 1 399 ? 12.232 -14.632 -8.821 1.00 88.94 399 HIS A C 1
ATOM 3109 O O . HIS A 1 399 ? 12.325 -14.441 -7.606 1.00 88.94 399 HIS A O 1
ATOM 3115 N N . PHE A 1 400 ? 11.136 -15.127 -9.395 1.00 91.81 400 PHE A N 1
ATOM 3116 C CA . PHE A 1 400 ? 9.901 -15.317 -8.664 1.00 91.81 400 PHE A CA 1
ATOM 3117 C C . PHE A 1 400 ? 10.092 -16.303 -7.511 1.00 91.81 400 PHE A C 1
ATOM 3119 O O . PHE A 1 400 ? 10.674 -17.379 -7.645 1.00 91.81 400 PHE A O 1
ATOM 3126 N N . THR A 1 401 ? 9.597 -15.912 -6.347 1.00 93.00 401 THR A N 1
ATOM 3127 C CA . THR A 1 401 ? 9.484 -16.757 -5.164 1.00 93.00 401 THR A CA 1
ATOM 3128 C C . THR A 1 401 ? 8.490 -16.108 -4.215 1.00 93.00 401 THR A C 1
ATOM 3130 O O . THR A 1 401 ? 8.249 -14.902 -4.289 1.00 93.00 401 THR A O 1
ATOM 3133 N N . VAL A 1 402 ? 7.946 -16.899 -3.296 1.00 93.75 402 VAL A N 1
ATOM 3134 C CA . VAL A 1 402 ? 7.104 -16.431 -2.187 1.00 93.75 402 VAL A CA 1
ATOM 3135 C C . VAL A 1 402 ? 7.767 -16.631 -0.824 1.00 93.75 402 VAL A C 1
ATOM 3137 O O . VAL A 1 402 ? 7.236 -16.195 0.192 1.00 93.75 402 VAL A O 1
ATOM 3140 N N . THR A 1 403 ? 8.937 -17.278 -0.783 1.00 90.69 403 THR A N 1
ATOM 3141 C CA . THR A 1 403 ? 9.589 -17.714 0.464 1.00 90.69 403 THR A CA 1
ATOM 3142 C C . THR A 1 403 ? 10.735 -16.811 0.912 1.00 90.69 403 THR A C 1
ATOM 3144 O O . THR A 1 403 ? 11.293 -17.014 1.989 1.00 90.69 403 THR A O 1
ATOM 3147 N N . ALA A 1 404 ? 11.132 -15.855 0.077 1.00 88.25 404 ALA A N 1
ATOM 3148 C CA . ALA A 1 404 ? 12.197 -14.902 0.352 1.00 88.25 404 ALA A CA 1
ATOM 3149 C C . ALA A 1 404 ? 11.925 -13.579 -0.378 1.00 88.25 404 ALA A C 1
ATOM 3151 O O . ALA A 1 404 ? 11.048 -13.499 -1.235 1.00 88.25 404 ALA A O 1
ATOM 3152 N N . ASN A 1 405 ? 12.707 -12.547 -0.068 1.00 89.06 405 ASN A N 1
ATOM 3153 C CA . ASN A 1 405 ? 12.812 -11.338 -0.882 1.00 89.06 405 ASN A CA 1
ATOM 3154 C C . ASN A 1 405 ? 14.115 -11.406 -1.699 1.00 89.06 405 ASN A C 1
ATOM 3156 O O . ASN A 1 405 ? 15.164 -11.058 -1.148 1.00 89.06 405 ASN A O 1
ATOM 3160 N N . PRO A 1 406 ? 14.080 -11.858 -2.969 1.00 87.56 406 PRO A N 1
ATOM 3161 C CA . PRO A 1 406 ? 15.257 -11.885 -3.827 1.00 87.56 406 PRO A CA 1
ATOM 3162 C C . PRO A 1 406 ? 15.948 -10.525 -3.863 1.00 87.56 406 PRO A C 1
ATOM 3164 O O . PRO A 1 406 ? 15.293 -9.496 -4.048 1.00 87.56 406 PRO A O 1
ATOM 3167 N N . CYS A 1 407 ? 17.266 -10.526 -3.691 1.00 78.94 407 CYS A N 1
ATOM 3168 C CA . CYS A 1 407 ? 18.106 -9.341 -3.789 1.00 78.94 407 CYS A CA 1
ATOM 3169 C C . CYS A 1 407 ? 19.389 -9.693 -4.543 1.00 78.94 407 CYS A C 1
ATOM 3171 O O . CYS A 1 407 ? 20.031 -10.697 -4.241 1.00 78.94 407 CYS A O 1
ATOM 3173 N N . TYR A 1 408 ? 19.770 -8.875 -5.516 1.00 70.62 408 TYR A N 1
ATOM 3174 C CA . TYR A 1 408 ? 21.001 -9.025 -6.274 1.00 70.62 408 TYR A CA 1
ATOM 3175 C C . TYR A 1 408 ? 21.956 -7.874 -5.969 1.00 70.62 408 TYR A C 1
ATOM 3177 O O . TYR A 1 408 ? 21.580 -6.717 -6.127 1.00 70.62 408 TYR A O 1
ATOM 3185 N N . ASN A 1 409 ? 23.198 -8.178 -5.585 1.00 60.09 409 ASN A N 1
ATOM 3186 C CA . ASN A 1 409 ? 24.274 -7.193 -5.491 1.00 60.09 409 ASN A CA 1
ATOM 3187 C C . ASN A 1 409 ? 25.148 -7.273 -6.754 1.00 60.09 409 ASN A C 1
ATOM 3189 O O . ASN A 1 409 ? 25.768 -8.305 -6.992 1.00 60.09 409 ASN A O 1
ATOM 3193 N N . GLN A 1 410 ? 25.239 -6.192 -7.541 1.00 52.94 410 GLN A N 1
ATOM 3194 C CA . GLN A 1 410 ? 26.009 -6.197 -8.798 1.00 52.94 410 GLN A CA 1
ATOM 3195 C C . GLN A 1 410 ? 27.534 -6.281 -8.608 1.00 52.94 410 GLN A C 1
ATOM 3197 O O . GLN A 1 410 ? 28.263 -6.380 -9.593 1.00 52.94 410 GLN A O 1
ATOM 3202 N N . ALA A 1 411 ? 28.042 -6.218 -7.372 1.00 51.19 411 ALA A N 1
ATOM 3203 C CA . ALA A 1 411 ? 29.479 -6.304 -7.106 1.00 51.19 411 ALA A CA 1
ATOM 3204 C C . ALA A 1 411 ? 30.088 -7.684 -7.432 1.00 51.19 411 ALA A C 1
ATOM 3206 O O . ALA A 1 411 ? 31.304 -7.782 -7.584 1.00 51.19 411 ALA A O 1
ATOM 3207 N N . GLU A 1 412 ? 29.270 -8.734 -7.562 1.00 49.62 412 GLU A N 1
ATOM 3208 C CA . GLU A 1 412 ? 29.728 -10.100 -7.819 1.00 49.62 412 GLU A CA 1
ATOM 3209 C C . GLU A 1 412 ? 28.977 -10.689 -9.028 1.00 49.62 412 GLU A C 1
ATOM 3211 O O . GLU A 1 412 ? 27.750 -10.815 -9.040 1.00 49.62 412 GLU A O 1
ATOM 3216 N N . ALA A 1 413 ? 29.724 -11.012 -10.086 1.00 45.91 413 ALA A N 1
ATOM 3217 C CA . ALA A 1 413 ? 29.239 -11.763 -11.242 1.00 45.91 413 ALA A CA 1
ATOM 3218 C C . ALA A 1 413 ? 29.632 -13.249 -11.089 1.00 45.91 413 ALA A C 1
ATOM 3220 O O . ALA A 1 413 ? 30.751 -13.514 -10.642 1.00 45.91 413 ALA A O 1
ATOM 3221 N N . PRO A 1 414 ? 28.790 -14.222 -11.501 1.00 51.00 414 PRO A N 1
ATOM 3222 C CA . PRO A 1 414 ? 27.508 -14.071 -12.199 1.00 51.00 414 PRO A CA 1
ATOM 3223 C C . PRO A 1 414 ? 26.320 -13.737 -11.280 1.00 51.00 414 PRO A C 1
ATOM 3225 O O . PRO A 1 414 ? 26.313 -14.055 -10.092 1.00 51.00 414 PRO A O 1
ATOM 3228 N N . ALA A 1 415 ? 25.300 -13.106 -11.870 1.00 54.78 415 ALA A N 1
ATOM 3229 C CA . ALA A 1 415 ? 24.159 -12.516 -11.183 1.00 54.78 415 ALA A CA 1
ATOM 3230 C C . ALA A 1 415 ? 23.128 -13.532 -10.664 1.00 54.78 415 ALA A C 1
ATOM 3232 O O . ALA A 1 415 ? 22.041 -13.674 -11.219 1.00 54.78 415 ALA A O 1
ATOM 3233 N N . VAL A 1 416 ? 23.457 -14.251 -9.592 1.00 56.78 416 VAL A N 1
ATOM 3234 C CA . VAL A 1 416 ? 22.481 -15.076 -8.867 1.00 56.78 416 VAL A CA 1
ATOM 3235 C C . VAL A 1 416 ? 21.890 -14.232 -7.732 1.00 56.78 416 VAL A C 1
ATOM 3237 O O . VAL A 1 416 ? 22.655 -13.720 -6.912 1.00 56.78 416 VAL A O 1
ATOM 3240 N N . PRO A 1 417 ? 20.556 -14.051 -7.646 1.00 62.38 417 PRO A N 1
ATOM 3241 C CA . PRO A 1 417 ? 19.953 -13.408 -6.488 1.00 62.38 417 PRO A CA 1
ATOM 3242 C C . PRO A 1 417 ? 20.334 -14.163 -5.222 1.00 62.38 417 PRO A C 1
ATOM 3244 O O . PRO A 1 417 ? 20.230 -15.390 -5.158 1.00 62.38 417 PRO A O 1
ATOM 3247 N N . VAL A 1 418 ? 20.721 -13.425 -4.190 1.00 63.03 418 VAL A N 1
ATOM 3248 C CA . VAL A 1 418 ? 20.907 -13.997 -2.864 1.00 63.03 418 VAL A CA 1
ATOM 3249 C C . VAL A 1 418 ? 19.519 -14.292 -2.309 1.00 63.03 418 VAL A C 1
ATOM 3251 O O . VAL A 1 418 ? 18.777 -13.393 -1.908 1.00 63.03 418 VAL A O 1
ATOM 3254 N N . LEU A 1 419 ? 19.153 -15.570 -2.332 1.00 67.62 419 LEU A N 1
ATOM 3255 C CA . LEU A 1 419 ? 18.001 -16.088 -1.613 1.00 67.62 419 LEU A CA 1
ATOM 3256 C C . LEU A 1 419 ? 18.459 -16.441 -0.203 1.00 67.62 419 LEU A C 1
ATOM 3258 O O . LEU A 1 419 ? 19.171 -17.421 -0.000 1.00 67.62 419 LEU A O 1
ATOM 3262 N N . ASP A 1 420 ? 18.042 -15.648 0.774 1.00 65.50 420 ASP A N 1
ATOM 3263 C CA . ASP A 1 420 ? 18.249 -15.972 2.181 1.00 65.50 420 ASP A CA 1
ATOM 3264 C C . ASP A 1 420 ? 16.877 -16.207 2.841 1.00 65.50 420 ASP A C 1
ATOM 3266 O O . ASP A 1 420 ? 16.193 -15.242 3.198 1.00 65.50 420 ASP A O 1
ATOM 3270 N N . PRO A 1 421 ? 16.456 -17.485 2.970 1.00 66.94 421 PRO A N 1
ATOM 3271 C CA . PRO A 1 421 ? 15.190 -17.879 3.583 1.00 66.94 421 PRO A CA 1
ATOM 3272 C C . PRO A 1 421 ? 15.265 -17.907 5.119 1.00 66.94 421 PRO A C 1
ATOM 3274 O O . PRO A 1 421 ? 14.374 -18.458 5.773 1.00 66.94 421 PRO A O 1
ATOM 3277 N N . SER A 1 422 ? 16.338 -17.381 5.724 1.00 71.62 422 SER A N 1
ATOM 3278 C CA . SER A 1 422 ? 16.485 -17.393 7.174 1.00 71.62 422 SER A CA 1
ATOM 3279 C C . SER A 1 422 ? 15.355 -16.612 7.856 1.00 71.62 422 SER A C 1
ATOM 3281 O O . SER A 1 422 ? 14.808 -15.650 7.300 1.00 71.62 422 SER A O 1
ATOM 3283 N N . PRO A 1 423 ? 15.019 -16.957 9.114 1.00 69.50 423 PRO A N 1
ATOM 3284 C CA . PRO A 1 423 ? 14.041 -16.198 9.891 1.00 69.50 423 PRO A CA 1
ATOM 3285 C C . PRO A 1 423 ? 14.348 -14.693 9.981 1.00 69.50 423 PRO A C 1
ATOM 3287 O O . PRO A 1 423 ? 13.423 -13.903 10.163 1.00 69.50 423 PRO A O 1
ATOM 3290 N N . ALA A 1 424 ? 15.616 -14.290 9.819 1.00 71.06 424 ALA A N 1
ATOM 3291 C CA . ALA A 1 424 ? 16.040 -12.892 9.829 1.00 71.06 424 ALA A CA 1
ATOM 3292 C C . ALA A 1 424 ? 15.502 -12.082 8.631 1.00 71.06 424 ALA A C 1
ATOM 3294 O O . ALA A 1 424 ? 15.260 -10.887 8.781 1.00 71.06 424 ALA A O 1
ATOM 3295 N N . ASN A 1 425 ? 15.232 -12.726 7.487 1.00 73.88 425 ASN A N 1
ATOM 3296 C CA . ASN A 1 425 ? 14.687 -12.085 6.279 1.00 73.88 425 ASN A CA 1
ATOM 3297 C C . ASN A 1 425 ? 13.175 -12.222 6.108 1.00 73.88 425 ASN A C 1
ATOM 3299 O O . ASN A 1 425 ? 12.592 -11.625 5.195 1.00 73.88 425 ASN A O 1
ATOM 3303 N N . ARG A 1 426 ? 12.505 -12.951 7.004 1.00 79.44 426 ARG A N 1
ATOM 3304 C CA . ARG A 1 426 ? 11.039 -13.025 7.034 1.00 79.44 426 ARG A CA 1
ATOM 3305 C C . ARG A 1 426 ? 10.350 -11.643 7.022 1.00 79.44 426 ARG A C 1
ATOM 3307 O O . ARG A 1 426 ? 9.372 -11.513 6.287 1.00 79.44 426 ARG A O 1
ATOM 3314 N N . PRO A 1 427 ? 10.858 -10.595 7.711 1.00 82.31 427 PRO A N 1
ATOM 3315 C CA . PRO A 1 427 ? 10.314 -9.240 7.608 1.00 82.31 427 PRO A CA 1
ATOM 3316 C C . PRO A 1 427 ? 10.271 -8.697 6.175 1.00 82.31 427 PRO A C 1
ATOM 3318 O O . PRO A 1 427 ? 9.245 -8.196 5.716 1.00 82.31 427 PRO A O 1
ATOM 3321 N N . LEU A 1 428 ? 11.387 -8.833 5.452 1.00 84.50 428 LEU A N 1
ATOM 3322 C CA . LEU A 1 428 ? 11.525 -8.364 4.073 1.00 84.50 428 LEU A CA 1
ATOM 3323 C C . LEU A 1 428 ? 10.653 -9.178 3.116 1.00 84.50 428 LEU A C 1
ATOM 3325 O O . LEU A 1 428 ? 10.142 -8.628 2.145 1.00 84.50 428 LEU A O 1
ATOM 3329 N N . THR A 1 429 ? 10.455 -10.463 3.413 1.00 90.25 429 THR A N 1
ATOM 3330 C CA . THR A 1 429 ? 9.583 -11.354 2.638 1.00 90.25 429 THR A CA 1
ATOM 3331 C C . THR A 1 429 ? 8.120 -10.940 2.768 1.00 90.25 429 THR A C 1
ATOM 3333 O O . THR A 1 429 ? 7.455 -10.767 1.757 1.00 90.25 429 THR A O 1
ATOM 3336 N N . LEU A 1 430 ? 7.625 -10.688 3.985 1.00 94.06 430 LEU A N 1
ATOM 3337 C CA . LEU A 1 430 ? 6.247 -10.219 4.202 1.00 94.06 430 LEU A CA 1
ATOM 3338 C C . LEU A 1 430 ? 6.001 -8.847 3.563 1.00 94.06 430 LEU A C 1
ATOM 3340 O O . LEU A 1 430 ? 4.956 -8.620 2.954 1.00 94.06 430 LEU A O 1
ATOM 3344 N N . TYR A 1 431 ? 6.988 -7.955 3.649 1.00 93.88 431 TYR A N 1
ATOM 3345 C CA . TYR A 1 431 ? 6.952 -6.665 2.968 1.00 93.88 431 TYR A CA 1
ATOM 3346 C C . TYR A 1 431 ? 6.881 -6.810 1.444 1.00 93.88 431 TYR A C 1
ATOM 3348 O O . TYR A 1 431 ? 6.059 -6.156 0.799 1.00 93.88 431 TYR A O 1
ATOM 3356 N N . TYR A 1 432 ? 7.712 -7.686 0.874 1.00 95.38 432 TYR A N 1
ATOM 3357 C CA . TYR A 1 432 ? 7.690 -8.010 -0.547 1.00 95.38 432 TYR A CA 1
ATOM 3358 C C . TYR A 1 432 ? 6.358 -8.634 -0.967 1.00 95.38 432 TYR A C 1
ATOM 3360 O O . TYR A 1 432 ? 5.769 -8.128 -1.913 1.00 95.38 432 TYR A O 1
ATOM 3368 N N . LEU A 1 433 ? 5.846 -9.645 -0.257 1.00 97.19 433 LEU A N 1
ATOM 3369 C CA . LEU A 1 433 ? 4.568 -10.283 -0.583 1.00 97.19 433 LEU A CA 1
ATOM 3370 C C . LEU A 1 433 ? 3.439 -9.256 -0.618 1.00 97.19 433 LEU A C 1
ATOM 3372 O O . LEU A 1 433 ? 2.729 -9.166 -1.613 1.00 97.19 433 LEU A O 1
ATOM 3376 N N . TYR A 1 434 ? 3.311 -8.402 0.401 1.00 97.06 434 TYR A N 1
ATOM 3377 C CA . TYR A 1 434 ? 2.293 -7.351 0.363 1.00 97.06 434 TYR A CA 1
ATOM 3378 C C . TYR A 1 434 ? 2.516 -6.359 -0.799 1.00 97.06 434 TYR A C 1
ATOM 3380 O O . TYR A 1 434 ? 1.561 -5.879 -1.404 1.00 97.06 434 TYR A O 1
ATOM 3388 N N . GLY A 1 435 ? 3.767 -6.054 -1.153 1.00 96.69 435 GLY A N 1
ATOM 3389 C CA . GLY A 1 435 ? 4.072 -5.279 -2.357 1.00 96.69 435 GLY A CA 1
ATOM 3390 C C . GLY A 1 435 ? 3.690 -5.991 -3.660 1.00 96.69 435 GLY A C 1
ATOM 3391 O O . GLY A 1 435 ? 3.174 -5.343 -4.565 1.00 96.69 435 GLY A O 1
ATOM 3392 N N . LEU A 1 436 ? 3.891 -7.307 -3.739 1.00 96.62 436 LEU A N 1
ATOM 3393 C CA . LEU A 1 436 ? 3.506 -8.156 -4.863 1.00 96.62 436 LEU A CA 1
ATOM 3394 C C . LEU A 1 436 ? 1.988 -8.188 -5.037 1.00 96.62 436 LEU A C 1
ATOM 3396 O O . LEU A 1 436 ? 1.520 -8.046 -6.159 1.00 96.62 436 LEU A O 1
ATOM 3400 N N . GLU A 1 437 ? 1.229 -8.264 -3.941 1.00 95.31 437 GLU A N 1
ATOM 3401 C CA . GLU A 1 437 ? -0.231 -8.125 -3.979 1.00 95.31 437 GLU A CA 1
ATOM 3402 C C . GLU A 1 437 ? -0.653 -6.780 -4.566 1.00 95.31 437 GLU A C 1
ATOM 3404 O O . GLU A 1 437 ? -1.459 -6.746 -5.493 1.00 95.31 437 GLU A O 1
ATOM 3409 N N . ARG A 1 438 ? -0.057 -5.673 -4.102 1.00 92.94 438 ARG A N 1
ATOM 3410 C CA . ARG A 1 438 ? -0.341 -4.341 -4.657 1.00 92.94 438 ARG A CA 1
ATOM 3411 C C . ARG A 1 438 ? -0.016 -4.261 -6.142 1.00 92.94 438 ARG A C 1
ATOM 3413 O O . ARG A 1 438 ? -0.834 -3.773 -6.914 1.00 92.94 438 ARG A O 1
ATOM 3420 N N . ALA A 1 439 ? 1.172 -4.712 -6.537 1.00 92.75 439 ALA A N 1
ATOM 3421 C CA . ALA A 1 439 ? 1.614 -4.661 -7.924 1.00 92.75 439 ALA A CA 1
ATOM 3422 C C . ALA A 1 439 ? 0.721 -5.527 -8.822 1.00 92.75 439 ALA A C 1
ATOM 3424 O O . ALA A 1 439 ? 0.271 -5.047 -9.860 1.00 92.75 439 ALA A O 1
ATOM 3425 N N . GLY A 1 440 ? 0.416 -6.758 -8.402 1.00 89.19 440 GLY A N 1
ATOM 3426 C CA . GLY A 1 440 ? -0.470 -7.672 -9.121 1.00 89.19 440 GLY A CA 1
ATOM 3427 C C . GLY A 1 440 ? -1.860 -7.078 -9.314 1.00 89.19 440 GLY A C 1
ATOM 3428 O O . GLY A 1 440 ? -2.380 -7.076 -10.423 1.00 89.19 440 GLY A O 1
ATOM 3429 N N . VAL A 1 441 ? -2.429 -6.469 -8.273 1.00 85.62 441 VAL A N 1
ATOM 3430 C CA . VAL A 1 441 ? -3.745 -5.825 -8.367 1.00 85.62 441 VAL A CA 1
ATOM 3431 C C . VAL A 1 441 ? -3.715 -4.566 -9.231 1.00 85.62 441 VAL A C 1
ATOM 3433 O O . VAL A 1 441 ? -4.540 -4.423 -10.128 1.00 85.62 441 VAL A O 1
ATOM 3436 N N . PHE A 1 442 ? -2.775 -3.647 -9.003 1.00 85.69 442 PHE A N 1
ATOM 3437 C CA . PHE A 1 442 ? -2.735 -2.374 -9.733 1.00 85.69 442 PHE A CA 1
ATOM 3438 C C . PHE A 1 442 ? -2.445 -2.569 -11.222 1.00 85.69 442 PHE A C 1
ATOM 3440 O O . PHE A 1 442 ? -3.002 -1.861 -12.063 1.00 85.69 442 PHE A O 1
ATOM 3447 N N . CYS A 1 443 ? -1.552 -3.502 -11.548 1.00 85.06 443 CYS A N 1
ATOM 3448 C CA . CYS A 1 443 ? -1.171 -3.807 -12.922 1.00 85.06 443 CYS A CA 1
ATOM 3449 C C . CYS A 1 443 ? -2.072 -4.863 -13.569 1.00 85.06 443 CYS A C 1
ATOM 3451 O O . CYS A 1 443 ? -1.807 -5.210 -14.716 1.00 85.06 443 CYS A O 1
ATOM 3453 N N . GLN A 1 444 ? -3.080 -5.381 -12.852 1.00 81.00 444 GLN A N 1
ATOM 3454 C CA . GLN A 1 444 ? -3.949 -6.459 -13.330 1.00 81.00 444 GLN A CA 1
ATOM 3455 C C . GLN A 1 444 ? -3.131 -7.669 -13.831 1.00 81.00 444 GLN A C 1
ATOM 3457 O O . GLN A 1 444 ? -3.361 -8.220 -14.902 1.00 81.00 444 GLN A O 1
ATOM 3462 N N . VAL A 1 445 ? -2.143 -8.087 -13.037 1.00 82.75 445 VAL A N 1
ATOM 3463 C CA . VAL A 1 445 ? -1.299 -9.257 -13.305 1.00 82.75 445 VAL A CA 1
ATOM 3464 C C . VAL A 1 445 ? -1.695 -10.372 -12.364 1.00 82.75 445 VAL A C 1
ATOM 3466 O O . VAL A 1 445 ? -1.570 -10.233 -11.149 1.00 82.75 445 VAL A O 1
ATOM 3469 N N . ARG A 1 446 ? -2.129 -11.499 -12.927 1.00 79.88 446 ARG A N 1
ATOM 3470 C CA . ARG A 1 446 ? -2.444 -12.708 -12.162 1.00 79.88 446 ARG A CA 1
ATOM 3471 C C . ARG A 1 446 ? -1.268 -13.676 -12.073 1.00 79.88 446 ARG A C 1
ATOM 3473 O O . ARG A 1 446 ? -1.016 -14.222 -11.005 1.00 79.88 446 ARG A O 1
ATOM 3480 N N . HIS A 1 447 ? -0.553 -13.872 -13.179 1.00 84.19 447 HIS A N 1
ATOM 3481 C CA . HIS A 1 447 ? 0.560 -14.813 -13.242 1.00 84.19 447 HIS A CA 1
ATOM 3482 C C . HIS A 1 447 ? 1.886 -14.101 -13.481 1.00 84.19 447 HIS A C 1
ATOM 3484 O O . HIS A 1 447 ? 1.956 -13.147 -14.252 1.00 84.19 447 HIS A O 1
ATOM 3490 N N . VAL A 1 448 ? 2.943 -14.599 -12.847 1.00 87.44 448 VAL A N 1
ATOM 3491 C CA . VAL A 1 448 ? 4.314 -14.111 -13.015 1.00 87.44 448 VAL A CA 1
ATOM 3492 C C . VAL A 1 448 ? 5.173 -15.289 -13.457 1.00 87.44 448 VAL A C 1
ATOM 3494 O O . VAL A 1 448 ? 5.446 -16.178 -12.662 1.00 87.44 448 VAL A O 1
ATOM 3497 N N . GLY A 1 449 ? 5.565 -15.362 -14.732 1.00 81.06 449 GLY A N 1
ATOM 3498 C CA . GLY A 1 449 ? 6.387 -16.485 -15.206 1.00 81.06 449 GLY A CA 1
ATOM 3499 C C . GLY A 1 449 ? 5.741 -17.867 -15.080 1.00 81.06 449 GLY A C 1
ATOM 3500 O O . GLY A 1 449 ? 6.451 -18.845 -14.878 1.00 81.06 449 GLY A O 1
ATOM 3501 N N . GLY A 1 450 ? 4.408 -17.947 -15.147 1.00 83.31 450 GLY A N 1
ATOM 3502 C CA . GLY A 1 450 ? 3.642 -19.181 -14.926 1.00 83.31 450 GLY A CA 1
ATOM 3503 C C . GLY A 1 450 ? 3.227 -19.436 -13.472 1.00 83.31 450 GLY A C 1
ATOM 3504 O O . GLY A 1 450 ? 2.462 -20.362 -13.225 1.00 83.31 450 GLY A O 1
ATOM 3505 N N . HIS A 1 451 ? 3.673 -18.606 -12.529 1.00 88.38 451 HIS A N 1
ATOM 3506 C CA . HIS A 1 451 ? 3.303 -18.698 -11.117 1.00 88.38 451 HIS A CA 1
ATOM 3507 C C . HIS A 1 451 ? 2.035 -17.899 -10.811 1.00 88.38 451 HIS A C 1
ATOM 3509 O O . HIS A 1 451 ? 1.981 -16.713 -11.144 1.00 88.38 451 HIS A O 1
ATOM 3515 N N . ASP A 1 452 ? 1.039 -18.495 -10.148 1.00 89.62 452 ASP A N 1
ATOM 3516 C CA . ASP A 1 452 ? -0.092 -17.740 -9.580 1.00 89.62 452 ASP A CA 1
ATOM 3517 C C . ASP A 1 452 ? 0.371 -17.155 -8.244 1.00 89.62 452 ASP A C 1
ATOM 3519 O O . ASP A 1 452 ? 0.416 -17.830 -7.209 1.00 89.62 452 ASP A O 1
ATOM 3523 N N . TRP A 1 453 ? 0.775 -15.883 -8.280 1.00 91.69 453 TRP A N 1
ATOM 3524 C CA . TRP A 1 453 ? 1.457 -15.263 -7.149 1.00 91.69 453 TRP A CA 1
ATOM 3525 C C . TRP A 1 453 ? 0.600 -15.216 -5.887 1.00 91.69 453 TRP A C 1
ATOM 3527 O O . TRP A 1 453 ? 1.141 -15.244 -4.777 1.00 91.69 453 TRP A O 1
ATOM 3537 N N . TYR A 1 454 ? -0.725 -15.138 -6.041 1.00 93.00 454 TYR A N 1
ATOM 3538 C CA . TYR A 1 454 ? -1.626 -15.080 -4.904 1.00 93.00 454 TYR A CA 1
ATOM 3539 C C . TYR A 1 454 ? -1.808 -16.462 -4.298 1.00 93.00 454 TYR A C 1
ATOM 3541 O O . TYR A 1 454 ? -1.676 -16.595 -3.082 1.00 93.00 454 TYR A O 1
ATOM 3549 N N . VAL A 1 455 ? -2.084 -17.480 -5.120 1.00 93.25 455 VAL A N 1
ATOM 3550 C CA . VAL A 1 455 ? -2.266 -18.858 -4.642 1.00 93.25 455 VAL A CA 1
ATOM 3551 C C . VAL A 1 455 ? -1.002 -19.339 -3.931 1.00 93.25 455 VAL A C 1
ATOM 3553 O O . VAL A 1 455 ? -1.073 -19.717 -2.761 1.00 93.25 455 VAL A O 1
ATOM 3556 N N . GLU A 1 456 ? 0.163 -19.219 -4.572 1.00 95.31 456 GLU A N 1
ATOM 3557 C CA . GLU A 1 456 ? 1.438 -19.656 -3.991 1.00 95.31 456 GLU A CA 1
ATOM 3558 C C . GLU A 1 456 ? 1.787 -18.873 -2.715 1.00 95.31 456 GLU A C 1
ATOM 3560 O O . GLU A 1 456 ? 2.212 -19.447 -1.706 1.00 95.31 456 GLU A O 1
ATOM 3565 N N . GLY A 1 457 ? 1.567 -17.553 -2.713 1.00 96.38 457 GLY A N 1
ATOM 3566 C CA . GLY A 1 457 ? 1.819 -16.719 -1.539 1.00 96.38 457 GLY A CA 1
ATOM 3567 C C . GLY A 1 457 ? 0.864 -17.030 -0.386 1.00 96.38 457 GLY A C 1
ATOM 3568 O O . GLY A 1 457 ? 1.276 -17.064 0.776 1.00 96.38 457 GLY A O 1
ATOM 3569 N N . ALA A 1 458 ? -0.405 -17.308 -0.685 1.00 96.56 458 ALA A N 1
ATOM 3570 C CA . ALA A 1 458 ? -1.414 -17.626 0.313 1.00 96.56 458 ALA A CA 1
ATOM 3571 C C . ALA A 1 458 ? -1.168 -19.001 0.941 1.00 96.56 458 ALA A C 1
ATOM 3573 O O . ALA A 1 458 ? -1.268 -19.136 2.163 1.00 96.56 458 ALA A O 1
ATOM 3574 N N . GLU A 1 459 ? -0.776 -19.997 0.145 1.00 96.69 459 GLU A N 1
ATOM 3575 C CA . GLU A 1 459 ? -0.316 -21.295 0.645 1.00 96.69 459 GLU A CA 1
ATOM 3576 C C . GLU A 1 459 ? 0.884 -21.134 1.577 1.00 96.69 459 GLU A C 1
ATOM 3578 O O . GLU A 1 459 ? 0.866 -21.634 2.708 1.00 96.69 459 GLU A O 1
ATOM 3583 N N . HIS A 1 460 ? 1.895 -20.375 1.143 1.00 96.00 460 HIS A N 1
ATOM 3584 C CA . HIS A 1 460 ? 3.081 -20.105 1.946 1.00 96.00 460 HIS A CA 1
ATOM 3585 C C . HIS A 1 460 ? 2.734 -19.448 3.291 1.00 96.00 460 HIS A C 1
ATOM 3587 O O . HIS A 1 460 ? 3.230 -19.869 4.343 1.00 96.00 460 HIS A O 1
ATOM 3593 N N . LEU A 1 461 ? 1.856 -18.443 3.291 1.00 96.62 461 LEU A N 1
ATOM 3594 C CA . LEU A 1 461 ? 1.424 -17.768 4.514 1.00 96.62 461 LEU A CA 1
ATOM 3595 C C . LEU A 1 461 ? 0.580 -18.679 5.410 1.00 96.62 461 LEU A C 1
ATOM 3597 O O . LEU A 1 461 ? 0.801 -18.696 6.618 1.00 96.62 461 LEU A O 1
ATOM 3601 N N . CYS A 1 462 ? -0.322 -19.489 4.855 1.00 96.69 462 CYS A N 1
ATOM 3602 C CA . CYS A 1 462 ? -1.105 -20.442 5.645 1.00 96.69 462 CYS A CA 1
ATOM 3603 C C . CYS A 1 462 ? -0.216 -21.470 6.361 1.00 96.69 462 CYS A C 1
ATOM 3605 O O . CYS A 1 462 ? -0.505 -21.840 7.497 1.00 96.69 462 CYS A O 1
ATOM 3607 N N . VAL A 1 463 ? 0.865 -21.919 5.715 1.00 94.81 463 VAL A N 1
ATOM 3608 C CA . VAL A 1 463 ? 1.819 -22.879 6.295 1.00 94.81 463 VAL A CA 1
ATOM 3609 C C . VAL A 1 463 ? 2.743 -22.225 7.326 1.00 94.81 463 VAL A C 1
ATOM 3611 O O . VAL A 1 463 ? 3.116 -22.864 8.307 1.00 94.81 463 VAL A O 1
ATOM 3614 N N . SER A 1 464 ? 3.129 -20.966 7.118 1.00 93.19 464 SER A N 1
ATOM 3615 C CA . SER A 1 464 ? 4.112 -20.270 7.961 1.00 93.19 464 SER A CA 1
ATOM 3616 C C . SER A 1 464 ? 3.517 -19.486 9.136 1.00 93.19 464 SER A C 1
ATOM 3618 O O . SER A 1 464 ? 4.283 -18.955 9.946 1.00 93.19 464 SER A O 1
ATOM 3620 N N . GLN A 1 465 ? 2.186 -19.412 9.250 1.00 95.50 465 GLN A N 1
ATOM 3621 C CA . GLN A 1 465 ? 1.515 -18.746 10.366 1.00 95.50 465 GLN A CA 1
ATOM 3622 C C . GLN A 1 465 ? 1.786 -19.483 11.686 1.00 95.50 465 GLN A C 1
ATOM 3624 O O . GLN A 1 465 ? 1.689 -20.707 11.778 1.00 95.50 465 GLN A O 1
ATOM 3629 N N . LEU A 1 466 ? 2.113 -18.724 12.728 1.00 95.00 466 LEU A N 1
ATOM 3630 C CA . LEU A 1 466 ? 2.320 -19.227 14.079 1.00 95.00 466 LEU A CA 1
ATOM 3631 C C . LEU A 1 466 ? 0.983 -19.590 14.742 1.00 95.00 466 LEU A C 1
ATOM 3633 O O . LEU A 1 466 ? -0.092 -19.130 14.349 1.00 95.00 466 LEU A O 1
ATOM 3637 N N . ALA A 1 467 ? 1.060 -20.400 15.799 1.00 93.44 467 ALA A N 1
ATOM 3638 C CA . ALA A 1 467 ? -0.113 -20.861 16.543 1.00 93.44 467 ALA A CA 1
ATOM 3639 C C . ALA A 1 467 ? -0.929 -19.715 17.171 1.00 93.44 467 ALA A C 1
ATOM 3641 O O . ALA A 1 467 ? -2.137 -19.849 17.342 1.00 93.44 467 ALA A O 1
ATOM 3642 N N . ASP A 1 468 ? -0.284 -18.587 17.482 1.00 92.62 468 ASP A N 1
ATOM 3643 C CA . ASP A 1 468 ? -0.934 -17.392 18.027 1.00 92.62 468 ASP A CA 1
ATOM 3644 C C . ASP A 1 468 ? -1.626 -16.522 16.960 1.00 92.62 468 ASP A C 1
ATOM 3646 O O . ASP A 1 468 ? -2.152 -15.462 17.293 1.00 92.62 468 ASP A O 1
ATOM 3650 N N . GLY A 1 469 ? -1.617 -16.952 15.692 1.00 92.69 469 GLY A N 1
ATOM 3651 C CA . GLY A 1 469 ? -2.200 -16.239 14.556 1.00 92.69 469 GLY A CA 1
ATOM 3652 C C . GLY A 1 469 ? -1.264 -15.233 13.885 1.00 92.69 469 GLY A C 1
ATOM 3653 O O . GLY A 1 469 ? -1.625 -14.685 12.843 1.00 92.69 469 GLY A O 1
ATOM 3654 N N . SER A 1 470 ? -0.070 -14.990 14.427 1.00 93.75 470 SER A N 1
ATOM 3655 C CA . SER A 1 470 ? 0.897 -14.061 13.841 1.00 93.75 470 SER A CA 1
ATOM 3656 C C . SER A 1 470 ? 1.845 -14.738 12.847 1.00 93.75 470 SER A C 1
ATOM 3658 O O . SER A 1 470 ? 1.985 -15.956 12.830 1.00 93.75 470 SER A O 1
ATOM 3660 N N . TRP A 1 471 ? 2.539 -13.960 12.016 1.00 92.38 471 TRP A N 1
ATOM 3661 C CA . TRP A 1 471 ? 3.710 -14.453 11.262 1.00 92.38 471 TRP A CA 1
ATOM 3662 C C . TRP A 1 471 ? 5.037 -14.057 11.910 1.00 92.38 471 TRP A C 1
ATOM 3664 O O . TRP A 1 471 ? 6.072 -14.688 11.670 1.00 92.38 471 TRP A O 1
ATOM 3674 N N . MET A 1 472 ? 5.012 -12.994 12.720 1.00 85.25 472 MET A N 1
ATOM 3675 C CA . MET A 1 472 ? 6.162 -12.397 13.391 1.00 85.25 472 MET A CA 1
ATOM 3676 C C . MET A 1 472 ? 5.727 -11.667 14.665 1.00 85.25 472 MET A C 1
ATOM 3678 O O . MET A 1 472 ? 4.611 -11.165 14.752 1.00 85.25 472 MET A O 1
ATOM 3682 N N . ALA A 1 473 ? 6.656 -11.518 15.616 1.00 80.75 473 ALA A N 1
ATOM 3683 C CA . ALA A 1 473 ? 6.401 -10.815 16.878 1.00 80.75 473 ALA A CA 1
ATOM 3684 C C . ALA A 1 473 ? 6.064 -9.321 16.697 1.00 80.75 473 ALA A C 1
ATOM 3686 O O . ALA A 1 473 ? 5.265 -8.762 17.458 1.00 80.75 473 ALA A O 1
ATOM 3687 N N . ARG A 1 474 ? 6.688 -8.678 15.699 1.00 83.06 474 ARG A N 1
ATOM 3688 C CA . ARG A 1 474 ? 6.435 -7.284 15.315 1.00 83.06 474 ARG A CA 1
ATOM 3689 C C . ARG A 1 474 ? 5.159 -7.201 14.480 1.00 83.06 474 ARG A C 1
ATOM 3691 O O . ARG A 1 474 ? 5.056 -7.851 13.438 1.00 83.06 474 ARG A O 1
ATOM 3698 N N . ALA A 1 475 ? 4.206 -6.395 14.939 1.00 87.69 475 ALA A N 1
ATOM 3699 C CA . ALA A 1 475 ? 2.864 -6.357 14.371 1.00 87.69 475 ALA A CA 1
ATOM 3700 C C . ALA A 1 475 ? 2.822 -5.706 12.979 1.00 87.69 475 ALA A C 1
ATOM 3702 O O . ALA A 1 475 ? 1.940 -6.035 12.193 1.00 87.69 475 ALA A O 1
ATOM 3703 N N . GLU A 1 476 ? 3.795 -4.862 12.622 1.00 89.31 476 GLU A N 1
ATOM 3704 C CA . GLU A 1 476 ? 3.886 -4.289 11.270 1.00 89.31 476 GLU A CA 1
ATOM 3705 C C . GLU A 1 476 ? 3.969 -5.373 10.180 1.00 89.31 476 GLU A C 1
ATOM 3707 O O . GLU A 1 476 ? 3.250 -5.312 9.186 1.00 89.31 476 GLU A O 1
ATOM 3712 N N . TYR A 1 477 ? 4.796 -6.406 10.379 1.00 89.31 477 TYR A N 1
ATOM 3713 C CA . TYR A 1 477 ? 4.939 -7.502 9.411 1.00 89.31 477 TYR A CA 1
ATOM 3714 C C . TYR A 1 477 ? 3.748 -8.460 9.442 1.00 89.31 477 TYR A C 1
ATOM 3716 O O . TYR A 1 477 ? 3.354 -8.999 8.411 1.00 89.31 477 TYR A O 1
ATOM 3724 N N . HIS A 1 478 ? 3.133 -8.625 10.616 1.00 93.12 478 HIS A N 1
ATOM 3725 C CA . HIS A 1 478 ? 1.858 -9.327 10.748 1.00 93.12 478 HIS A CA 1
ATOM 3726 C C . HIS A 1 478 ? 0.758 -8.665 9.904 1.00 93.12 478 HIS A C 1
ATOM 3728 O O . HIS A 1 478 ? 0.041 -9.348 9.172 1.00 93.12 478 HIS A O 1
ATOM 3734 N N . CYS A 1 479 ? 0.687 -7.330 9.923 1.00 96.75 479 CYS A N 1
ATOM 3735 C CA . CYS A 1 479 ? -0.247 -6.575 9.090 1.00 96.75 479 CYS A CA 1
ATOM 3736 C C . CYS A 1 479 ? -0.036 -6.848 7.598 1.00 96.75 479 CYS A C 1
ATOM 3738 O O . CYS A 1 479 ? -1.001 -7.054 6.873 1.00 96.75 479 CYS A O 1
ATOM 3740 N N . MET A 1 480 ? 1.216 -6.908 7.137 1.00 96.50 480 MET A N 1
ATOM 3741 C CA . MET A 1 480 ? 1.535 -7.184 5.729 1.00 96.50 480 MET A CA 1
ATOM 3742 C C . MET A 1 480 ? 1.033 -8.565 5.281 1.00 96.50 480 MET A C 1
ATOM 3744 O O . MET A 1 480 ? 0.471 -8.679 4.194 1.00 96.50 480 MET A O 1
ATOM 3748 N N . GLY A 1 481 ? 1.162 -9.593 6.130 1.00 96.25 481 GLY A N 1
ATOM 3749 C CA . GLY A 1 481 ? 0.611 -10.926 5.855 1.00 96.25 481 GLY A CA 1
ATOM 3750 C C . GLY A 1 481 ? -0.918 -10.927 5.744 1.00 96.25 481 GLY A C 1
ATOM 3751 O O . GLY A 1 481 ? -1.473 -11.497 4.806 1.00 96.25 481 GLY A O 1
ATOM 3752 N N . LEU A 1 482 ? -1.607 -10.225 6.651 1.00 97.19 482 LEU A N 1
ATOM 3753 C CA . LEU A 1 482 ? -3.065 -10.063 6.590 1.00 97.19 482 LEU A CA 1
ATOM 3754 C C . LEU A 1 482 ? -3.518 -9.310 5.335 1.00 97.19 482 LEU A C 1
ATOM 3756 O O . LEU A 1 482 ? -4.441 -9.755 4.655 1.00 97.19 482 LEU A O 1
ATOM 3760 N N . LEU A 1 483 ? -2.861 -8.193 5.016 1.00 96.69 483 LEU A N 1
ATOM 3761 C CA . LEU A 1 483 ? -3.179 -7.372 3.847 1.00 96.69 483 LEU A CA 1
ATOM 3762 C C . LEU A 1 483 ? -2.970 -8.150 2.541 1.00 96.69 483 LEU A C 1
ATOM 3764 O O . LEU A 1 483 ? -3.786 -8.016 1.629 1.00 96.69 483 LEU A O 1
ATOM 3768 N N . PHE A 1 484 ? -1.944 -9.008 2.479 1.00 96.75 484 PHE A N 1
ATOM 3769 C CA . PHE A 1 484 ? -1.753 -9.949 1.377 1.00 96.75 484 PHE A CA 1
ATOM 3770 C C . PHE A 1 484 ? -2.912 -10.943 1.272 1.00 96.75 484 PHE A C 1
ATOM 3772 O O . PHE A 1 484 ? -3.564 -11.011 0.234 1.00 96.75 484 PHE A O 1
ATOM 3779 N N . LEU A 1 485 ? -3.209 -11.690 2.346 1.00 95.75 485 LEU A N 1
ATOM 3780 C CA . LEU A 1 485 ? -4.250 -12.726 2.324 1.00 95.75 485 LEU A CA 1
ATOM 3781 C C . LEU A 1 485 ? -5.625 -12.152 1.977 1.00 95.75 485 LEU A C 1
ATOM 3783 O O . LEU A 1 485 ? -6.370 -12.765 1.213 1.00 95.75 485 LEU A O 1
ATOM 3787 N N . LYS A 1 486 ? -5.949 -10.958 2.489 1.00 93.31 486 LYS A N 1
ATOM 3788 C CA . LYS A 1 486 ? -7.190 -10.255 2.147 1.00 93.31 486 LYS A CA 1
ATOM 3789 C C . LYS A 1 486 ? -7.203 -9.640 0.758 1.00 93.31 486 LYS A C 1
ATOM 3791 O O . LYS A 1 486 ? -8.281 -9.272 0.296 1.00 93.31 486 LYS A O 1
ATOM 3796 N N . ARG A 1 487 ? -6.045 -9.526 0.109 1.00 90.62 487 ARG A N 1
ATOM 3797 C CA . ARG A 1 487 ? -5.857 -8.748 -1.115 1.00 90.62 487 ARG A CA 1
ATOM 3798 C C . ARG A 1 487 ? -6.423 -7.343 -0.948 1.00 90.62 487 ARG A C 1
ATOM 3800 O O . ARG A 1 487 ? -7.357 -6.921 -1.633 1.00 90.62 487 ARG A O 1
ATOM 3807 N N . ALA A 1 488 ? -5.904 -6.645 0.059 1.00 88.31 488 ALA A N 1
ATOM 3808 C CA . ALA A 1 488 ? -6.433 -5.371 0.537 1.00 88.31 488 ALA A CA 1
ATOM 3809 C C . ALA A 1 488 ? -6.468 -4.262 -0.532 1.00 88.31 488 ALA A C 1
ATOM 3811 O O . ALA A 1 488 ? -7.148 -3.238 -0.346 1.00 88.31 488 ALA A O 1
ATOM 3812 N N . SER A 1 489 ? -5.765 -4.474 -1.645 1.00 83.50 489 SER A N 1
ATOM 3813 C CA . SER A 1 489 ? -5.740 -3.590 -2.798 1.00 83.50 489 SER A CA 1
ATOM 3814 C C . SER A 1 489 ? -6.905 -3.827 -3.759 1.00 83.50 489 SER A C 1
ATOM 3816 O O . SER A 1 489 ? -7.133 -2.981 -4.595 1.00 83.50 489 SER A O 1
ATOM 3818 N N . HIS A 1 490 ? -7.711 -4.890 -3.675 1.00 64.62 490 HIS A N 1
ATOM 3819 C CA . HIS A 1 490 ? -8.821 -5.094 -4.633 1.00 64.62 490 HIS A CA 1
ATOM 3820 C C . HIS A 1 490 ? -9.894 -3.995 -4.600 1.00 64.62 490 HIS A C 1
ATOM 3822 O O . HIS A 1 490 ? -10.372 -3.564 -5.645 1.00 64.62 490 HIS A O 1
ATOM 3828 N N . GLY A 1 491 ? -10.211 -3.452 -3.419 1.00 53.66 491 GLY A N 1
ATOM 3829 C CA . GLY A 1 491 ? -11.139 -2.315 -3.286 1.00 53.66 491 GLY A CA 1
ATOM 3830 C C . GLY A 1 491 ? -10.608 -0.985 -3.853 1.00 53.66 491 GLY A C 1
ATOM 3831 O O . GLY A 1 491 ? -11.247 0.045 -3.694 1.00 53.66 491 GLY A O 1
ATOM 3832 N N . VAL A 1 492 ? -9.412 -0.983 -4.455 1.00 49.16 492 VAL A N 1
ATOM 3833 C CA . VAL A 1 492 ? -8.799 0.140 -5.190 1.00 49.16 492 VAL A CA 1
ATOM 3834 C C . VAL A 1 492 ? -9.284 0.162 -6.640 1.00 49.16 492 VAL A C 1
ATOM 3836 O O . VAL A 1 492 ? -9.389 1.250 -7.201 1.00 49.16 492 VAL A O 1
ATOM 3839 N N . VAL A 1 493 ? -9.577 -1.009 -7.225 1.00 36.00 493 VAL A N 1
ATOM 3840 C CA . VAL A 1 493 ? -9.949 -1.183 -8.642 1.00 36.00 493 VAL A CA 1
ATOM 3841 C C . VAL A 1 493 ? -11.433 -0.884 -8.871 1.00 36.00 493 VAL A C 1
ATOM 3843 O O . VAL A 1 493 ? -11.763 -0.219 -9.847 1.00 36.00 493 VAL A O 1
ATOM 3846 N N . GLN A 1 494 ? -12.299 -1.203 -7.899 1.00 30.53 494 GLN A N 1
ATOM 3847 C CA . GLN A 1 494 ? -13.730 -0.861 -7.955 1.00 30.53 494 GLN A CA 1
ATOM 3848 C C . GLN A 1 494 ? -13.989 0.642 -8.192 1.00 30.53 494 GLN A C 1
ATOM 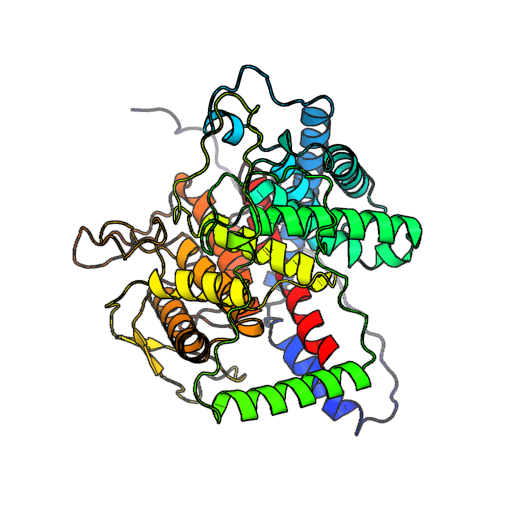3850 O O . GLN A 1 494 ? -14.971 1.002 -8.824 1.00 30.53 494 GLN A O 1
ATOM 3855 N N . GLU A 1 495 ? -13.107 1.553 -7.771 1.00 34.41 495 GLU A N 1
ATOM 3856 C CA . GLU A 1 495 ? -13.298 2.999 -7.999 1.00 34.41 495 GLU A CA 1
ATOM 3857 C C . GLU A 1 495 ? -12.718 3.526 -9.321 1.00 34.41 495 GLU A C 1
ATOM 3859 O O . GLU A 1 495 ? -13.044 4.648 -9.719 1.00 34.41 495 GLU A O 1
ATOM 3864 N N . TYR A 1 496 ? -11.899 2.735 -10.021 1.00 33.19 496 TYR A N 1
ATOM 3865 C CA . TYR A 1 496 ? -11.492 3.050 -11.393 1.00 33.19 496 TYR A CA 1
ATOM 3866 C C . TYR A 1 496 ? -12.619 2.734 -12.389 1.00 33.19 496 TYR A C 1
ATOM 3868 O O . TYR A 1 496 ? -12.855 3.534 -13.295 1.00 33.19 496 TYR A O 1
ATOM 3876 N N . GLU A 1 497 ? -13.387 1.667 -12.148 1.00 30.02 497 GLU A N 1
ATOM 3877 C CA . GLU A 1 497 ? -14.509 1.227 -12.997 1.00 30.02 497 GLU A CA 1
ATOM 3878 C C . GLU A 1 497 ? -15.864 1.850 -12.619 1.00 30.02 497 GLU A C 1
ATOM 3880 O O . GLU A 1 497 ? -16.669 2.147 -13.500 1.00 30.02 497 GLU A O 1
ATOM 3885 N N . ILE A 1 498 ? -16.111 2.223 -11.352 1.00 29.80 498 ILE A N 1
ATOM 3886 C CA . ILE A 1 498 ? -17.307 3.029 -11.002 1.00 29.80 498 ILE A CA 1
ATOM 3887 C C . ILE A 1 498 ? -17.255 4.428 -11.661 1.00 29.80 498 ILE A C 1
ATOM 3889 O O . ILE A 1 498 ? -18.281 5.089 -11.828 1.00 29.80 498 ILE A O 1
ATOM 3893 N N . GLY A 1 499 ? -16.072 4.876 -12.098 1.00 29.05 499 GLY A N 1
ATOM 3894 C CA . GLY A 1 499 ? -15.911 6.055 -12.950 1.00 29.05 499 GLY A CA 1
ATOM 3895 C C . GLY A 1 499 ? -16.331 5.855 -14.415 1.00 29.05 499 GLY A C 1
ATOM 3896 O O . GLY A 1 499 ? -16.522 6.859 -15.112 1.00 29.05 499 GLY A O 1
ATOM 3897 N N . GLU A 1 500 ? -16.467 4.609 -14.871 1.00 27.55 500 GLU A N 1
ATOM 3898 C CA . GLU A 1 500 ? -16.974 4.221 -16.195 1.00 27.55 500 GLU A CA 1
ATOM 3899 C C . GLU A 1 500 ? -18.448 3.764 -16.152 1.00 27.55 500 GLU A C 1
ATOM 3901 O O . GLU A 1 500 ? -19.152 3.933 -17.143 1.00 27.55 500 GLU A O 1
ATOM 3906 N N . MET A 1 501 ? -18.963 3.331 -14.992 1.00 28.11 501 MET A N 1
ATOM 3907 C CA . MET A 1 501 ? -20.336 2.816 -14.812 1.00 28.11 501 MET A CA 1
ATOM 3908 C C . MET A 1 501 ? -21.397 3.808 -14.281 1.00 28.11 501 MET A C 1
ATOM 3910 O O . MET A 1 501 ? -22.380 3.397 -13.657 1.00 28.11 501 MET A O 1
ATOM 3914 N N . ARG A 1 502 ? -21.275 5.118 -14.522 1.00 27.06 502 ARG A N 1
ATOM 3915 C CA . ARG A 1 502 ? -22.427 6.037 -14.388 1.00 27.06 502 ARG A CA 1
ATOM 3916 C C . ARG A 1 502 ? -22.474 7.028 -15.523 1.00 27.06 502 ARG A C 1
ATOM 3918 O O . ARG A 1 502 ? -21.453 7.711 -15.758 1.00 27.06 502 ARG A O 1
#